Protein AF-A0A2V9JC14-F1 (afdb_monomer_lite)

Sequence (402 aa):
MRPAEMILVAFRVCIPALFCVCGLAQQTLPHQQTVDPIAYTVEVSVPGQLPSEIRVSKHSSGAIGVTPGRRIPAANADPGKAKLERAEIAAKLEGETIRIDLNLLFDNDRKETAATYRLRESEIVEVAGLPEYGIGPFTLRVVFAKPLVEDPTPTDQLQIANNTASLEILRFEKASPSSPTYQLEARNISNRDILSVALYIPDPENRAASGQTASGGRARPLIKTGEVWKTDVSIDRSGRTTSQGFVPQPPRVKTLIVRAIVFEDGAYEGDPEAVAEIEAMRLGRKVTFITAIDVLEEALKQGDREPAELIKLLQEAVYAIPKEASEDLLAGIISRFPSLSDGARTSLKFQAESGIRSAKEMVIRQIQTFEESVTRSSAGVNLHAWLALTIAHFRGLADIPL

Structure (mmCIF, N/CA/C/O backbone):
data_AF-A0A2V9JC14-F1
#
_entry.id   AF-A0A2V9JC14-F1
#
loop_
_atom_site.group_PDB
_atom_site.id
_atom_site.type_symbol
_atom_site.label_atom_id
_atom_site.label_alt_id
_atom_site.label_comp_id
_atom_site.label_asym_id
_atom_site.label_entity_id
_atom_site.label_seq_id
_atom_site.pdbx_PDB_ins_code
_atom_site.Cartn_x
_atom_site.Cartn_y
_atom_site.Cartn_z
_atom_site.occupancy
_atom_site.B_iso_or_equiv
_atom_site.auth_seq_id
_atom_site.auth_comp_id
_atom_site.auth_asym_id
_atom_site.auth_atom_id
_atom_site.pdbx_PDB_model_num
ATOM 1 N N . MET A 1 1 ? -75.645 -35.725 -6.810 1.00 34.25 1 MET A N 1
ATOM 2 C CA . MET A 1 1 ? -74.576 -36.742 -6.943 1.00 34.25 1 MET A CA 1
ATOM 3 C C . MET A 1 1 ? -73.249 -36.001 -7.061 1.00 34.25 1 MET A C 1
ATOM 5 O O . MET A 1 1 ? -73.229 -34.969 -7.714 1.00 34.25 1 MET A O 1
ATOM 9 N N . ARG A 1 2 ? -72.221 -36.434 -6.318 1.00 28.95 2 ARG A N 1
ATOM 10 C CA . ARG A 1 2 ? -70.877 -35.812 -6.226 1.00 28.95 2 ARG A CA 1
ATOM 11 C C . ARG A 1 2 ? -70.049 -36.026 -7.537 1.00 28.95 2 ARG A C 1
ATOM 13 O O . ARG A 1 2 ? -70.583 -36.673 -8.431 1.00 28.95 2 ARG A O 1
ATOM 20 N N . PRO A 1 3 ? -68.748 -35.660 -7.624 1.00 43.00 3 PRO A N 1
ATOM 21 C CA . PRO A 1 3 ? -68.194 -34.341 -7.980 1.00 43.00 3 PRO A CA 1
ATOM 22 C C . PRO A 1 3 ? -67.087 -34.440 -9.078 1.00 43.00 3 PRO A C 1
ATOM 24 O O . PRO A 1 3 ? -66.704 -35.537 -9.463 1.00 43.00 3 PRO A O 1
ATOM 27 N N . ALA A 1 4 ? -66.534 -33.314 -9.539 1.00 32.91 4 ALA A N 1
ATOM 28 C CA . ALA A 1 4 ? -65.162 -33.169 -10.077 1.00 32.91 4 ALA A CA 1
ATOM 29 C C . ALA A 1 4 ? -64.914 -31.653 -10.227 1.00 32.91 4 ALA A C 1
ATOM 31 O O . ALA A 1 4 ? -65.695 -30.974 -10.885 1.00 32.91 4 ALA A O 1
ATOM 32 N N . GLU A 1 5 ? -64.122 -31.028 -9.352 1.00 31.45 5 GLU A N 1
ATOM 33 C CA . GLU A 1 5 ? -62.679 -30.769 -9.534 1.00 31.45 5 GLU A CA 1
ATOM 34 C C . GLU A 1 5 ? -62.369 -29.880 -10.752 1.00 31.45 5 GLU A C 1
ATOM 36 O O . GLU A 1 5 ? -62.870 -30.125 -11.837 1.00 31.45 5 GLU A O 1
ATOM 41 N N . MET A 1 6 ? -61.479 -28.892 -10.738 1.00 28.12 6 MET A N 1
ATOM 42 C CA . MET A 1 6 ? -60.815 -28.056 -9.737 1.00 28.12 6 MET A CA 1
ATOM 43 C C . MET A 1 6 ? -59.891 -27.134 -10.569 1.00 28.12 6 MET A C 1
ATOM 45 O O . MET A 1 6 ? -59.430 -27.522 -11.637 1.00 28.12 6 MET A O 1
ATOM 49 N N . ILE A 1 7 ? -59.548 -25.974 -10.011 1.00 31.12 7 ILE A N 1
ATOM 50 C CA . ILE A 1 7 ? -58.365 -25.149 -10.327 1.00 31.12 7 ILE A CA 1
ATOM 51 C C . ILE A 1 7 ? -58.481 -24.160 -11.503 1.00 31.12 7 ILE A C 1
ATOM 53 O O . ILE A 1 7 ? -58.202 -24.426 -12.668 1.00 31.12 7 ILE A O 1
ATOM 57 N N . LEU A 1 8 ? -58.754 -22.927 -11.081 1.00 28.88 8 LEU A N 1
ATOM 58 C CA . LEU A 1 8 ? -58.416 -21.662 -11.715 1.00 28.88 8 LEU A CA 1
ATOM 59 C C . LEU A 1 8 ? -56.890 -21.441 -11.583 1.00 28.88 8 LEU A C 1
ATOM 61 O O . LEU A 1 8 ? -56.398 -21.254 -10.470 1.00 28.88 8 LEU A O 1
ATOM 65 N N . VAL A 1 9 ? -56.126 -21.468 -12.681 1.00 27.94 9 VAL A N 1
ATOM 66 C CA . VAL A 1 9 ? -54.701 -21.081 -12.673 1.00 27.94 9 VAL A CA 1
ATOM 67 C C . VAL A 1 9 ? -54.585 -19.611 -13.064 1.00 27.94 9 VAL A C 1
ATOM 69 O O . VAL A 1 9 ? -54.747 -19.239 -14.223 1.00 27.94 9 VAL A O 1
ATOM 72 N N . ALA A 1 10 ? -54.289 -18.770 -12.075 1.00 30.89 10 ALA A N 1
ATOM 73 C CA . ALA A 1 10 ? -53.838 -17.403 -12.282 1.00 30.89 10 ALA A CA 1
ATOM 74 C C . ALA A 1 10 ? -52.370 -17.418 -12.743 1.00 30.89 10 ALA A C 1
ATOM 76 O O . ALA A 1 10 ? -51.475 -17.782 -11.979 1.00 30.89 10 ALA A O 1
ATOM 77 N N . PHE A 1 11 ? -52.112 -16.996 -13.982 1.00 26.36 11 PHE A N 1
ATOM 78 C CA . PHE A 1 11 ? -50.763 -16.725 -14.481 1.00 26.36 11 PHE A CA 1
ATOM 79 C C . PHE A 1 11 ? -50.239 -15.423 -13.851 1.00 26.36 11 PHE A C 1
ATOM 81 O O . PHE A 1 11 ? -50.379 -14.331 -14.395 1.00 26.36 11 PHE A O 1
ATOM 88 N N . ARG A 1 12 ? -49.635 -15.536 -12.664 1.00 28.67 12 ARG A N 1
ATOM 89 C CA . ARG A 1 12 ? -48.636 -14.574 -12.188 1.00 28.67 12 ARG A CA 1
ATOM 90 C C . ARG A 1 12 ? -47.310 -14.948 -12.839 1.00 28.67 12 ARG A C 1
ATOM 92 O O . ARG A 1 12 ? -46.720 -15.969 -12.501 1.00 28.67 12 ARG A O 1
ATOM 99 N N . VAL A 1 13 ? -46.843 -14.116 -13.763 1.00 26.89 13 VAL A N 1
ATOM 100 C CA . VAL A 1 13 ? -45.455 -14.147 -14.232 1.00 26.89 13 VAL A CA 1
ATOM 101 C C . VAL A 1 13 ? -44.580 -13.657 -13.076 1.00 26.89 13 VAL A C 1
ATOM 103 O O . VAL A 1 13 ? -44.352 -12.464 -12.901 1.00 26.89 13 VAL A O 1
ATOM 106 N N . CYS A 1 14 ? -44.144 -14.592 -12.234 1.00 24.89 14 CYS A N 1
ATOM 107 C CA . CYS A 1 14 ? -42.987 -14.405 -11.373 1.00 24.89 14 CYS A CA 1
ATOM 108 C C . CYS A 1 14 ? -41.747 -14.487 -12.264 1.00 24.89 14 CYS A C 1
ATOM 110 O O . CYS A 1 14 ? -41.421 -15.559 -12.766 1.00 24.89 14 CYS A O 1
ATOM 112 N N . ILE A 1 15 ? -41.063 -13.362 -12.457 1.00 28.83 15 ILE A N 1
ATOM 113 C CA . ILE A 1 15 ? -39.670 -13.345 -12.908 1.00 28.83 15 ILE A CA 1
ATOM 114 C C . ILE A 1 15 ? -38.835 -13.788 -11.699 1.00 28.83 15 ILE A C 1
ATOM 116 O O . ILE A 1 15 ? -38.819 -13.062 -10.702 1.00 28.83 15 ILE A O 1
ATOM 120 N N . PRO A 1 16 ? -38.150 -14.945 -11.714 1.00 30.75 16 PRO A N 1
ATOM 121 C CA . PRO A 1 16 ? -37.141 -15.204 -10.709 1.00 30.75 16 PRO A CA 1
ATOM 122 C C . PRO A 1 16 ? -35.916 -14.364 -11.071 1.00 30.75 16 PRO A C 1
ATOM 124 O O . PRO A 1 16 ? -35.234 -14.618 -12.064 1.00 30.75 16 PRO A O 1
ATOM 127 N N . ALA A 1 17 ? -35.652 -13.347 -10.252 1.00 28.06 17 ALA A N 1
ATOM 128 C CA . ALA A 1 17 ? -34.359 -12.690 -10.168 1.00 28.06 17 ALA A CA 1
ATOM 129 C C . ALA A 1 17 ? -33.322 -13.729 -9.715 1.00 28.06 17 ALA A C 1
ATOM 131 O O . ALA A 1 17 ? -33.101 -13.946 -8.527 1.00 28.06 17 ALA A O 1
ATOM 132 N N . LEU A 1 18 ? -32.715 -14.405 -10.686 1.00 24.89 18 LEU A N 1
ATOM 133 C CA . LEU A 1 18 ? -31.605 -15.322 -10.485 1.00 24.89 18 LEU A CA 1
ATOM 134 C C . LEU A 1 18 ? -30.287 -14.532 -10.545 1.00 24.89 18 LEU A C 1
ATOM 136 O O . LEU A 1 18 ? -29.459 -14.752 -11.420 1.00 24.89 18 LEU A O 1
ATOM 140 N N . PHE A 1 19 ? -30.079 -13.593 -9.617 1.00 27.02 19 PHE A N 1
ATOM 141 C CA . PHE A 1 19 ? -28.722 -13.139 -9.302 1.00 27.02 19 PHE A CA 1
ATOM 142 C C . PHE A 1 19 ? -28.146 -14.111 -8.281 1.00 27.02 19 PHE A C 1
ATOM 144 O O . PHE A 1 19 ? -28.162 -13.892 -7.071 1.00 27.02 19 PHE A O 1
ATOM 151 N N . CYS A 1 20 ? -27.668 -15.237 -8.804 1.00 23.42 20 CYS A N 1
ATOM 152 C CA . CYS A 1 20 ? -26.773 -16.118 -8.085 1.00 23.42 20 CYS A CA 1
ATOM 153 C C . CYS A 1 20 ? -25.472 -15.336 -7.869 1.00 23.42 20 CYS A C 1
ATOM 155 O O . CYS A 1 20 ? -24.587 -15.323 -8.724 1.00 23.42 20 CYS A O 1
ATOM 157 N N . VAL A 1 21 ? -25.377 -14.630 -6.739 1.00 27.53 21 VAL A N 1
ATOM 158 C CA . VAL A 1 21 ? -24.103 -14.154 -6.201 1.00 27.53 21 VAL A CA 1
ATOM 159 C C . VAL A 1 21 ? -23.354 -15.408 -5.769 1.00 27.53 21 VAL A C 1
ATOM 161 O O . VAL A 1 21 ? -23.375 -15.818 -4.611 1.00 27.53 21 VAL A O 1
ATOM 164 N N . CYS A 1 22 ? -22.724 -16.072 -6.737 1.00 24.62 22 CYS A N 1
ATOM 165 C CA . CYS A 1 22 ? -21.622 -16.964 -6.455 1.00 24.62 22 CYS A CA 1
ATOM 166 C C . CYS A 1 22 ? -20.520 -16.084 -5.873 1.00 24.62 22 CYS A C 1
ATOM 168 O O . CYS A 1 22 ? -19.683 -15.543 -6.592 1.00 24.62 22 CYS A O 1
ATOM 170 N N . GLY A 1 23 ? -20.538 -15.943 -4.548 1.00 26.70 23 GLY A N 1
ATOM 171 C CA . GLY A 1 23 ? -19.341 -15.708 -3.767 1.00 26.70 23 GLY A CA 1
ATOM 172 C C . GLY A 1 23 ? -18.412 -16.892 -3.992 1.00 26.70 23 GLY A C 1
ATOM 173 O O . GLY A 1 23 ? -18.312 -17.787 -3.158 1.00 26.70 23 GLY A O 1
ATOM 174 N N . LEU A 1 24 ? -17.756 -16.915 -5.152 1.00 25.77 24 LEU A N 1
ATOM 175 C CA . LEU A 1 24 ? -16.490 -17.596 -5.295 1.00 25.77 24 LEU A CA 1
ATOM 176 C C . LEU A 1 24 ? -15.561 -16.843 -4.357 1.00 25.77 24 LEU A C 1
ATOM 178 O O . LEU A 1 24 ? -15.002 -15.803 -4.701 1.00 25.77 24 LEU A O 1
ATOM 182 N N . ALA A 1 25 ? -15.456 -17.361 -3.135 1.00 25.62 25 ALA A N 1
ATOM 183 C CA . ALA A 1 25 ? -14.246 -17.232 -2.364 1.00 25.62 25 ALA A CA 1
ATOM 184 C C . ALA A 1 25 ? -13.115 -17.566 -3.337 1.00 25.62 25 ALA A C 1
ATOM 186 O O . ALA A 1 25 ? -12.943 -18.722 -3.728 1.00 25.62 25 ALA A O 1
ATOM 187 N N . GLN A 1 26 ? -12.410 -16.537 -3.807 1.00 25.56 26 GLN A N 1
ATOM 188 C CA . GLN A 1 26 ? -11.106 -16.730 -4.399 1.00 25.56 26 GLN A CA 1
ATOM 189 C C . GLN A 1 26 ? -10.278 -17.326 -3.271 1.00 25.56 26 GLN A C 1
ATOM 191 O O . GLN A 1 26 ? -9.767 -16.621 -2.406 1.00 25.56 26 GLN A O 1
ATOM 196 N N . GLN A 1 27 ? -10.222 -18.655 -3.240 1.00 24.05 27 GLN A N 1
ATOM 197 C CA . GLN A 1 27 ? -9.095 -19.355 -2.673 1.00 24.05 27 GLN A CA 1
ATOM 198 C C . GLN A 1 27 ? -7.898 -18.802 -3.438 1.00 24.05 27 GLN A C 1
ATOM 200 O O . GLN A 1 27 ? -7.621 -19.207 -4.566 1.00 24.05 27 GLN A O 1
ATOM 205 N N . THR A 1 28 ? -7.237 -17.800 -2.867 1.00 26.89 28 THR A N 1
ATOM 206 C CA . THR A 1 28 ? -5.861 -17.494 -3.214 1.00 26.89 28 THR A CA 1
ATOM 207 C C . THR A 1 28 ? -5.090 -18.741 -2.830 1.00 26.89 28 THR A C 1
ATOM 209 O O . THR A 1 28 ? -4.722 -18.931 -1.672 1.00 26.89 28 THR A O 1
ATOM 212 N N . LEU A 1 29 ? -4.967 -19.658 -3.792 1.00 24.41 29 LEU A N 1
ATOM 213 C CA . LEU A 1 29 ? -4.029 -20.760 -3.712 1.00 24.41 29 LEU A CA 1
ATOM 214 C C . LEU A 1 29 ? -2.687 -20.142 -3.306 1.00 24.41 29 LEU A C 1
ATOM 216 O O . LEU A 1 29 ? -2.303 -19.126 -3.900 1.00 24.41 29 LEU A O 1
ATOM 220 N N . PRO A 1 30 ? -2.002 -20.696 -2.292 1.00 28.34 30 PRO A N 1
ATOM 221 C CA . PRO A 1 30 ? -0.688 -20.210 -1.920 1.00 28.34 30 PRO A CA 1
ATOM 222 C C . PRO A 1 30 ? 0.160 -20.183 -3.186 1.00 28.34 30 PRO A C 1
ATOM 224 O O . PRO A 1 30 ? 0.153 -21.140 -3.966 1.00 28.34 30 PRO A O 1
ATOM 227 N N . HIS A 1 31 ? 0.830 -19.055 -3.420 1.00 30.81 31 HIS A N 1
ATOM 228 C CA . HIS A 1 31 ? 1.749 -18.886 -4.533 1.00 30.81 31 HIS A CA 1
ATOM 229 C C . HIS A 1 31 ? 2.943 -19.803 -4.260 1.00 30.81 31 HIS A C 1
ATOM 231 O O . HIS A 1 31 ? 3.974 -19.407 -3.723 1.00 30.81 31 HIS A O 1
ATOM 237 N N . GLN A 1 32 ? 2.763 -21.085 -4.560 1.00 30.08 32 GLN A N 1
ATOM 238 C CA . GLN A 1 32 ? 3.841 -22.029 -4.702 1.00 30.08 32 GLN A CA 1
ATOM 239 C C . GLN A 1 32 ? 4.716 -21.392 -5.778 1.00 30.08 32 GLN A C 1
ATOM 241 O O . GLN A 1 32 ? 4.268 -21.244 -6.918 1.00 30.08 32 GLN A O 1
ATOM 246 N N . GLN A 1 33 ? 5.925 -20.950 -5.414 1.00 39.81 33 GLN A N 1
ATOM 247 C CA . GLN A 1 33 ? 6.988 -20.750 -6.391 1.00 39.81 33 GLN A CA 1
ATOM 248 C C . GLN A 1 33 ? 7.256 -22.133 -6.984 1.00 39.81 33 GLN A C 1
ATOM 250 O O . GLN A 1 33 ? 8.174 -22.849 -6.599 1.00 39.81 33 GLN A O 1
ATOM 255 N N . THR A 1 34 ? 6.370 -22.548 -7.884 1.00 38.09 34 THR A N 1
ATOM 256 C CA . THR A 1 34 ? 6.696 -23.497 -8.920 1.00 38.09 34 THR A CA 1
ATOM 257 C C . THR A 1 34 ? 7.910 -22.872 -9.571 1.00 38.09 34 THR A C 1
ATOM 259 O O . THR A 1 34 ? 7.864 -21.733 -10.041 1.00 38.09 34 THR A O 1
ATOM 262 N N . VAL A 1 35 ? 9.048 -23.552 -9.457 1.00 48.38 35 VAL A N 1
ATOM 263 C CA . VAL A 1 35 ? 10.198 -23.221 -10.282 1.00 48.38 35 VAL A CA 1
ATOM 264 C C . VAL A 1 35 ? 9.682 -23.411 -11.695 1.00 48.38 35 VAL A C 1
ATOM 266 O O . VAL A 1 35 ? 9.549 -24.542 -12.159 1.00 48.38 35 VAL A O 1
ATOM 269 N N . ASP A 1 36 ? 9.249 -22.312 -12.312 1.00 52.62 36 ASP A N 1
ATOM 270 C CA . ASP A 1 36 ? 8.773 -22.345 -13.679 1.00 52.62 36 ASP A CA 1
ATOM 271 C C . ASP A 1 36 ? 9.922 -22.956 -14.486 1.00 52.62 36 ASP A C 1
ATOM 273 O O . ASP A 1 36 ? 11.042 -22.432 -14.429 1.00 52.62 36 ASP A O 1
ATOM 277 N N . PRO A 1 37 ? 9.693 -24.079 -15.191 1.00 56.41 37 PRO A N 1
ATOM 278 C CA . PRO A 1 37 ? 10.759 -24.786 -15.897 1.00 56.41 37 PRO A CA 1
ATOM 279 C C . PRO A 1 37 ? 11.412 -23.898 -16.963 1.00 56.41 37 PRO A C 1
ATOM 281 O O . PRO A 1 37 ? 12.526 -24.165 -17.401 1.00 56.41 37 PRO A O 1
ATOM 284 N N . ILE A 1 38 ? 10.723 -22.820 -17.348 1.00 63.56 38 ILE A N 1
ATOM 285 C CA . ILE A 1 38 ? 11.209 -21.767 -18.223 1.00 63.56 38 ILE A CA 1
ATOM 286 C C . ILE A 1 38 ? 11.087 -20.444 -17.464 1.00 63.56 38 ILE A C 1
ATOM 288 O O . ILE A 1 38 ? 9.999 -19.888 -17.304 1.00 63.56 38 ILE A O 1
ATOM 292 N N . ALA A 1 39 ? 12.226 -19.946 -16.995 1.00 79.00 39 ALA A N 1
ATOM 293 C CA . ALA A 1 39 ? 12.367 -18.605 -16.456 1.00 79.00 39 ALA A CA 1
ATOM 294 C C . ALA A 1 39 ? 13.479 -17.884 -17.219 1.00 79.00 39 ALA A C 1
ATOM 296 O O . ALA A 1 39 ? 14.513 -18.475 -17.538 1.00 79.00 39 ALA A O 1
ATOM 297 N N . TYR A 1 40 ? 13.268 -16.600 -17.477 1.00 87.19 40 TYR A N 1
ATOM 298 C CA . TYR A 1 40 ? 14.230 -15.722 -18.127 1.00 87.19 40 TYR A CA 1
ATOM 299 C C . TYR A 1 40 ? 14.718 -14.661 -17.145 1.00 87.19 40 TYR A C 1
ATOM 301 O O . TYR A 1 40 ? 14.032 -14.324 -16.178 1.00 87.19 40 TYR A O 1
ATOM 309 N N . THR A 1 41 ? 15.898 -14.118 -17.410 1.00 88.06 41 THR A N 1
ATOM 310 C CA . THR A 1 41 ? 16.421 -12.929 -16.747 1.00 88.06 41 THR A CA 1
ATOM 311 C C . THR A 1 41 ? 16.569 -11.826 -17.784 1.00 88.06 41 THR A C 1
ATOM 313 O O . THR A 1 41 ? 17.225 -12.014 -18.807 1.00 88.06 41 THR A O 1
ATOM 316 N N . VAL A 1 42 ? 15.963 -10.672 -17.513 1.00 88.69 42 VAL A N 1
ATOM 317 C CA . VAL A 1 42 ? 16.249 -9.417 -18.206 1.00 88.69 42 VAL A CA 1
ATOM 318 C C . VAL A 1 42 ? 17.390 -8.734 -17.467 1.00 88.69 42 VAL A C 1
ATOM 320 O O . VAL A 1 42 ? 17.237 -8.306 -16.324 1.00 88.69 42 VAL A O 1
ATOM 323 N N . GLU A 1 43 ? 18.538 -8.648 -18.117 1.00 89.88 43 GLU A N 1
ATOM 324 C CA . GLU A 1 43 ? 19.709 -7.937 -17.628 1.00 89.88 43 GLU A CA 1
ATOM 325 C C . GLU A 1 43 ? 19.688 -6.499 -18.152 1.00 89.88 43 GLU A C 1
ATOM 327 O O . GLU A 1 43 ? 19.619 -6.256 -19.359 1.00 89.88 43 GLU A O 1
ATOM 332 N N . VAL A 1 44 ? 19.769 -5.540 -17.235 1.00 88.75 44 VAL A N 1
ATOM 333 C CA . VAL A 1 44 ? 19.826 -4.103 -17.503 1.00 88.75 44 VAL A CA 1
ATOM 334 C C . VAL A 1 44 ? 21.246 -3.627 -17.218 1.00 88.75 44 VAL A C 1
ATOM 336 O O . VAL A 1 44 ? 21.691 -3.617 -16.070 1.00 88.75 44 VAL A O 1
ATOM 339 N N . SER A 1 45 ? 21.973 -3.243 -18.264 1.00 88.88 45 SER A N 1
ATOM 340 C CA . SER A 1 45 ? 23.371 -2.808 -18.175 1.00 88.88 45 SER A CA 1
ATOM 341 C C . SER A 1 45 ? 23.487 -1.311 -18.430 1.00 88.88 45 SER A C 1
ATOM 343 O O . SER A 1 45 ? 23.435 -0.860 -19.573 1.00 88.88 45 SER A O 1
ATOM 345 N N . VAL A 1 46 ? 23.664 -0.541 -17.356 1.00 84.69 46 VAL A N 1
ATOM 346 C CA . VAL A 1 46 ? 23.921 0.903 -17.420 1.00 84.69 46 VAL A CA 1
ATOM 347 C C . VAL A 1 46 ? 25.436 1.142 -17.390 1.00 84.69 46 VAL A C 1
ATOM 349 O O . VAL A 1 46 ? 26.108 0.621 -16.494 1.00 84.69 46 VAL A O 1
ATOM 352 N N . PRO A 1 47 ? 26.008 1.933 -18.318 1.00 81.25 47 PRO A N 1
ATOM 353 C CA . PRO A 1 47 ? 27.437 2.231 -18.320 1.00 81.25 47 PRO A CA 1
ATOM 354 C C . PRO A 1 47 ? 27.936 2.763 -16.968 1.00 81.25 47 PRO A C 1
ATOM 356 O O . PRO A 1 47 ? 27.404 3.733 -16.426 1.00 81.25 47 PRO A O 1
ATOM 359 N N . GLY A 1 48 ? 28.982 2.131 -16.429 1.00 75.81 48 GLY A N 1
ATOM 360 C CA . GLY A 1 48 ? 29.582 2.501 -15.142 1.00 75.81 48 GLY A CA 1
ATOM 361 C C . GLY A 1 48 ? 28.852 1.975 -13.899 1.00 75.81 48 GLY A C 1
ATOM 362 O O . GLY A 1 48 ? 29.235 2.342 -12.790 1.00 75.81 48 GLY A O 1
ATOM 363 N N . GLN A 1 49 ? 27.833 1.125 -14.055 1.00 76.75 49 GLN A N 1
ATOM 364 C CA . GLN A 1 49 ? 27.130 0.454 -12.958 1.00 76.75 49 GLN A CA 1
ATOM 365 C C . GLN A 1 49 ? 27.228 -1.071 -13.092 1.00 76.75 49 GLN A C 1
ATOM 367 O O . GLN A 1 49 ? 27.530 -1.601 -14.163 1.00 76.75 49 GLN A O 1
ATOM 372 N N . LEU A 1 50 ? 26.973 -1.785 -11.993 1.00 75.62 50 LEU A N 1
ATOM 373 C CA . LEU A 1 50 ? 26.783 -3.232 -12.054 1.00 75.62 50 LEU A CA 1
ATOM 374 C C . LEU A 1 50 ? 25.459 -3.549 -12.772 1.00 75.62 50 LEU A C 1
ATOM 376 O O . LEU A 1 50 ? 24.478 -2.830 -12.552 1.00 75.62 50 LEU A O 1
ATOM 380 N N . PRO A 1 51 ? 25.405 -4.611 -13.597 1.00 77.25 51 PRO A N 1
ATOM 381 C CA . PRO A 1 51 ? 24.164 -5.044 -14.218 1.00 77.25 51 PRO A CA 1
ATOM 382 C C . PRO A 1 51 ? 23.090 -5.335 -13.174 1.00 77.25 51 PRO A C 1
ATOM 384 O O . PRO A 1 51 ? 23.352 -5.928 -12.127 1.00 77.25 51 PRO A O 1
ATOM 387 N N . SER A 1 52 ? 21.878 -4.903 -13.480 1.00 82.69 52 SER A N 1
ATOM 388 C CA . SER A 1 52 ? 20.680 -5.178 -12.699 1.00 82.69 52 SER A CA 1
ATOM 389 C C . SER A 1 52 ? 19.889 -6.300 -13.366 1.00 82.69 52 SER A C 1
ATOM 391 O O . SER A 1 52 ? 19.820 -6.352 -14.590 1.00 82.69 52 SER A O 1
ATOM 393 N N . GLU A 1 53 ? 19.293 -7.202 -12.590 1.00 84.44 53 GLU A N 1
ATOM 394 C CA . GLU A 1 53 ? 18.617 -8.394 -13.117 1.00 84.44 53 GLU A CA 1
ATOM 395 C C . GLU A 1 53 ? 17.138 -8.413 -12.713 1.00 84.44 53 GLU A C 1
ATOM 397 O O . GLU A 1 53 ? 16.802 -8.248 -11.540 1.00 84.44 53 GLU A O 1
ATOM 402 N N . ILE A 1 54 ? 16.250 -8.658 -13.679 1.00 84.31 54 ILE A N 1
ATOM 403 C CA . ILE A 1 54 ? 14.820 -8.890 -13.455 1.00 84.31 54 ILE A CA 1
ATOM 404 C C . ILE A 1 54 ? 14.501 -10.313 -13.902 1.00 84.31 54 ILE A C 1
ATOM 406 O O . ILE A 1 54 ? 14.585 -10.628 -15.088 1.00 84.31 54 ILE A O 1
ATOM 410 N N . ARG A 1 55 ? 14.103 -11.181 -12.972 1.00 83.50 55 ARG A N 1
ATOM 411 C CA . ARG A 1 55 ? 13.624 -12.523 -13.320 1.00 83.50 55 ARG A CA 1
ATOM 412 C C . ARG A 1 55 ? 12.163 -12.455 -13.763 1.00 83.50 55 ARG A C 1
ATOM 414 O O . ARG A 1 55 ? 11.353 -11.801 -13.111 1.00 83.50 55 ARG A O 1
ATOM 421 N N . VAL A 1 56 ? 11.838 -13.143 -14.850 1.00 84.38 56 VAL A N 1
ATOM 422 C CA . VAL A 1 56 ? 10.501 -13.176 -15.449 1.00 84.38 56 VAL A CA 1
ATOM 423 C C . VAL A 1 56 ? 10.136 -14.620 -15.772 1.00 84.38 56 VAL A C 1
ATOM 425 O O . VAL A 1 56 ? 10.963 -15.395 -16.254 1.00 84.38 56 VAL A O 1
ATOM 428 N N . SER A 1 57 ? 8.889 -14.990 -15.519 1.00 83.81 57 SER A N 1
ATOM 429 C CA . SER A 1 57 ? 8.354 -16.313 -15.833 1.00 83.81 57 SER A CA 1
ATOM 430 C C . SER A 1 57 ? 6.865 -16.225 -16.167 1.00 83.81 57 SER A C 1
ATOM 432 O O . SER A 1 57 ? 6.292 -15.136 -16.209 1.00 83.81 57 SER A O 1
ATOM 434 N N . LYS A 1 58 ? 6.205 -17.363 -16.402 1.00 77.56 58 LYS A N 1
ATOM 435 C CA . LYS A 1 58 ? 4.759 -17.387 -16.674 1.00 77.56 58 LYS A CA 1
ATOM 436 C C . LYS A 1 58 ? 3.952 -16.790 -15.519 1.00 77.56 58 LYS A C 1
ATOM 438 O O . LYS A 1 58 ? 2.928 -16.146 -15.745 1.00 77.56 58 LYS A O 1
ATOM 443 N N . HIS A 1 59 ? 4.420 -17.012 -14.294 1.00 70.75 59 HIS A N 1
ATOM 444 C CA . HIS A 1 59 ? 3.758 -16.561 -13.074 1.00 70.75 59 HIS A CA 1
ATOM 445 C C . HIS A 1 59 ? 4.444 -15.368 -12.403 1.00 70.75 59 HIS A C 1
ATOM 447 O O . HIS A 1 59 ? 3.914 -14.852 -11.424 1.00 70.75 59 HIS A O 1
ATOM 453 N N . SER A 1 60 ? 5.585 -14.900 -12.922 1.00 70.25 60 SER A N 1
ATOM 454 C CA . SER A 1 60 ? 6.323 -13.778 -12.342 1.00 70.25 60 SER A CA 1
ATOM 455 C C . SER A 1 60 ? 6.603 -12.670 -13.353 1.00 70.25 60 SER A C 1
ATOM 457 O O . SER A 1 60 ? 7.080 -12.894 -14.465 1.00 70.25 60 SER A O 1
ATOM 459 N N . SER A 1 61 ? 6.325 -11.444 -12.928 1.00 76.88 61 SER A N 1
ATOM 460 C CA . SER A 1 61 ? 6.805 -10.209 -13.542 1.00 76.88 61 SER A CA 1
ATOM 461 C C . SER A 1 61 ? 7.657 -9.469 -12.522 1.00 76.88 61 SER A C 1
ATOM 463 O O . SER A 1 61 ? 7.454 -9.633 -11.318 1.00 76.88 61 SER A O 1
ATOM 465 N N . GLY A 1 62 ? 8.562 -8.619 -12.983 1.00 74.75 62 GLY A N 1
ATOM 466 C CA . GLY A 1 62 ? 9.399 -7.828 -12.090 1.00 74.75 62 GLY A CA 1
ATOM 467 C C . GLY A 1 62 ? 9.626 -6.427 -12.624 1.00 74.75 62 GLY A C 1
ATOM 468 O O . GLY A 1 62 ? 9.425 -6.160 -13.809 1.00 74.75 62 GLY A O 1
ATOM 469 N N . ALA A 1 63 ? 10.043 -5.538 -11.731 1.00 68.62 63 ALA A N 1
ATOM 470 C CA . ALA A 1 63 ? 10.440 -4.190 -12.082 1.00 68.62 63 ALA A CA 1
ATOM 471 C C . ALA A 1 63 ? 11.692 -3.784 -11.302 1.00 68.62 63 ALA A C 1
ATOM 473 O O . ALA A 1 63 ? 11.868 -4.196 -10.155 1.00 68.62 63 ALA A O 1
ATOM 474 N N . ILE A 1 64 ? 12.553 -2.979 -11.918 1.00 78.19 64 ILE A N 1
ATOM 475 C CA . ILE A 1 64 ? 13.727 -2.401 -11.262 1.00 78.19 64 ILE A CA 1
ATOM 476 C C . ILE A 1 64 ? 13.846 -0.921 -11.595 1.00 78.19 64 ILE A C 1
ATOM 478 O O . ILE A 1 64 ? 13.592 -0.494 -12.723 1.00 78.19 64 ILE A O 1
ATOM 482 N N . GLY A 1 65 ? 14.240 -0.131 -10.598 1.00 72.25 65 GLY A N 1
ATOM 483 C CA . GLY A 1 65 ? 14.586 1.265 -10.812 1.00 72.25 65 GLY A CA 1
ATOM 484 C C . GLY A 1 65 ? 15.886 1.361 -11.602 1.00 72.25 65 GLY A C 1
ATOM 485 O O . GLY A 1 65 ? 16.898 0.788 -11.200 1.00 72.25 65 GLY A O 1
ATOM 486 N N . VAL A 1 66 ? 15.880 2.107 -12.702 1.00 67.94 66 VAL A N 1
ATOM 487 C CA . VAL A 1 66 ? 17.108 2.436 -13.426 1.00 67.94 66 VAL A CA 1
ATOM 488 C C . VAL A 1 66 ? 17.602 3.761 -12.886 1.00 67.94 66 VAL A C 1
ATOM 490 O O . VAL A 1 66 ? 17.001 4.814 -13.106 1.00 67.94 66 VAL A O 1
ATOM 493 N N . THR A 1 67 ? 18.700 3.703 -12.136 1.00 58.34 67 THR A N 1
ATOM 494 C CA . THR A 1 67 ? 19.350 4.926 -11.674 1.00 58.34 67 THR A CA 1
ATOM 495 C C . THR A 1 67 ? 20.065 5.538 -12.873 1.00 58.34 67 THR A C 1
ATOM 497 O O . THR A 1 67 ? 20.884 4.843 -13.479 1.00 58.34 67 THR A O 1
ATOM 500 N N . PRO A 1 68 ? 19.803 6.808 -13.227 1.00 51.28 68 PRO A N 1
ATOM 501 C CA . PRO A 1 68 ? 20.440 7.437 -14.373 1.00 51.28 68 PRO A CA 1
ATOM 502 C C . PRO A 1 68 ? 21.962 7.291 -14.275 1.00 51.28 68 PRO A C 1
ATOM 504 O O . PRO A 1 68 ? 22.596 7.770 -13.329 1.00 51.28 68 PRO A O 1
ATOM 507 N N . GLY A 1 69 ? 22.548 6.576 -15.236 1.00 44.78 69 GLY A N 1
ATOM 508 C CA . GLY A 1 69 ? 23.992 6.496 -15.394 1.00 44.78 69 GLY A CA 1
ATOM 509 C C . GLY A 1 69 ? 24.510 7.898 -15.660 1.00 44.78 69 GLY A C 1
ATOM 510 O O . GLY A 1 69 ? 24.243 8.436 -16.725 1.00 44.78 69 GLY A O 1
ATOM 511 N N . ARG A 1 70 ? 25.210 8.477 -14.671 1.00 43.81 70 ARG A N 1
ATOM 512 C CA . ARG A 1 70 ? 25.689 9.870 -14.646 1.00 43.81 70 ARG A CA 1
ATOM 513 C C . ARG A 1 70 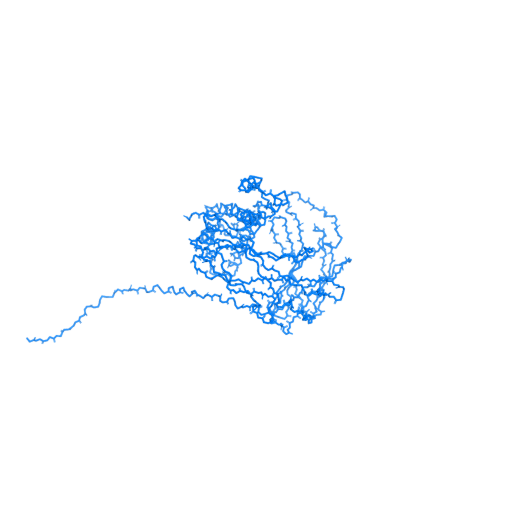? 24.514 10.850 -14.815 1.00 43.81 70 ARG A C 1
ATOM 515 O O . ARG A 1 70 ? 24.025 11.019 -15.920 1.00 43.81 70 ARG A O 1
ATOM 522 N N . ARG A 1 71 ? 24.073 11.534 -13.744 1.00 46.94 71 ARG A N 1
ATOM 523 C CA . ARG A 1 71 ? 23.112 12.653 -13.869 1.00 46.94 71 ARG A CA 1
ATOM 524 C C . ARG A 1 71 ? 23.643 13.630 -14.924 1.00 46.94 71 ARG A C 1
ATOM 526 O O . ARG A 1 71 ? 24.532 14.426 -14.628 1.00 46.94 71 ARG A O 1
ATOM 533 N N . ILE A 1 72 ? 23.129 13.551 -16.149 1.00 49.09 72 ILE A N 1
ATOM 534 C CA . ILE A 1 72 ? 23.244 14.644 -17.102 1.00 49.09 72 ILE A CA 1
ATOM 535 C C . ILE A 1 72 ? 22.418 15.755 -16.451 1.00 49.09 72 ILE A C 1
ATOM 537 O O . ILE A 1 72 ? 21.294 15.471 -16.024 1.00 49.09 72 ILE A O 1
ATOM 541 N N . PRO A 1 73 ? 22.957 16.971 -16.259 1.00 48.78 73 PRO A N 1
ATOM 542 C CA . PRO A 1 73 ? 22.154 18.087 -15.783 1.00 48.78 73 PRO A CA 1
ATOM 543 C C . PRO A 1 73 ? 20.896 18.154 -16.650 1.00 48.78 73 PRO A C 1
ATOM 545 O O . PRO A 1 73 ? 21.015 18.305 -17.865 1.00 48.78 73 PRO A O 1
ATOM 548 N N . ALA A 1 74 ? 19.721 17.933 -16.052 1.00 53.84 74 ALA A N 1
ATOM 549 C CA . ALA A 1 74 ? 18.469 17.921 -16.797 1.00 53.84 74 ALA A CA 1
ATOM 550 C C . ALA A 1 74 ? 18.343 19.281 -17.484 1.00 53.84 74 ALA A C 1
ATOM 552 O O . ALA A 1 74 ? 18.272 20.309 -16.811 1.00 53.84 74 ALA A O 1
ATOM 553 N N . ALA A 1 75 ? 18.404 19.289 -18.817 1.00 45.00 75 ALA A N 1
ATOM 554 C CA . ALA A 1 75 ? 18.558 20.522 -19.579 1.00 45.00 75 ALA A CA 1
ATOM 555 C C . ALA A 1 75 ? 17.348 21.458 -19.435 1.00 45.00 75 ALA A C 1
ATOM 557 O O . ALA A 1 75 ? 17.485 22.644 -19.698 1.00 45.00 75 ALA A O 1
ATOM 558 N N . ASN A 1 76 ? 16.193 20.951 -18.984 1.00 47.72 76 ASN A N 1
ATOM 559 C CA . ASN A 1 76 ? 14.959 21.715 -18.838 1.00 47.72 76 ASN A CA 1
ATOM 560 C C . ASN A 1 76 ? 14.129 21.199 -17.649 1.00 47.72 76 ASN A C 1
ATOM 562 O O . ASN A 1 76 ? 13.216 20.393 -17.824 1.00 47.72 76 ASN A O 1
ATOM 566 N N . ALA A 1 77 ? 14.425 21.666 -16.434 1.00 52.81 77 ALA A N 1
ATOM 567 C CA . ALA A 1 77 ? 13.450 21.614 -15.347 1.00 52.81 77 ALA A CA 1
ATOM 568 C C . ALA A 1 77 ? 12.458 22.768 -15.557 1.00 52.81 77 ALA A C 1
ATOM 570 O O . ALA A 1 77 ? 12.712 23.893 -15.136 1.00 52.81 77 ALA A O 1
ATOM 571 N N . ASP A 1 78 ? 11.374 22.506 -16.284 1.00 56.62 78 ASP A N 1
ATOM 572 C CA . ASP A 1 78 ? 10.259 23.446 -16.405 1.00 56.62 78 ASP A CA 1
ATOM 573 C C . ASP A 1 78 ? 9.546 23.523 -15.040 1.00 56.62 78 ASP A C 1
ATOM 575 O O . ASP A 1 78 ? 9.024 22.501 -14.588 1.00 56.62 78 ASP A O 1
ATOM 579 N N . PRO A 1 79 ? 9.534 24.681 -14.353 1.00 51.84 79 PRO A N 1
ATOM 580 C CA . PRO A 1 79 ? 8.977 24.807 -13.006 1.00 51.84 79 PRO A CA 1
ATOM 581 C C . PRO A 1 79 ? 7.467 24.517 -12.920 1.00 51.84 79 PRO A C 1
ATOM 583 O O . PRO A 1 79 ? 6.950 24.402 -11.813 1.00 51.84 79 PRO A O 1
ATOM 586 N N . GLY A 1 80 ? 6.763 24.382 -14.054 1.00 58.03 80 GLY A N 1
ATOM 587 C CA . GLY A 1 80 ? 5.356 23.969 -14.108 1.00 58.03 80 GLY A CA 1
ATOM 588 C C . GLY A 1 80 ? 5.110 22.489 -14.430 1.00 58.03 80 GLY A C 1
ATOM 589 O O . GLY A 1 80 ? 3.952 22.073 -14.455 1.00 58.03 80 GLY A O 1
ATOM 590 N N . LYS A 1 81 ? 6.148 21.688 -14.706 1.00 67.00 81 LYS A N 1
ATOM 591 C CA . LYS A 1 81 ? 5.999 20.261 -15.037 1.00 67.00 81 LYS A CA 1
ATOM 592 C C . LYS A 1 81 ? 6.414 19.380 -13.867 1.00 67.00 81 LYS A C 1
ATOM 594 O O . LYS A 1 81 ? 7.411 19.653 -13.204 1.00 67.00 81 LYS A O 1
ATOM 599 N N . ALA A 1 82 ? 5.656 18.301 -13.662 1.00 75.44 82 ALA A N 1
ATOM 600 C CA . ALA A 1 82 ? 5.983 17.272 -12.682 1.00 75.44 82 ALA A CA 1
ATOM 601 C C . ALA A 1 82 ? 7.429 16.799 -12.879 1.00 75.44 82 ALA A C 1
ATOM 603 O O . ALA A 1 82 ? 7.884 16.581 -14.010 1.00 75.44 82 ALA A O 1
ATOM 604 N N . LYS A 1 83 ? 8.171 16.679 -11.783 1.00 82.25 83 LYS A N 1
ATOM 605 C CA . LYS A 1 83 ? 9.589 16.338 -11.828 1.00 82.25 83 LYS A CA 1
ATOM 606 C C . LYS A 1 83 ? 9.733 14.829 -11.921 1.00 82.25 83 LYS A C 1
ATOM 608 O O . LYS A 1 83 ? 9.077 14.096 -11.187 1.00 82.25 83 LYS A O 1
ATOM 613 N N . LEU A 1 84 ? 10.624 14.346 -12.788 1.00 83.25 84 LEU A N 1
ATOM 614 C CA . LEU A 1 84 ? 10.934 12.920 -12.813 1.00 83.25 84 LEU A CA 1
ATOM 615 C C . LEU A 1 84 ? 11.535 12.501 -11.463 1.00 83.25 84 LEU A C 1
ATOM 617 O O . LEU A 1 84 ? 12.576 13.019 -11.049 1.00 83.25 84 LEU A O 1
ATOM 621 N N . GLU A 1 85 ? 10.886 11.547 -10.805 1.00 82.31 85 GLU A N 1
ATOM 622 C CA . GLU A 1 85 ? 11.333 10.962 -9.545 1.00 82.31 85 GLU A CA 1
ATOM 623 C C . GLU A 1 85 ? 12.250 9.765 -9.815 1.00 82.31 85 GLU A C 1
ATOM 625 O O . GLU A 1 85 ? 13.359 9.690 -9.280 1.00 82.31 85 GLU A O 1
ATOM 630 N N . ARG A 1 86 ? 11.823 8.848 -10.696 1.00 84.44 86 ARG A N 1
ATOM 631 C CA . ARG A 1 86 ? 12.617 7.682 -11.111 1.00 84.44 86 ARG A CA 1
ATOM 632 C C . ARG A 1 86 ? 12.184 7.127 -12.465 1.00 84.44 86 ARG A C 1
ATOM 634 O O . ARG A 1 86 ? 11.034 7.274 -12.867 1.00 84.44 86 ARG A O 1
ATOM 641 N N . ALA A 1 87 ? 13.091 6.415 -13.126 1.00 86.38 87 ALA A N 1
ATOM 642 C CA . ALA A 1 87 ? 12.758 5.527 -14.235 1.00 86.38 87 ALA A CA 1
ATOM 643 C C . ALA A 1 87 ? 12.668 4.078 -13.738 1.00 86.38 87 ALA A C 1
ATOM 645 O O . ALA A 1 87 ? 13.462 3.652 -12.898 1.00 86.38 87 ALA A O 1
ATOM 646 N N . GLU A 1 88 ? 11.714 3.320 -14.258 1.00 89.44 88 GLU A N 1
ATOM 647 C CA . GLU A 1 88 ? 11.442 1.930 -13.898 1.00 89.44 88 GLU A CA 1
ATOM 648 C C . GLU A 1 88 ? 11.399 1.076 -15.166 1.00 89.44 88 GLU A C 1
ATOM 650 O O . GLU A 1 88 ? 10.635 1.364 -16.084 1.00 89.44 88 GLU A O 1
ATOM 655 N N . ILE A 1 89 ? 12.184 0.002 -15.206 1.00 90.06 89 ILE A N 1
ATOM 656 C CA . ILE A 1 89 ? 12.051 -1.043 -16.223 1.00 90.06 89 ILE A CA 1
ATOM 657 C C . ILE A 1 89 ? 11.149 -2.121 -15.643 1.00 90.06 89 ILE A C 1
ATOM 659 O O . ILE A 1 89 ? 11.512 -2.725 -14.637 1.00 90.06 89 ILE A O 1
ATOM 663 N N . ALA A 1 90 ? 10.006 -2.373 -16.274 1.00 91.06 90 ALA A N 1
ATOM 664 C CA . ALA A 1 90 ? 9.101 -3.462 -15.923 1.00 91.06 90 ALA A CA 1
ATOM 665 C C . ALA A 1 90 ? 9.130 -4.534 -17.015 1.00 91.06 90 ALA A C 1
ATOM 667 O O . ALA A 1 90 ? 9.076 -4.202 -18.196 1.00 91.06 90 ALA A O 1
ATOM 668 N N . ALA A 1 91 ? 9.201 -5.811 -16.642 1.00 91.00 91 ALA A N 1
ATOM 669 C CA . ALA A 1 91 ? 9.285 -6.914 -17.592 1.00 91.00 91 ALA A CA 1
ATOM 670 C C . ALA A 1 91 ? 8.239 -8.000 -17.318 1.00 91.00 91 ALA A C 1
ATOM 672 O O . ALA A 1 91 ? 7.980 -8.369 -16.167 1.00 91.00 91 ALA A O 1
ATOM 673 N N . LYS A 1 92 ? 7.650 -8.529 -18.396 1.00 91.81 92 LYS A N 1
ATOM 674 C CA . LYS A 1 92 ? 6.612 -9.562 -18.356 1.00 91.81 92 LYS A CA 1
ATOM 675 C C . LYS A 1 92 ? 6.724 -10.512 -19.548 1.00 91.81 92 LYS A C 1
ATOM 677 O O . LYS A 1 92 ? 6.959 -10.075 -20.670 1.00 91.81 92 LYS A O 1
ATOM 682 N N . LEU A 1 93 ? 6.509 -11.804 -19.309 1.00 89.12 93 LEU A N 1
ATOM 683 C CA . LEU A 1 93 ? 6.425 -12.808 -20.367 1.00 89.12 93 LEU A CA 1
ATOM 684 C C . LEU A 1 93 ? 5.049 -12.739 -21.057 1.00 89.12 93 LEU A C 1
ATOM 686 O O . LEU A 1 93 ? 4.009 -12.882 -20.413 1.00 89.12 93 LEU A O 1
ATOM 690 N N . GLU A 1 94 ? 5.050 -12.526 -22.370 1.00 88.38 94 GLU A N 1
ATOM 691 C CA . GLU A 1 94 ? 3.891 -12.526 -23.266 1.00 88.38 94 GLU A CA 1
ATOM 692 C C . GLU A 1 94 ? 4.104 -13.594 -24.353 1.00 88.38 94 GLU A C 1
ATOM 694 O O . GLU A 1 94 ? 4.774 -13.367 -25.365 1.00 88.38 94 GLU A O 1
ATOM 699 N N . GLY A 1 95 ? 3.552 -14.791 -24.129 1.00 84.81 95 GLY A N 1
ATOM 700 C CA . GLY A 1 95 ? 3.784 -15.942 -25.006 1.00 84.81 95 GLY A CA 1
ATOM 701 C C . GLY A 1 95 ? 5.256 -16.361 -24.988 1.00 84.81 95 GLY A C 1
ATOM 702 O O . GLY A 1 95 ? 5.771 -16.745 -23.943 1.00 84.81 95 GLY A O 1
ATOM 703 N N . GLU A 1 96 ? 5.921 -16.267 -26.140 1.00 85.00 96 GLU A N 1
ATOM 704 C CA . GLU A 1 96 ? 7.354 -16.570 -26.320 1.00 85.00 96 GLU A CA 1
ATOM 705 C C . GLU A 1 96 ? 8.247 -15.316 -26.288 1.00 85.00 96 GLU A C 1
ATOM 707 O O . GLU A 1 96 ? 9.452 -15.393 -26.520 1.00 85.00 96 GLU A O 1
ATOM 712 N N . THR A 1 97 ? 7.666 -14.140 -26.046 1.00 91.69 97 THR A N 1
ATOM 713 C CA . THR A 1 97 ? 8.390 -12.862 -26.017 1.00 91.69 97 THR A CA 1
ATOM 714 C C . THR A 1 97 ? 8.316 -12.230 -24.641 1.00 91.69 97 THR A C 1
ATOM 716 O O . THR A 1 97 ? 7.307 -12.340 -23.952 1.00 91.69 97 THR A O 1
ATOM 719 N N . ILE A 1 98 ? 9.367 -11.532 -24.235 1.00 92.62 98 ILE A N 1
ATOM 720 C CA . ILE A 1 98 ? 9.380 -10.736 -23.014 1.00 92.62 98 ILE A CA 1
ATOM 721 C C . ILE A 1 98 ? 9.128 -9.292 -23.411 1.00 92.62 98 ILE A C 1
ATOM 723 O O . ILE A 1 98 ? 9.922 -8.671 -24.122 1.00 92.62 98 ILE A O 1
ATOM 727 N N . ARG A 1 99 ? 8.000 -8.764 -22.946 1.00 94.62 99 ARG A N 1
ATOM 728 C CA . ARG A 1 99 ? 7.680 -7.348 -23.035 1.00 94.62 99 ARG A CA 1
ATOM 729 C C . ARG A 1 99 ? 8.412 -6.613 -21.921 1.00 94.62 99 ARG A C 1
ATOM 731 O O . ARG A 1 99 ? 8.296 -6.990 -20.756 1.00 94.62 99 ARG A O 1
ATOM 738 N N . ILE A 1 100 ? 9.143 -5.568 -22.286 1.00 93.81 100 ILE A N 1
ATOM 739 C CA . ILE A 1 100 ? 9.903 -4.722 -21.370 1.00 93.81 100 ILE A CA 1
ATOM 740 C C . ILE A 1 100 ? 9.444 -3.277 -21.565 1.00 93.81 100 ILE A C 1
ATOM 742 O O . ILE A 1 100 ? 9.650 -2.705 -22.633 1.00 93.81 100 ILE A O 1
ATOM 746 N N . ASP A 1 101 ? 8.838 -2.689 -20.540 1.00 93.69 101 ASP A N 1
ATOM 747 C CA . ASP A 1 101 ? 8.344 -1.314 -20.549 1.00 93.69 101 ASP A CA 1
ATOM 748 C C . ASP A 1 101 ? 9.296 -0.412 -19.750 1.00 93.69 101 ASP A C 1
ATOM 750 O O . ASP A 1 101 ? 9.556 -0.660 -18.569 1.00 93.69 101 ASP A O 1
ATOM 754 N N . LEU A 1 102 ? 9.794 0.650 -20.387 1.00 91.81 102 LEU A N 1
ATOM 755 C CA . LEU A 1 102 ? 10.492 1.749 -19.723 1.00 91.81 102 LEU A CA 1
ATOM 756 C C . LEU A 1 102 ? 9.458 2.782 -19.280 1.00 91.81 102 LEU A C 1
ATOM 758 O O . LEU A 1 102 ? 8.859 3.472 -20.104 1.00 91.81 102 LEU A O 1
ATOM 762 N N . ASN A 1 103 ? 9.276 2.895 -17.972 1.00 91.31 103 ASN A N 1
ATOM 763 C CA . ASN A 1 103 ? 8.320 3.796 -17.359 1.00 91.31 103 ASN A CA 1
ATOM 764 C C . ASN A 1 103 ? 9.022 4.962 -16.662 1.00 91.31 103 ASN A C 1
ATOM 766 O O . ASN A 1 103 ? 9.982 4.771 -15.919 1.00 91.31 103 ASN A O 1
ATOM 770 N N . LEU A 1 104 ? 8.500 6.164 -16.862 1.00 89.81 104 LEU A N 1
ATOM 771 C CA . LEU A 1 104 ? 8.872 7.385 -16.165 1.00 89.81 104 LEU A CA 1
ATOM 772 C C . LEU A 1 104 ? 7.872 7.612 -15.033 1.00 89.81 104 LEU A C 1
ATOM 774 O O . LEU A 1 104 ? 6.670 7.689 -15.283 1.00 89.81 104 LEU A O 1
ATOM 778 N N . LEU A 1 105 ? 8.363 7.665 -13.797 1.00 86.69 105 LEU A N 1
ATOM 779 C CA . LEU A 1 105 ? 7.561 7.927 -12.607 1.00 86.69 105 LEU A CA 1
ATOM 780 C C . LEU A 1 105 ? 7.891 9.323 -12.096 1.00 86.69 105 LEU A C 1
ATOM 782 O O . LEU A 1 105 ? 9.048 9.624 -11.787 1.00 86.69 105 LEU A O 1
ATOM 786 N N . PHE A 1 106 ? 6.869 10.163 -12.022 1.00 86.81 106 PHE A N 1
ATOM 787 C CA . PHE A 1 106 ? 6.983 11.553 -11.614 1.00 86.81 106 PHE A CA 1
ATOM 788 C C . PHE A 1 106 ? 6.620 11.740 -10.140 1.00 86.81 106 PHE A C 1
ATOM 790 O O . PHE A 1 106 ? 5.890 10.947 -9.543 1.00 86.81 106 PHE A O 1
ATOM 797 N N . ASP A 1 107 ? 7.095 12.843 -9.576 1.00 83.62 107 ASP A N 1
ATOM 798 C CA . ASP A 1 107 ? 6.881 13.247 -8.189 1.00 83.62 107 ASP A CA 1
ATOM 799 C C . ASP A 1 107 ? 5.412 13.489 -7.818 1.00 83.62 107 ASP A C 1
ATOM 801 O O . ASP A 1 107 ? 5.102 13.572 -6.637 1.00 83.62 107 ASP A O 1
ATOM 805 N N . ASN A 1 108 ? 4.487 13.506 -8.775 1.00 83.50 108 ASN A N 1
ATOM 806 C CA . ASN A 1 108 ? 3.042 13.582 -8.552 1.00 83.50 108 ASN A CA 1
ATOM 807 C C . ASN A 1 108 ? 2.299 12.239 -8.741 1.00 83.50 108 ASN A C 1
ATOM 809 O O . ASN A 1 108 ? 1.070 12.241 -8.777 1.00 83.50 108 ASN A O 1
ATOM 813 N N . ASP A 1 109 ? 3.023 11.115 -8.841 1.00 84.56 109 ASP A N 1
ATOM 814 C CA . ASP A 1 109 ? 2.521 9.746 -9.114 1.00 84.56 109 ASP A CA 1
ATOM 815 C C . ASP A 1 109 ? 2.081 9.485 -10.556 1.00 84.56 109 ASP A C 1
ATOM 817 O O . ASP A 1 109 ? 1.598 8.395 -10.881 1.00 84.56 109 ASP A O 1
ATOM 821 N N . ARG A 1 110 ? 2.268 10.457 -11.452 1.00 86.38 110 ARG A N 1
ATOM 822 C CA . ARG A 1 110 ? 2.083 10.221 -12.880 1.00 86.38 110 ARG A CA 1
ATOM 823 C C . ARG A 1 110 ? 3.091 9.174 -13.346 1.00 86.38 110 ARG A C 1
ATOM 825 O O . ARG A 1 110 ? 4.269 9.209 -12.983 1.00 86.38 110 ARG A O 1
ATOM 832 N N . LYS A 1 111 ? 2.608 8.241 -14.161 1.00 88.25 111 LYS A N 1
ATOM 833 C CA . LYS A 1 111 ? 3.408 7.195 -14.795 1.00 88.25 111 LYS A CA 1
ATOM 834 C C . LYS A 1 111 ? 3.227 7.288 -16.302 1.00 88.25 111 LYS A C 1
ATOM 836 O O . LYS A 1 111 ? 2.100 7.247 -16.782 1.00 88.25 111 LYS A O 1
ATOM 841 N N . GLU A 1 112 ? 4.330 7.376 -17.033 1.00 89.38 112 GLU A N 1
ATOM 842 C CA . GLU A 1 112 ? 4.331 7.394 -18.497 1.00 89.38 112 GLU A CA 1
ATOM 843 C C . GLU A 1 112 ? 5.229 6.291 -19.039 1.00 89.38 112 GLU A C 1
ATOM 845 O O . GLU A 1 112 ? 6.373 6.151 -18.612 1.00 89.38 112 GLU A O 1
ATOM 850 N N . THR A 1 113 ? 4.740 5.508 -19.996 1.00 90.81 113 THR A N 1
ATOM 851 C CA . THR A 1 113 ? 5.584 4.545 -20.707 1.00 90.81 113 THR A CA 1
ATOM 852 C C . THR A 1 113 ? 6.308 5.270 -21.835 1.00 90.81 113 THR A C 1
ATOM 854 O O . THR A 1 113 ? 5.700 5.624 -22.842 1.00 90.81 113 THR A O 1
ATOM 857 N N . ALA A 1 114 ? 7.611 5.491 -21.666 1.00 90.62 114 ALA A N 1
ATOM 858 C CA . ALA A 1 114 ? 8.447 6.156 -22.663 1.00 90.62 114 ALA A CA 1
ATOM 859 C C . ALA A 1 114 ? 8.792 5.232 -23.838 1.00 90.62 114 ALA A C 1
ATOM 861 O O . ALA A 1 114 ? 8.939 5.692 -24.968 1.00 90.62 114 ALA A O 1
ATOM 862 N N . ALA A 1 115 ? 8.931 3.928 -23.582 1.00 90.69 115 ALA A N 1
ATOM 863 C CA . ALA A 1 115 ? 9.210 2.936 -24.614 1.00 90.69 115 ALA A CA 1
ATOM 864 C C . ALA A 1 115 ? 8.756 1.532 -24.194 1.00 90.69 115 ALA A C 1
ATOM 866 O O . ALA A 1 115 ? 8.803 1.182 -23.014 1.00 90.69 115 ALA A O 1
ATOM 867 N N . THR A 1 116 ? 8.403 0.712 -25.184 1.00 94.38 116 THR A N 1
ATOM 868 C CA . THR A 1 116 ? 8.125 -0.720 -25.019 1.00 94.38 116 THR A CA 1
ATOM 869 C C . THR A 1 116 ? 9.001 -1.517 -25.976 1.00 94.38 116 THR A C 1
ATOM 871 O O . THR A 1 116 ? 8.958 -1.313 -27.189 1.00 94.38 116 THR A O 1
ATOM 874 N N . TYR A 1 117 ? 9.746 -2.471 -25.430 1.00 94.50 117 TYR A N 1
ATOM 875 C CA . TYR A 1 117 ? 10.573 -3.420 -26.166 1.00 94.50 117 TYR A CA 1
ATOM 876 C C . TYR A 1 117 ? 9.955 -4.813 -26.086 1.00 94.50 117 TYR A C 1
ATOM 878 O O . TYR A 1 117 ? 9.323 -5.173 -25.092 1.00 94.50 117 TYR A O 1
ATOM 886 N N . ARG A 1 118 ? 10.140 -5.611 -27.135 1.00 95.75 118 ARG A N 1
ATOM 887 C CA . ARG A 1 118 ? 9.766 -7.028 -27.154 1.00 95.75 118 ARG A CA 1
ATOM 888 C C . ARG A 1 118 ? 10.992 -7.820 -27.549 1.00 95.75 118 ARG A C 1
ATOM 890 O O . ARG A 1 118 ? 11.439 -7.683 -28.681 1.00 95.75 118 ARG A O 1
ATOM 897 N N . LEU A 1 119 ? 11.521 -8.585 -26.602 1.00 94.81 119 LEU A N 1
ATOM 898 C CA . LEU A 1 119 ? 12.750 -9.349 -26.777 1.00 94.81 119 LEU A CA 1
ATOM 899 C C . LEU A 1 119 ? 12.493 -10.842 -26.597 1.00 94.81 119 LEU A C 1
ATOM 901 O O . LEU A 1 119 ? 11.660 -11.253 -25.786 1.00 94.81 119 LEU A O 1
ATOM 905 N N . ARG A 1 120 ? 13.235 -11.655 -27.336 1.00 93.12 120 ARG A N 1
ATOM 906 C CA . ARG A 1 120 ? 13.359 -13.104 -27.155 1.00 93.12 120 ARG A CA 1
ATOM 907 C C . ARG A 1 120 ? 14.661 -13.439 -26.443 1.00 93.12 120 ARG A C 1
ATOM 909 O O . ARG A 1 120 ? 15.507 -12.580 -26.209 1.00 93.12 120 ARG A O 1
ATOM 916 N N . GLU A 1 121 ? 14.815 -14.707 -26.087 1.00 88.06 121 GLU A N 1
ATOM 917 C CA . GLU A 1 121 ? 16.057 -15.220 -25.518 1.00 88.06 121 GLU A CA 1
ATOM 918 C C . GLU A 1 121 ? 17.274 -14.856 -26.380 1.00 88.06 121 GLU A C 1
ATOM 920 O O . GLU A 1 121 ? 17.238 -14.966 -27.604 1.00 88.06 121 GLU A O 1
ATOM 925 N N . SER A 1 122 ? 18.363 -14.454 -25.724 1.00 87.75 122 SER A N 1
ATOM 926 C CA . SER A 1 122 ? 19.634 -14.057 -26.334 1.00 87.75 122 SER A CA 1
ATOM 927 C C . SER A 1 122 ? 19.583 -12.781 -27.182 1.00 87.75 122 SER A C 1
ATOM 929 O O . SER A 1 122 ? 20.616 -12.371 -27.713 1.00 87.75 122 SER A O 1
ATOM 931 N N . GLU A 1 123 ? 18.434 -12.106 -27.278 1.00 92.94 123 GLU A N 1
ATOM 932 C CA . GLU A 1 123 ? 18.356 -10.793 -27.911 1.00 92.94 123 GLU A CA 1
ATOM 933 C C . GLU A 1 123 ? 18.906 -9.700 -26.989 1.00 92.94 123 GLU A C 1
ATOM 935 O O . GLU A 1 123 ? 18.773 -9.731 -25.759 1.00 92.94 123 GLU A O 1
ATOM 940 N N . ILE A 1 124 ? 19.541 -8.718 -27.626 1.00 93.69 124 ILE A N 1
ATOM 941 C CA . ILE A 1 124 ? 20.136 -7.547 -26.995 1.00 93.69 124 ILE A CA 1
ATOM 942 C C . ILE A 1 124 ? 19.597 -6.319 -27.719 1.00 93.69 124 ILE A C 1
ATOM 944 O O . ILE A 1 124 ? 19.585 -6.285 -28.949 1.00 93.69 124 ILE A O 1
ATOM 948 N N . VAL A 1 125 ? 19.187 -5.301 -26.968 1.00 94.94 125 VAL A N 1
ATOM 949 C CA . VAL A 1 125 ? 18.799 -4.003 -27.525 1.00 94.94 125 VAL A CA 1
ATOM 950 C C . VAL A 1 125 ? 19.514 -2.878 -26.793 1.00 94.94 125 VAL A C 1
ATOM 952 O O . VAL A 1 125 ? 19.612 -2.867 -25.564 1.00 94.94 125 VAL A O 1
ATOM 955 N N . GLU A 1 126 ? 20.016 -1.921 -27.565 1.00 92.50 126 GLU A N 1
ATOM 956 C CA . GLU A 1 126 ? 20.493 -0.650 -27.040 1.00 92.50 126 GLU A CA 1
ATOM 957 C C . GLU A 1 126 ? 19.309 0.300 -26.895 1.00 92.50 126 GLU A C 1
ATOM 959 O O . GLU A 1 126 ? 18.620 0.630 -27.861 1.00 92.50 126 GLU A O 1
ATOM 964 N N . VAL A 1 127 ? 19.063 0.729 -25.665 1.00 90.06 127 VAL A N 1
ATOM 965 C CA . VAL A 1 127 ? 18.058 1.732 -25.353 1.00 90.06 127 VAL A CA 1
ATOM 966 C C . VAL A 1 127 ? 18.707 3.096 -25.502 1.00 90.06 127 VAL A C 1
ATOM 968 O O . VAL A 1 127 ? 19.669 3.424 -24.799 1.00 90.06 127 VAL A O 1
ATOM 971 N N . ALA A 1 128 ? 18.168 3.895 -26.424 1.00 87.06 128 ALA A N 1
ATOM 972 C CA . ALA A 1 128 ? 18.537 5.295 -26.532 1.00 87.06 128 ALA A CA 1
ATOM 973 C C . ALA A 1 128 ? 18.291 5.986 -25.183 1.00 87.06 128 ALA A C 1
ATOM 975 O O . ALA A 1 128 ? 17.267 5.765 -24.534 1.00 87.06 128 ALA A O 1
ATOM 976 N N . GLY A 1 129 ? 19.249 6.808 -24.752 1.00 81.25 129 GLY A N 1
ATOM 977 C CA . GLY A 1 129 ? 19.052 7.639 -23.570 1.00 81.25 129 GLY A CA 1
ATOM 978 C C . GLY A 1 129 ? 17.874 8.594 -23.764 1.00 81.25 129 GLY A C 1
ATOM 979 O O . GLY A 1 129 ? 17.501 8.908 -24.893 1.00 81.25 129 GLY A O 1
ATOM 980 N N . LEU A 1 130 ? 17.340 9.091 -22.653 1.00 83.31 130 LEU A N 1
ATOM 981 C CA . LEU A 1 130 ? 16.371 10.182 -22.607 1.00 83.31 130 LEU A CA 1
ATOM 982 C C . LEU A 1 130 ? 17.034 11.381 -21.902 1.00 83.31 130 LEU A C 1
ATOM 984 O O . LEU A 1 130 ? 16.892 11.539 -20.680 1.00 83.31 130 LEU A O 1
ATOM 988 N N . PRO A 1 131 ? 17.846 12.189 -22.617 1.00 78.31 131 PRO A N 1
ATOM 989 C CA . PRO A 1 131 ? 18.651 13.253 -22.016 1.00 78.31 131 PRO A CA 1
ATOM 990 C C . PRO A 1 131 ? 17.818 14.335 -21.326 1.00 78.31 131 PRO A C 1
ATOM 992 O O . PRO A 1 131 ? 18.253 14.887 -20.317 1.00 78.31 131 PRO A O 1
ATOM 995 N N . GLU A 1 132 ? 16.613 14.609 -21.826 1.00 77.12 132 GLU A N 1
ATOM 996 C CA . GLU A 1 132 ? 15.650 15.541 -21.234 1.00 77.12 132 GLU A CA 1
ATOM 997 C C . GLU A 1 132 ? 15.231 15.131 -19.815 1.00 77.12 132 GLU A C 1
ATOM 999 O O . GLU A 1 132 ? 14.934 15.982 -18.980 1.00 77.12 132 GLU A O 1
ATOM 1004 N N . TYR A 1 133 ? 15.316 13.835 -19.521 1.00 76.19 133 TYR A N 1
ATOM 1005 C CA . TYR A 1 133 ? 15.041 13.233 -18.222 1.00 76.19 133 TYR A CA 1
ATOM 1006 C C . TYR A 1 133 ? 16.320 12.837 -17.462 1.00 76.19 133 TYR A C 1
ATOM 1008 O O . TYR A 1 133 ? 16.255 12.248 -16.383 1.00 76.19 133 TYR A O 1
ATOM 1016 N N . GLY A 1 134 ? 17.499 13.156 -18.007 1.00 74.94 134 GLY A N 1
ATOM 1017 C CA . GLY A 1 134 ? 18.794 12.815 -17.419 1.00 74.94 134 GLY A CA 1
ATOM 1018 C C . GLY A 1 134 ? 19.146 11.325 -17.477 1.00 74.94 134 GLY A C 1
ATOM 1019 O O . GLY A 1 134 ? 20.019 10.888 -16.728 1.00 74.94 134 GLY A O 1
ATOM 1020 N N . ILE A 1 135 ? 18.488 10.542 -18.338 1.00 79.81 135 ILE A N 1
ATOM 1021 C CA . ILE A 1 135 ? 18.715 9.100 -18.496 1.00 79.81 135 ILE A CA 1
ATOM 1022 C C . ILE A 1 135 ? 19.705 8.887 -19.646 1.00 79.81 135 ILE A C 1
ATOM 1024 O O . ILE A 1 135 ? 19.412 9.206 -20.796 1.00 79.81 135 ILE A O 1
ATOM 1028 N N . GLY A 1 136 ? 20.892 8.359 -19.348 1.00 82.12 136 GLY A N 1
ATOM 1029 C CA . GLY A 1 136 ? 21.859 7.949 -20.372 1.00 82.12 136 GLY A CA 1
ATOM 1030 C C . GLY A 1 136 ? 21.436 6.669 -21.110 1.00 82.12 136 GLY A C 1
ATOM 1031 O O . GLY A 1 136 ? 20.526 5.977 -20.652 1.00 82.12 136 GLY A O 1
ATOM 1032 N N . PRO A 1 137 ? 22.084 6.327 -22.236 1.00 88.31 137 PRO A N 1
ATOM 1033 C CA . PRO A 1 137 ? 21.830 5.068 -22.929 1.00 88.31 137 PRO A CA 1
ATOM 1034 C C . PRO A 1 137 ? 22.233 3.867 -22.064 1.00 88.31 137 PRO A C 1
ATOM 1036 O O . PRO A 1 137 ? 23.158 3.949 -21.251 1.00 88.31 137 PRO A O 1
ATOM 1039 N N . PHE A 1 138 ? 21.552 2.744 -22.256 1.00 89.38 138 PHE A N 1
ATOM 1040 C CA . PHE A 1 138 ? 21.832 1.484 -21.566 1.00 89.38 138 PHE A CA 1
ATOM 1041 C C . PHE A 1 138 ? 21.425 0.301 -22.442 1.00 89.38 138 PHE A C 1
ATOM 1043 O O . PHE A 1 138 ? 20.763 0.466 -23.464 1.00 89.38 138 PHE A O 1
ATOM 1050 N N . THR A 1 139 ? 21.819 -0.903 -22.050 1.00 92.00 139 THR A N 1
ATOM 1051 C CA . THR A 1 139 ? 21.530 -2.117 -22.816 1.00 92.00 139 THR A CA 1
ATOM 1052 C C . THR A 1 139 ? 20.581 -3.020 -22.044 1.00 92.00 139 THR A C 1
ATOM 1054 O O . THR A 1 139 ? 20.732 -3.198 -20.834 1.00 92.00 139 THR A O 1
ATOM 1057 N N . LEU A 1 140 ? 19.624 -3.612 -22.754 1.00 92.38 140 LEU A N 1
ATOM 1058 C CA . LEU A 1 140 ? 18.783 -4.695 -22.259 1.00 92.38 140 LEU A CA 1
ATOM 1059 C C . LEU A 1 140 ? 19.201 -5.996 -22.938 1.00 92.38 140 LEU A C 1
ATOM 1061 O O . LEU A 1 140 ? 19.389 -6.023 -24.154 1.00 92.38 140 LEU A O 1
ATOM 1065 N N . ARG A 1 141 ? 19.319 -7.073 -22.165 1.00 93.19 141 ARG A N 1
ATOM 1066 C CA . ARG A 1 141 ? 19.599 -8.420 -22.674 1.00 93.19 141 ARG A CA 1
ATOM 1067 C C . ARG A 1 141 ? 18.687 -9.434 -22.004 1.00 93.19 141 ARG A C 1
ATOM 1069 O O . ARG A 1 141 ? 18.486 -9.366 -20.797 1.00 93.19 141 ARG A O 1
ATOM 1076 N N . VAL A 1 142 ? 18.174 -10.393 -22.765 1.00 91.31 142 VAL A N 1
ATOM 1077 C CA . VAL A 1 142 ? 17.431 -11.531 -22.210 1.00 91.31 142 VAL A CA 1
ATOM 1078 C C . VAL A 1 142 ? 18.316 -12.768 -22.203 1.00 91.31 142 VAL A C 1
ATOM 1080 O O . VAL A 1 142 ? 18.847 -13.161 -23.237 1.00 91.31 142 VAL A O 1
ATOM 1083 N N . VAL A 1 143 ? 18.415 -13.432 -21.057 1.00 89.00 143 VAL A N 1
ATOM 1084 C CA . VAL A 1 143 ? 19.094 -14.727 -20.914 1.00 89.00 143 VAL A CA 1
ATOM 1085 C C . VAL A 1 143 ? 18.200 -15.733 -20.197 1.00 89.00 143 VAL A C 1
ATOM 1087 O O . VAL A 1 143 ? 17.234 -15.354 -19.531 1.00 89.00 143 VAL A O 1
ATOM 1090 N N . PHE A 1 144 ? 18.518 -17.025 -20.292 1.00 85.19 144 PHE A N 1
ATOM 1091 C CA . PHE A 1 144 ? 17.919 -18.013 -19.396 1.00 85.19 144 PHE A CA 1
ATOM 1092 C C . PHE A 1 144 ? 18.262 -17.696 -17.943 1.00 85.19 144 PHE A C 1
ATOM 1094 O O . PHE A 1 144 ? 19.411 -17.402 -17.601 1.00 85.19 144 PHE A O 1
ATOM 1101 N N . ALA A 1 145 ? 17.259 -17.782 -17.074 1.00 78.12 145 ALA A N 1
ATOM 1102 C CA . ALA A 1 145 ? 17.474 -17.544 -15.663 1.00 78.12 145 ALA A CA 1
ATOM 1103 C C . ALA A 1 145 ? 18.335 -18.663 -15.072 1.00 78.12 145 ALA A C 1
ATOM 1105 O O . ALA A 1 145 ? 18.021 -19.849 -15.195 1.00 78.12 145 ALA A O 1
ATOM 1106 N N . LYS A 1 146 ? 19.391 -18.280 -14.350 1.00 73.50 146 LYS A N 1
ATOM 1107 C CA . LYS A 1 146 ? 20.158 -19.225 -13.532 1.00 73.50 146 LYS A CA 1
ATOM 1108 C C . LYS A 1 146 ? 19.215 -19.907 -12.526 1.00 73.50 146 LYS A C 1
ATOM 1110 O O . LYS A 1 146 ? 18.286 -19.248 -12.033 1.00 73.50 146 LYS A O 1
ATOM 1115 N N . PRO A 1 147 ? 19.411 -21.196 -12.193 1.00 64.25 147 PRO A N 1
ATOM 1116 C CA . PRO A 1 147 ? 18.675 -21.831 -11.105 1.00 64.25 147 PRO A CA 1
ATOM 1117 C C . PRO A 1 147 ? 18.778 -20.969 -9.847 1.00 64.25 147 PRO A C 1
ATOM 1119 O O . PRO A 1 147 ? 19.852 -20.444 -9.542 1.00 64.25 147 PRO A O 1
ATOM 1122 N N . LEU A 1 148 ? 17.658 -20.766 -9.150 1.00 61.53 148 LEU A N 1
ATOM 1123 C CA . LEU A 1 148 ? 17.723 -20.137 -7.835 1.00 61.53 148 LEU A CA 1
ATOM 1124 C C . LEU A 1 148 ? 18.575 -21.051 -6.953 1.00 61.53 148 LEU A C 1
ATOM 1126 O O . LEU A 1 148 ? 18.325 -22.253 -6.902 1.00 61.53 148 LEU A O 1
ATOM 1130 N N . VAL A 1 149 ? 19.597 -20.494 -6.305 1.00 56.47 149 VAL A N 1
ATOM 1131 C CA . VAL A 1 149 ? 20.314 -21.222 -5.257 1.00 56.47 149 VAL A CA 1
ATOM 1132 C C . VAL A 1 149 ? 19.282 -21.531 -4.176 1.00 56.47 149 VAL A C 1
ATOM 1134 O O . VAL A 1 149 ? 18.645 -20.601 -3.674 1.00 56.47 149 VAL A O 1
ATOM 1137 N N . GLU A 1 150 ? 19.066 -22.816 -3.881 1.00 50.84 150 GLU A N 1
ATOM 1138 C CA . GLU A 1 150 ? 18.207 -23.229 -2.773 1.00 50.84 150 GLU A CA 1
ATOM 1139 C C . GLU A 1 150 ? 18.766 -22.616 -1.489 1.00 50.84 150 GLU A C 1
ATOM 1141 O O . GLU A 1 150 ? 19.884 -22.909 -1.062 1.00 50.84 150 GLU A O 1
ATOM 1146 N N . ASP A 1 151 ? 17.997 -21.693 -0.921 1.00 52.06 151 ASP A N 1
ATOM 1147 C CA . ASP A 1 151 ? 18.319 -21.060 0.346 1.00 52.06 151 ASP A CA 1
ATOM 1148 C C . ASP A 1 151 ? 18.143 -22.120 1.443 1.00 52.06 151 ASP A C 1
ATOM 1150 O O . ASP A 1 151 ? 17.079 -22.757 1.490 1.00 52.06 151 ASP A O 1
ATOM 1154 N N . PRO A 1 152 ? 19.125 -22.357 2.332 1.00 51.06 152 PRO A N 1
ATOM 1155 C CA . PRO A 1 152 ? 18.828 -23.071 3.560 1.00 51.06 152 PRO A CA 1
ATOM 1156 C C . PRO A 1 152 ? 17.697 -22.309 4.249 1.00 51.06 152 PRO A C 1
ATOM 1158 O O . PRO A 1 152 ? 17.840 -21.135 4.584 1.00 51.06 152 PRO A O 1
ATOM 1161 N N . THR A 1 153 ? 16.546 -22.963 4.417 1.00 50.97 153 THR A N 1
ATOM 1162 C CA . THR A 1 153 ? 15.411 -22.335 5.098 1.00 50.97 153 THR A CA 1
ATOM 1163 C C . THR A 1 153 ? 15.913 -21.752 6.426 1.00 50.97 153 THR A C 1
ATOM 1165 O O . THR A 1 153 ? 16.644 -22.463 7.128 1.00 50.97 153 THR A O 1
ATOM 1168 N N . PRO A 1 154 ? 15.546 -20.502 6.792 1.00 54.41 154 PRO A N 1
ATOM 1169 C CA . PRO A 1 154 ? 15.728 -20.024 8.156 1.00 54.41 154 PRO A CA 1
ATOM 1170 C C . PRO A 1 154 ? 15.303 -21.135 9.112 1.00 54.41 154 PRO A C 1
ATOM 1172 O O . PRO A 1 154 ? 14.209 -21.670 8.952 1.00 54.41 154 PRO A O 1
ATOM 1175 N N . THR A 1 155 ? 16.190 -21.541 10.020 1.00 53.62 155 THR A N 1
ATOM 1176 C CA . THR A 1 155 ? 15.949 -22.649 10.955 1.00 53.62 155 THR A CA 1
ATOM 1177 C C . THR A 1 155 ? 14.521 -22.605 11.486 1.00 53.62 155 THR A C 1
ATOM 1179 O O . THR A 1 155 ? 14.081 -21.532 11.894 1.00 53.62 155 THR A O 1
ATOM 1182 N N . ASP A 1 156 ? 13.844 -23.757 11.555 1.00 54.56 156 ASP A N 1
ATOM 1183 C CA . ASP A 1 156 ? 12.450 -23.915 12.019 1.00 54.56 156 ASP A CA 1
ATOM 1184 C C . ASP A 1 156 ? 12.184 -23.377 13.449 1.00 54.56 156 ASP A C 1
ATOM 1186 O O . ASP A 1 156 ? 11.073 -23.445 13.966 1.00 54.56 156 ASP A O 1
ATOM 1190 N N . GLN A 1 157 ? 13.206 -22.840 14.117 1.00 62.16 157 GLN A N 1
ATOM 1191 C CA . GLN A 1 157 ? 13.138 -22.211 15.427 1.00 62.16 157 GLN A CA 1
ATOM 1192 C C . GLN A 1 157 ? 12.799 -20.724 15.295 1.00 62.16 157 GLN A C 1
ATOM 1194 O O . GLN A 1 157 ? 13.660 -19.850 15.425 1.00 62.16 157 GLN A O 1
ATOM 1199 N N . LEU A 1 158 ? 11.520 -20.443 15.063 1.00 75.44 158 LEU A N 1
ATOM 1200 C CA . LEU A 1 158 ? 10.950 -19.133 15.346 1.00 75.44 158 LEU A CA 1
ATOM 1201 C C . LEU A 1 158 ? 10.358 -19.103 16.745 1.00 75.44 158 LEU A C 1
ATOM 1203 O O . LEU A 1 158 ? 9.762 -20.071 17.213 1.00 75.44 158 LEU A O 1
ATOM 1207 N N . GLN A 1 159 ? 10.491 -17.956 17.393 1.00 86.81 159 GLN A N 1
ATOM 1208 C CA . GLN A 1 159 ? 9.800 -17.661 18.637 1.00 86.81 159 GLN A CA 1
ATOM 1209 C C . GLN A 1 159 ? 8.653 -16.694 18.368 1.00 86.81 159 GLN A C 1
ATOM 1211 O O . GLN A 1 159 ? 8.683 -15.923 17.409 1.00 86.81 159 GLN A O 1
ATOM 1216 N N . ILE A 1 160 ? 7.654 -16.711 19.243 1.00 90.81 160 ILE A N 1
ATOM 1217 C CA . ILE A 1 160 ? 6.591 -15.714 19.255 1.00 90.81 160 ILE A CA 1
ATOM 1218 C C . ILE A 1 160 ? 6.553 -15.035 20.619 1.00 90.81 160 ILE A C 1
ATOM 1220 O O . ILE A 1 160 ? 6.587 -15.695 21.656 1.00 90.81 160 ILE A O 1
ATOM 1224 N N . ALA A 1 161 ? 6.504 -13.709 20.606 1.00 94.62 161 ALA A N 1
ATOM 1225 C CA . ALA A 1 161 ? 6.256 -12.881 21.771 1.00 94.62 161 ALA A CA 1
ATOM 1226 C C . ALA A 1 161 ? 4.946 -12.128 21.541 1.00 94.62 161 ALA A C 1
ATOM 1228 O O . ALA A 1 161 ? 4.800 -11.388 20.569 1.00 94.62 161 ALA A O 1
ATOM 1229 N N . ASN A 1 162 ? 3.975 -12.341 22.419 1.00 96.19 162 ASN A N 1
ATOM 1230 C CA . ASN A 1 162 ? 2.686 -11.680 22.327 1.00 96.19 162 ASN A CA 1
ATOM 1231 C C . ASN A 1 162 ? 2.578 -10.605 23.409 1.00 96.19 162 ASN A C 1
ATOM 1233 O O . ASN A 1 162 ? 2.483 -10.937 24.588 1.00 96.19 162 ASN A O 1
ATOM 1237 N N . ASN A 1 163 ? 2.581 -9.332 23.010 1.00 96.38 163 ASN A N 1
ATOM 1238 C CA . ASN A 1 163 ? 2.487 -8.205 23.944 1.00 96.38 163 ASN A CA 1
ATOM 1239 C C . ASN A 1 163 ? 1.037 -7.752 24.171 1.00 96.38 163 ASN A C 1
ATOM 1241 O O . ASN A 1 163 ? 0.794 -6.625 24.601 1.00 96.38 163 ASN A O 1
ATOM 1245 N N . THR A 1 164 ? 0.069 -8.610 23.854 1.00 97.00 164 THR A N 1
ATOM 1246 C CA . THR A 1 164 ? -1.361 -8.320 23.965 1.00 97.00 164 THR A CA 1
ATOM 1247 C C . THR A 1 164 ? -2.046 -9.409 24.780 1.00 97.00 164 THR A C 1
ATOM 1249 O O . THR A 1 164 ? -1.608 -10.559 24.788 1.00 97.00 164 THR A O 1
ATOM 1252 N N . ALA A 1 165 ? -3.102 -9.041 25.497 1.00 97.31 165 ALA A N 1
ATOM 1253 C CA . ALA A 1 165 ? -3.888 -9.969 26.304 1.00 97.31 165 ALA A CA 1
ATOM 1254 C C . ALA A 1 165 ? -5.116 -10.476 25.539 1.00 97.31 165 ALA A C 1
ATOM 1256 O O . ALA A 1 165 ? -5.599 -11.573 25.798 1.00 97.31 165 ALA A O 1
ATOM 1257 N N . SER A 1 166 ? -5.616 -9.677 24.597 1.00 98.19 166 SER A N 1
ATOM 1258 C CA . SER A 1 166 ? -6.869 -9.934 23.888 1.00 98.19 166 SER A CA 1
ATOM 1259 C C . SER A 1 166 ? -6.735 -10.805 22.634 1.00 98.19 166 SER A C 1
ATOM 1261 O O . SER A 1 166 ? -7.748 -11.271 22.110 1.00 98.19 166 SER A O 1
ATOM 1263 N N . LEU A 1 167 ? -5.515 -11.039 22.144 1.00 97.94 167 LEU A N 1
ATOM 1264 C CA . LEU A 1 167 ? -5.254 -11.876 20.973 1.00 97.94 167 LEU A CA 1
ATOM 1265 C C . LEU A 1 167 ? -4.522 -13.152 21.404 1.00 97.94 167 LEU A C 1
ATOM 1267 O O . LEU A 1 167 ? -3.370 -13.096 21.809 1.00 97.94 167 LEU A O 1
ATOM 1271 N N . GLU A 1 168 ? -5.171 -14.307 21.317 1.00 98.12 168 GLU A N 1
ATOM 1272 C CA . GLU A 1 168 ? -4.575 -15.610 21.620 1.00 98.12 168 GLU A CA 1
ATOM 1273 C C . GLU A 1 168 ? -3.890 -16.177 20.372 1.00 98.12 168 GLU A C 1
ATOM 1275 O O . GLU A 1 168 ? -4.518 -16.323 19.324 1.00 98.12 168 GLU A O 1
ATOM 1280 N N . ILE A 1 169 ? -2.611 -16.537 20.473 1.00 97.06 169 ILE A N 1
ATOM 1281 C CA . ILE A 1 169 ? -1.891 -17.184 19.372 1.00 97.06 169 ILE A CA 1
ATOM 1282 C C . ILE A 1 169 ? -2.168 -18.681 19.410 1.00 97.06 169 ILE A C 1
ATOM 1284 O O . ILE A 1 169 ? -1.786 -19.362 20.358 1.00 97.06 169 ILE A O 1
ATOM 1288 N N . LEU A 1 170 ? -2.803 -19.193 18.357 1.00 96.19 170 LEU A N 1
ATOM 1289 C CA . LEU A 1 170 ? -3.138 -20.609 18.235 1.00 96.19 170 LEU A CA 1
ATOM 1290 C C . LEU A 1 170 ? -2.037 -21.391 17.520 1.00 96.19 170 LEU A C 1
ATOM 1292 O O . LEU A 1 170 ? -1.741 -22.528 17.883 1.00 96.19 170 LEU A O 1
ATOM 1296 N N . ARG A 1 171 ? -1.459 -20.795 16.471 1.00 92.12 171 ARG A N 1
ATOM 1297 C CA . ARG A 1 171 ? -0.512 -21.462 15.575 1.00 92.12 171 ARG A CA 1
ATOM 1298 C C . ARG A 1 171 ? 0.422 -20.444 14.939 1.00 92.12 171 ARG A C 1
ATOM 1300 O O . ARG A 1 171 ? -0.032 -19.406 14.468 1.00 92.12 171 ARG A O 1
ATOM 1307 N N . PHE A 1 172 ? 1.711 -20.755 14.890 1.00 89.56 172 PHE A N 1
ATOM 1308 C CA . PHE A 1 172 ? 2.674 -20.020 14.079 1.00 89.56 172 PHE A CA 1
ATOM 1309 C C . PHE A 1 172 ? 3.737 -20.982 13.565 1.00 89.56 172 PHE A C 1
ATOM 1311 O O . PHE A 1 172 ? 4.598 -21.431 14.317 1.00 89.56 172 PHE A O 1
ATOM 1318 N N . GLU A 1 173 ? 3.642 -21.345 12.292 1.00 86.50 173 GLU A N 1
ATOM 1319 C CA . GLU A 1 173 ? 4.540 -22.322 11.683 1.00 86.50 173 GLU A CA 1
ATOM 1320 C C . GLU A 1 173 ? 4.695 -22.086 10.186 1.00 86.50 173 GLU A C 1
ATOM 1322 O O . GLU A 1 173 ? 3.988 -21.279 9.583 1.00 86.50 173 GLU A O 1
ATOM 1327 N N . LYS A 1 174 ? 5.651 -22.779 9.575 1.00 82.06 174 LYS A N 1
ATOM 1328 C CA . LYS A 1 174 ? 5.937 -22.633 8.153 1.00 82.06 174 LYS A CA 1
ATOM 1329 C C . LYS A 1 174 ? 4.729 -23.080 7.328 1.00 82.06 174 LYS A C 1
ATOM 1331 O O . LYS A 1 174 ? 4.227 -24.184 7.523 1.00 82.06 174 LYS A O 1
ATOM 1336 N N . ALA A 1 175 ? 4.286 -22.259 6.372 1.00 78.69 175 ALA A N 1
ATOM 1337 C CA . ALA A 1 175 ? 3.085 -22.566 5.586 1.00 78.69 175 ALA A CA 1
ATOM 1338 C C . ALA A 1 175 ? 3.239 -23.857 4.750 1.00 78.69 175 ALA A C 1
ATOM 1340 O O . ALA A 1 175 ? 2.265 -24.556 4.478 1.00 78.69 175 ALA A O 1
ATOM 1341 N N . SER A 1 176 ? 4.471 -24.187 4.346 1.00 73.81 176 SER A N 1
ATOM 1342 C CA . SER A 1 176 ? 4.860 -25.494 3.803 1.00 73.81 176 SER A CA 1
ATOM 1343 C C . SER A 1 176 ? 6.383 -25.682 3.897 1.00 73.81 176 SER A C 1
ATOM 1345 O O . SER A 1 176 ? 7.101 -24.685 4.012 1.00 73.81 176 SER A O 1
ATOM 1347 N N . PRO A 1 177 ? 6.928 -26.913 3.792 1.00 68.00 177 PRO A N 1
ATOM 1348 C CA . PRO A 1 177 ? 8.374 -27.154 3.862 1.00 68.00 177 PRO A CA 1
ATOM 1349 C C . PRO A 1 177 ? 9.208 -26.374 2.841 1.00 68.00 177 PRO A C 1
ATOM 1351 O O . PRO A 1 177 ? 10.391 -26.159 3.076 1.00 68.00 177 PRO A O 1
ATOM 1354 N N . SER A 1 178 ? 8.614 -25.905 1.745 1.00 65.25 178 SER A N 1
ATOM 1355 C CA . SER A 1 178 ? 9.270 -25.062 0.740 1.00 65.25 178 SER A CA 1
ATOM 1356 C C . SER A 1 178 ? 8.816 -23.596 0.773 1.00 65.25 178 SER A C 1
ATOM 1358 O O . SER A 1 178 ? 9.301 -22.803 -0.028 1.00 65.25 178 SER A O 1
ATOM 1360 N N . SER A 1 179 ? 7.873 -23.216 1.646 1.00 68.44 179 SER A N 1
ATOM 1361 C CA . SER A 1 179 ? 7.358 -21.842 1.688 1.00 68.44 179 SER A CA 1
ATOM 1362 C C . SER A 1 179 ? 8.357 -20.886 2.346 1.00 68.44 179 SER A C 1
ATOM 1364 O O . SER A 1 179 ? 8.857 -21.194 3.429 1.00 68.44 179 SER A O 1
ATOM 1366 N N . PRO A 1 180 ? 8.605 -19.696 1.770 1.00 70.31 180 PRO A N 1
ATOM 1367 C CA . PRO A 1 180 ? 9.326 -18.629 2.459 1.00 70.31 180 PRO A CA 1
ATOM 1368 C C . PRO A 1 180 ? 8.452 -17.884 3.488 1.00 70.31 180 PRO A C 1
ATOM 1370 O O . PRO A 1 180 ? 8.943 -16.979 4.160 1.00 70.31 180 PRO A O 1
ATOM 1373 N N . THR A 1 181 ? 7.164 -18.230 3.599 1.00 81.19 181 THR A N 1
ATOM 1374 C CA . THR A 1 181 ? 6.202 -17.599 4.512 1.00 81.19 181 THR A CA 1
ATOM 1375 C C . THR A 1 181 ? 5.794 -18.525 5.653 1.00 81.19 181 THR A C 1
ATOM 1377 O O . THR A 1 181 ? 5.772 -19.756 5.527 1.00 81.19 181 THR A O 1
ATOM 1380 N N . TYR A 1 182 ? 5.429 -17.905 6.769 1.00 86.56 182 TYR A N 1
ATOM 1381 C CA . TYR A 1 182 ? 4.880 -18.565 7.945 1.00 86.56 182 TYR A CA 1
ATOM 1382 C C . TYR A 1 182 ? 3.405 -18.216 8.085 1.00 86.56 182 TYR A C 1
ATOM 1384 O O . TYR A 1 182 ? 3.023 -17.065 7.906 1.00 86.56 182 TYR A O 1
ATOM 1392 N N . GLN A 1 183 ? 2.579 -19.200 8.413 1.00 91.12 183 GLN A N 1
ATOM 1393 C CA . GLN A 1 183 ? 1.168 -18.989 8.687 1.00 91.12 183 GLN A CA 1
ATOM 1394 C C . GLN A 1 183 ? 0.982 -18.700 10.176 1.00 91.12 183 GLN A C 1
ATOM 1396 O O . GLN A 1 183 ? 1.341 -19.517 11.026 1.00 91.12 183 GLN A O 1
ATOM 1401 N N . LEU A 1 184 ? 0.392 -17.547 10.477 1.00 93.56 184 LEU A N 1
ATOM 1402 C CA . LEU A 1 184 ? -0.073 -17.170 11.804 1.00 93.56 184 LEU A CA 1
ATOM 1403 C C . LEU A 1 184 ? -1.581 -17.413 11.894 1.00 93.56 184 LEU A C 1
ATOM 1405 O O . LEU A 1 184 ? -2.335 -16.896 11.070 1.00 93.56 184 LEU A O 1
ATOM 1409 N N . GLU A 1 185 ? -2.019 -18.150 12.912 1.00 96.75 185 GLU A N 1
ATOM 1410 C CA . GLU A 1 185 ? -3.421 -18.230 13.323 1.00 96.75 185 GLU A CA 1
ATOM 1411 C C . GLU A 1 185 ? -3.574 -17.667 14.736 1.00 96.75 185 GLU A C 1
ATOM 1413 O O . GLU A 1 185 ? -2.909 -18.115 15.676 1.00 96.75 185 GLU A O 1
ATOM 1418 N N . ALA A 1 186 ? -4.474 -16.701 14.891 1.00 97.94 186 ALA A N 1
ATOM 1419 C CA . ALA A 1 186 ? -4.736 -16.044 16.162 1.00 97.94 186 ALA A CA 1
ATOM 1420 C C . ALA A 1 186 ? -6.239 -15.857 16.385 1.00 97.94 186 ALA A C 1
ATOM 1422 O O . ALA A 1 186 ? -6.987 -15.632 15.435 1.00 97.94 186 ALA A O 1
ATOM 1423 N N . ARG A 1 187 ? -6.694 -15.946 17.634 1.00 98.50 187 ARG A N 1
ATOM 1424 C CA . ARG A 1 187 ? -8.095 -15.766 18.025 1.00 98.50 187 ARG A CA 1
ATOM 1425 C C . ARG A 1 187 ? -8.264 -14.508 18.856 1.00 98.50 187 ARG A C 1
ATOM 1427 O O . ARG A 1 187 ? -7.543 -14.307 19.827 1.00 98.50 187 ARG A O 1
ATOM 1434 N N . ASN A 1 188 ? -9.265 -13.702 18.529 1.00 98.50 188 ASN A N 1
ATOM 1435 C CA . ASN A 1 188 ? -9.687 -12.625 19.415 1.00 98.50 188 ASN A CA 1
ATOM 1436 C C . ASN A 1 188 ? -10.488 -13.207 20.590 1.00 98.50 188 ASN A C 1
ATOM 1438 O O . ASN A 1 188 ? -11.604 -13.689 20.401 1.00 98.50 188 ASN A O 1
ATOM 1442 N N . ILE A 1 189 ? -9.914 -13.170 21.791 1.00 98.44 189 ILE A N 1
ATOM 1443 C CA . ILE A 1 189 ? -10.543 -13.671 23.024 1.00 98.44 189 ILE A CA 1
ATOM 1444 C C . ILE A 1 189 ? -11.177 -12.558 23.865 1.00 98.44 189 ILE A C 1
ATOM 1446 O O . ILE A 1 189 ? -11.739 -12.826 24.927 1.00 98.44 189 ILE A O 1
ATOM 1450 N N . SER A 1 190 ? -11.097 -11.310 23.403 1.00 97.62 190 SER A N 1
ATOM 1451 C CA . SER A 1 190 ? -11.778 -10.186 24.037 1.00 97.62 190 SER A CA 1
ATOM 1452 C C . SER A 1 190 ? -13.251 -10.114 23.644 1.00 97.62 190 SER A C 1
ATOM 1454 O O . SER A 1 190 ? -13.722 -10.842 22.777 1.00 97.62 190 SER A O 1
ATOM 1456 N N . ASN A 1 191 ? -13.976 -9.194 24.273 1.00 96.81 191 ASN A N 1
ATOM 1457 C CA . ASN A 1 191 ? -15.347 -8.825 23.928 1.00 96.81 191 ASN A CA 1
ATOM 1458 C C . ASN A 1 191 ? -15.426 -7.604 22.988 1.00 96.81 191 ASN A C 1
ATOM 1460 O O . ASN A 1 191 ? -16.470 -6.953 22.930 1.00 96.81 191 ASN A O 1
ATOM 1464 N N . ARG A 1 192 ? -14.319 -7.247 22.326 1.00 96.38 192 ARG A N 1
ATOM 1465 C CA . ARG A 1 192 ? -14.212 -6.098 21.421 1.00 96.38 192 ARG A CA 1
ATOM 1466 C C . ARG A 1 192 ? -13.660 -6.547 20.082 1.00 96.38 192 ARG A C 1
ATOM 1468 O O . ARG A 1 192 ? -12.719 -7.334 20.025 1.00 96.38 192 ARG A O 1
ATOM 1475 N N . ASP A 1 193 ? -14.194 -6.000 19.002 1.00 97.12 193 ASP A N 1
ATOM 1476 C CA . ASP A 1 193 ? -13.685 -6.291 17.668 1.00 97.12 193 ASP A CA 1
ATOM 1477 C C . ASP A 1 193 ? -12.324 -5.610 17.457 1.00 97.12 193 ASP A C 1
ATOM 1479 O O . ASP A 1 193 ? -12.128 -4.439 17.798 1.00 97.12 193 ASP A O 1
ATOM 1483 N N . ILE A 1 194 ? -11.365 -6.360 16.911 1.00 97.44 194 ILE A N 1
ATOM 1484 C CA . ILE A 1 194 ? -10.015 -5.872 16.621 1.00 97.44 194 ILE A CA 1
ATOM 1485 C C . ILE A 1 194 ? -10.012 -5.298 15.209 1.00 97.44 194 ILE A C 1
ATOM 1487 O O . ILE A 1 194 ? -10.273 -5.997 14.226 1.00 97.44 194 ILE A O 1
ATOM 1491 N N . LEU A 1 195 ? -9.686 -4.013 15.104 1.00 95.31 195 LEU A N 1
ATOM 1492 C CA . LEU A 1 195 ? -9.606 -3.289 13.844 1.00 95.31 195 LEU A CA 1
ATOM 1493 C C . LEU A 1 195 ? -8.231 -3.430 13.192 1.00 95.31 195 LEU A C 1
ATOM 1495 O O . LEU A 1 195 ? -8.150 -3.475 11.967 1.00 95.31 195 LEU A O 1
ATOM 1499 N N . SER A 1 196 ? -7.150 -3.468 13.974 1.00 96.38 196 SER A N 1
ATOM 1500 C CA . SER A 1 196 ? -5.782 -3.577 13.448 1.00 96.38 196 SER A CA 1
ATOM 1501 C C . SER A 1 196 ? -4.856 -4.381 14.355 1.00 96.38 196 SER A C 1
ATOM 1503 O O . SER A 1 196 ? -5.008 -4.362 15.574 1.00 96.38 196 SER A O 1
ATOM 1505 N N . VAL A 1 197 ? -3.873 -5.047 13.745 1.00 97.25 197 VAL A N 1
ATOM 1506 C CA . VAL A 1 197 ? -2.798 -5.799 14.409 1.00 97.25 197 VAL A CA 1
ATOM 1507 C C . VAL A 1 197 ? -1.460 -5.368 13.804 1.00 97.25 197 VAL A C 1
ATOM 1509 O O . VAL A 1 197 ? -1.301 -5.401 12.582 1.00 97.25 197 VAL A O 1
ATOM 1512 N N . ALA A 1 198 ? -0.498 -4.997 14.652 1.00 96.19 198 ALA A N 1
ATOM 1513 C CA . ALA A 1 198 ? 0.890 -4.745 14.269 1.00 96.19 198 ALA A CA 1
ATOM 1514 C C . ALA A 1 198 ? 1.772 -5.942 14.637 1.00 96.19 198 ALA A C 1
ATOM 1516 O O . ALA A 1 198 ? 1.880 -6.326 15.804 1.00 96.19 198 ALA A O 1
ATOM 1517 N N . LEU A 1 199 ? 2.442 -6.493 13.633 1.00 95.12 199 LEU A N 1
ATOM 1518 C CA . LEU A 1 199 ? 3.422 -7.563 13.737 1.00 95.12 199 LEU A CA 1
ATOM 1519 C C . LEU A 1 199 ? 4.815 -7.007 13.444 1.00 95.12 199 LEU A C 1
ATOM 1521 O O . LEU A 1 199 ? 4.986 -6.186 12.542 1.00 95.12 199 LEU A O 1
ATOM 1525 N N . TYR A 1 200 ? 5.817 -7.464 14.187 1.00 92.25 200 TYR A N 1
ATOM 1526 C CA . TYR A 1 200 ? 7.193 -7.011 14.021 1.00 92.25 200 TYR A CA 1
ATOM 1527 C C . TY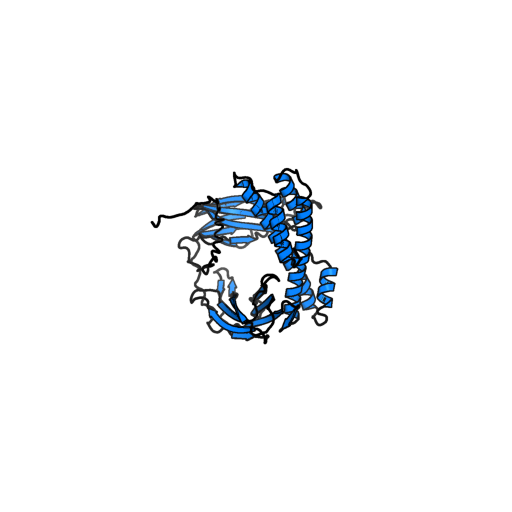R A 1 200 ? 8.189 -8.132 14.295 1.00 92.25 200 TYR A C 1
ATOM 1529 O O . TYR A 1 200 ? 8.057 -8.863 15.270 1.00 92.25 200 TYR A O 1
ATOM 1537 N N . ILE A 1 201 ? 9.208 -8.256 13.455 1.00 88.50 201 ILE A N 1
ATOM 1538 C CA . ILE A 1 201 ? 10.343 -9.151 13.648 1.00 88.50 201 ILE A CA 1
ATOM 1539 C C . ILE A 1 201 ? 11.589 -8.263 13.718 1.00 88.50 201 ILE A C 1
ATOM 1541 O O . ILE A 1 201 ? 12.034 -7.764 12.677 1.00 88.50 201 ILE A O 1
ATOM 1545 N N . PRO A 1 202 ? 12.156 -8.037 14.917 1.00 85.31 202 PRO A N 1
ATOM 1546 C CA . PRO A 1 202 ? 13.363 -7.243 15.056 1.00 85.31 202 PRO A CA 1
ATOM 1547 C C . PRO A 1 202 ? 14.553 -7.945 14.405 1.00 85.31 202 PRO A C 1
ATOM 1549 O O . PRO A 1 202 ? 14.694 -9.169 14.461 1.00 85.31 202 PRO A O 1
ATOM 1552 N N . ASP A 1 203 ? 15.462 -7.143 13.864 1.00 77.00 203 ASP A N 1
ATOM 1553 C CA . ASP A 1 203 ? 16.807 -7.575 13.509 1.00 77.00 203 ASP A CA 1
ATOM 1554 C C . ASP A 1 203 ? 17.801 -6.744 14.335 1.00 77.00 203 ASP A C 1
ATOM 1556 O O . ASP A 1 203 ? 17.748 -5.515 14.265 1.00 77.00 203 ASP A O 1
ATOM 1560 N N . PRO A 1 204 ? 18.696 -7.363 15.129 1.00 69.38 204 PRO A N 1
ATOM 1561 C CA . PRO A 1 204 ? 19.612 -6.633 16.012 1.00 69.38 204 PRO A CA 1
ATOM 1562 C C . PRO A 1 204 ? 20.541 -5.659 15.281 1.00 69.38 204 PRO A C 1
ATOM 1564 O O . PRO A 1 204 ? 21.022 -4.698 15.873 1.00 69.38 204 PRO A O 1
ATOM 1567 N N . GLU A 1 205 ? 20.818 -5.917 14.002 1.00 69.38 205 GLU A N 1
ATOM 1568 C CA . GLU A 1 205 ? 21.659 -5.070 13.156 1.00 69.38 205 GLU A CA 1
ATOM 1569 C C . GLU A 1 205 ? 20.813 -4.134 12.276 1.00 69.38 205 GLU A C 1
ATOM 1571 O O . GLU A 1 205 ? 21.364 -3.379 11.477 1.00 69.38 205 GLU A O 1
ATOM 1576 N N . ASN A 1 206 ? 19.483 -4.187 12.420 1.00 65.12 206 ASN A N 1
ATOM 1577 C CA . ASN A 1 206 ? 18.481 -3.503 11.610 1.00 65.12 206 ASN A CA 1
ATOM 1578 C C . ASN A 1 206 ? 18.667 -3.719 10.095 1.00 65.12 206 ASN A C 1
ATOM 1580 O O . ASN A 1 206 ? 18.369 -2.842 9.287 1.00 65.12 206 ASN A O 1
ATOM 1584 N N . ARG A 1 207 ? 19.205 -4.879 9.694 1.00 63.12 207 ARG A N 1
ATOM 1585 C CA . ARG A 1 207 ? 19.504 -5.198 8.282 1.00 63.12 207 ARG A CA 1
ATOM 1586 C C . ARG A 1 207 ? 18.380 -5.952 7.582 1.00 63.12 207 ARG A C 1
ATOM 1588 O O . ARG A 1 207 ? 18.328 -5.957 6.358 1.00 63.12 207 ARG A O 1
ATOM 1595 N N . ALA A 1 208 ? 17.522 -6.600 8.363 1.00 60.88 208 ALA A N 1
ATOM 1596 C CA . ALA A 1 208 ? 16.392 -7.401 7.898 1.00 60.88 208 ALA A CA 1
ATOM 1597 C C . ALA A 1 208 ? 15.235 -7.369 8.915 1.00 60.88 208 ALA A C 1
ATOM 1599 O O . ALA A 1 208 ? 14.557 -8.379 9.128 1.00 60.88 208 ALA A O 1
ATOM 1600 N N . ALA A 1 209 ? 15.068 -6.234 9.610 1.00 71.00 209 ALA A N 1
ATOM 1601 C CA . ALA A 1 209 ? 13.904 -6.029 10.460 1.00 71.00 209 ALA A CA 1
ATOM 1602 C C . ALA A 1 209 ? 12.676 -5.930 9.554 1.00 71.00 209 ALA A C 1
ATOM 1604 O O . ALA A 1 209 ? 12.696 -5.197 8.568 1.00 71.00 209 ALA A O 1
ATOM 1605 N N . SER A 1 210 ? 11.623 -6.664 9.890 1.00 76.62 210 SER A N 1
ATOM 1606 C CA . SER A 1 210 ? 10.393 -6.694 9.096 1.00 76.62 210 SER A CA 1
ATOM 1607 C C . SER A 1 210 ? 9.203 -6.355 9.974 1.00 76.62 210 SER A C 1
ATOM 1609 O O . SER A 1 210 ? 9.150 -6.718 11.147 1.00 76.62 210 SER A O 1
ATOM 1611 N N . GLY A 1 211 ? 8.253 -5.618 9.413 1.00 81.62 211 GLY A N 1
ATOM 1612 C CA . GLY A 1 211 ? 7.015 -5.244 10.078 1.00 81.62 211 GLY A CA 1
ATOM 1613 C C . GLY A 1 211 ? 5.842 -5.441 9.136 1.00 81.62 211 GLY A C 1
ATOM 1614 O O . GLY A 1 211 ? 5.965 -5.246 7.928 1.00 81.62 211 GLY A O 1
ATOM 1615 N N . GLN A 1 212 ? 4.703 -5.832 9.691 1.00 87.56 212 GLN A N 1
ATOM 1616 C CA . GLN A 1 212 ? 3.462 -5.994 8.951 1.00 87.56 212 GLN A CA 1
ATOM 1617 C C . GLN A 1 212 ? 2.316 -5.459 9.796 1.00 87.56 212 GLN A C 1
ATOM 1619 O O . GLN A 1 212 ? 2.124 -5.876 10.934 1.00 87.56 212 GLN A O 1
ATOM 1624 N N . THR A 1 213 ? 1.522 -4.570 9.212 1.00 91.25 213 THR A N 1
ATOM 1625 C CA . THR A 1 213 ? 0.265 -4.121 9.807 1.00 91.25 213 THR A CA 1
ATOM 1626 C C . THR A 1 213 ? -0.879 -4.695 8.995 1.00 91.25 213 THR A C 1
ATOM 1628 O O . THR A 1 213 ? -0.936 -4.518 7.778 1.00 91.25 213 THR A O 1
ATOM 1631 N N . ALA A 1 214 ? -1.794 -5.378 9.671 1.00 91.62 214 ALA A N 1
ATOM 1632 C CA . ALA A 1 214 ? -3.059 -5.802 9.098 1.00 91.62 214 ALA A CA 1
ATOM 1633 C C . ALA A 1 214 ? -4.182 -4.943 9.679 1.00 91.62 214 ALA A C 1
ATOM 1635 O O . ALA A 1 214 ? -4.201 -4.680 10.882 1.00 91.62 214 ALA A O 1
ATOM 1636 N N . SER A 1 215 ? -5.122 -4.531 8.830 1.00 90.94 215 SER A N 1
ATOM 1637 C CA . SER A 1 215 ? -6.248 -3.684 9.225 1.00 90.94 215 SER A CA 1
ATOM 1638 C C . SER A 1 215 ? -7.519 -4.085 8.485 1.00 90.94 215 SER A C 1
ATOM 1640 O O . SER A 1 215 ? -7.482 -4.377 7.289 1.00 90.94 215 SER A O 1
ATOM 1642 N N . GLY A 1 216 ? -8.641 -4.074 9.201 1.00 86.75 216 GLY A N 1
ATOM 1643 C CA . GLY A 1 216 ? -9.988 -4.112 8.639 1.00 86.75 216 GLY A CA 1
ATOM 1644 C C . GLY A 1 216 ? -10.572 -2.705 8.493 1.00 86.75 216 GLY A C 1
ATOM 1645 O O . GLY A 1 216 ? -9.922 -1.712 8.815 1.00 86.75 216 GLY A O 1
ATOM 1646 N N . GLY A 1 217 ? -11.814 -2.626 8.020 1.00 79.81 217 GLY A N 1
ATOM 1647 C CA . GLY A 1 217 ? -12.614 -1.394 8.044 1.00 79.81 217 GLY A CA 1
ATOM 1648 C C . GLY A 1 217 ? -13.735 -1.496 9.076 1.00 79.81 217 GLY A C 1
ATOM 1649 O O . GLY A 1 217 ? -14.010 -2.584 9.572 1.00 79.81 217 GLY A O 1
ATOM 1650 N N . ARG A 1 218 ? -14.458 -0.409 9.366 1.00 73.88 218 ARG A N 1
ATOM 1651 C CA . ARG A 1 218 ? -15.595 -0.470 10.312 1.00 73.88 218 ARG A CA 1
ATOM 1652 C C . ARG A 1 218 ? -16.679 -1.474 9.914 1.00 73.88 218 ARG A C 1
ATOM 1654 O O . ARG A 1 218 ? -17.187 -2.215 10.741 1.00 73.88 218 ARG A O 1
ATOM 1661 N N . ALA A 1 219 ? -17.003 -1.562 8.623 1.00 78.25 219 ALA A N 1
ATOM 1662 C CA . ALA A 1 219 ? -18.005 -2.518 8.139 1.00 78.25 219 ALA A CA 1
ATOM 1663 C C . ALA A 1 219 ? -17.559 -3.990 8.275 1.00 78.25 219 ALA A C 1
ATOM 1665 O O . ALA A 1 219 ? -18.389 -4.902 8.288 1.00 78.25 219 ALA A O 1
ATOM 1666 N N . ARG A 1 220 ? -16.245 -4.231 8.340 1.00 88.38 220 ARG A N 1
ATOM 1667 C CA . ARG A 1 220 ? -15.647 -5.552 8.510 1.00 88.38 220 ARG A CA 1
ATOM 1668 C C . ARG A 1 220 ? -14.322 -5.402 9.265 1.00 88.38 220 ARG A C 1
ATOM 1670 O O . ARG A 1 220 ? -13.294 -5.195 8.604 1.00 88.38 220 ARG A O 1
ATOM 1677 N N . PRO A 1 221 ? -14.343 -5.475 10.610 1.00 92.38 221 PRO A N 1
ATOM 1678 C CA . PRO A 1 221 ? -13.122 -5.417 11.402 1.00 92.38 221 PRO A CA 1
ATOM 1679 C C . PRO A 1 221 ? -12.192 -6.566 11.010 1.00 92.38 221 PRO A C 1
ATOM 1681 O O . PRO A 1 221 ? -12.616 -7.535 10.372 1.00 92.38 221 PRO A O 1
ATOM 1684 N N . LEU A 1 222 ? -10.913 -6.448 11.367 1.00 95.56 222 LEU A N 1
ATOM 1685 C CA . LEU A 1 222 ? -9.921 -7.459 11.015 1.00 95.56 222 LEU A CA 1
ATOM 1686 C C . LEU A 1 222 ? -10.244 -8.802 11.678 1.00 95.56 222 LEU A C 1
ATOM 1688 O O . LEU A 1 222 ? -10.140 -9.840 11.028 1.00 95.56 222 LEU A O 1
ATOM 1692 N N . ILE A 1 223 ? -10.616 -8.763 12.963 1.00 97.69 223 ILE A N 1
ATOM 1693 C CA . ILE A 1 223 ? -10.938 -9.946 13.765 1.00 97.69 223 ILE A CA 1
ATOM 1694 C C . ILE A 1 223 ? -12.135 -9.627 14.658 1.00 97.69 223 ILE A C 1
ATOM 1696 O O . ILE A 1 223 ? -12.010 -8.875 15.633 1.00 97.69 223 ILE A O 1
ATOM 1700 N N . LYS A 1 224 ? -13.299 -10.206 14.359 1.00 97.31 224 LYS A N 1
ATOM 1701 C CA . LYS A 1 224 ? -14.461 -10.098 15.247 1.00 97.31 224 LYS A CA 1
ATOM 1702 C C . LYS A 1 224 ? -14.214 -10.805 16.574 1.00 97.31 224 LYS A C 1
ATOM 1704 O O . LYS A 1 224 ? -13.358 -11.681 16.688 1.00 97.31 224 LYS A O 1
ATOM 1709 N N . THR A 1 225 ? -15.000 -10.450 17.578 1.00 97.31 225 THR A N 1
ATOM 1710 C CA . THR A 1 225 ? -15.058 -11.147 18.866 1.00 97.31 225 THR A CA 1
ATOM 1711 C C . THR A 1 225 ? -15.202 -12.665 18.664 1.00 97.31 225 THR A C 1
ATOM 1713 O O . THR A 1 225 ? -16.146 -13.126 18.020 1.00 97.31 225 THR A O 1
ATOM 1716 N N . GLY A 1 226 ? -14.257 -13.453 19.191 1.00 97.44 226 GLY A N 1
ATOM 1717 C CA . GLY A 1 226 ? -14.218 -14.916 19.062 1.00 97.44 226 GLY A CA 1
ATOM 1718 C C . GLY A 1 226 ? -13.722 -15.461 17.713 1.00 97.44 226 GLY A C 1
ATOM 1719 O O . GLY A 1 226 ? -13.541 -16.675 17.582 1.00 97.44 226 GLY A O 1
ATOM 1720 N N . GLU A 1 227 ? -13.492 -14.610 16.709 1.00 98.12 227 GLU A N 1
ATOM 1721 C CA . GLU A 1 227 ? -13.048 -15.030 15.377 1.00 98.12 227 GLU A CA 1
ATOM 1722 C C . GLU A 1 227 ? -11.578 -15.470 15.387 1.00 98.12 227 GLU A C 1
ATOM 1724 O O . GLU A 1 227 ? -10.746 -14.935 16.125 1.00 98.12 227 GLU A O 1
ATOM 1729 N N . VAL A 1 228 ? -11.264 -16.461 14.546 1.00 98.19 228 VAL A N 1
ATOM 1730 C CA . VAL A 1 228 ? -9.888 -16.862 14.242 1.00 98.19 228 VAL A CA 1
ATOM 1731 C C . VAL A 1 228 ? -9.456 -16.172 12.959 1.00 98.19 228 VAL A C 1
ATOM 1733 O O . VAL A 1 228 ? -10.017 -16.412 11.891 1.00 98.19 228 VAL A O 1
ATOM 1736 N N . TRP A 1 229 ? -8.424 -15.353 13.070 1.00 97.50 229 TRP A N 1
ATOM 1737 C CA . TRP A 1 229 ? -7.767 -14.699 11.957 1.00 97.50 229 TRP A CA 1
ATOM 1738 C C . TRP A 1 229 ? -6.542 -15.492 11.518 1.00 97.50 229 TRP A C 1
ATOM 1740 O O . TRP A 1 229 ? -5.801 -16.027 12.345 1.00 97.50 229 TRP A O 1
ATOM 1750 N N . LYS A 1 230 ? -6.338 -15.560 10.202 1.00 95.75 230 LYS A N 1
ATOM 1751 C CA . LYS A 1 230 ? -5.190 -16.218 9.586 1.00 95.75 230 LYS A CA 1
ATOM 1752 C C . LYS A 1 230 ? -4.480 -15.243 8.664 1.00 95.75 230 LYS A C 1
ATOM 1754 O O . LYS A 1 230 ? -5.134 -14.582 7.858 1.00 95.75 230 LYS A O 1
ATOM 1759 N N . THR A 1 231 ? -3.159 -15.186 8.755 1.00 93.50 231 THR A N 1
ATOM 1760 C CA . THR A 1 231 ? -2.333 -14.393 7.841 1.00 93.50 231 THR A CA 1
ATOM 1761 C C . THR A 1 231 ? -1.024 -15.097 7.545 1.00 93.50 231 THR A C 1
ATOM 1763 O O . THR A 1 231 ? -0.490 -15.819 8.386 1.00 93.50 231 THR A O 1
ATOM 1766 N N . ASP A 1 232 ? -0.485 -14.826 6.363 1.00 90.44 232 ASP A N 1
ATOM 1767 C CA . ASP A 1 232 ? 0.897 -15.149 6.052 1.00 90.44 232 ASP A CA 1
ATOM 1768 C C . ASP A 1 232 ? 1.803 -14.021 6.554 1.00 90.44 232 ASP A C 1
ATOM 1770 O O . ASP A 1 232 ? 1.487 -12.835 6.406 1.00 90.44 232 ASP A O 1
ATOM 1774 N N . VAL A 1 233 ? 2.919 -14.415 7.158 1.00 87.44 233 VAL A N 1
ATOM 1775 C CA . VAL A 1 233 ? 3.994 -13.557 7.646 1.00 87.44 233 VAL A CA 1
ATOM 1776 C C . VAL A 1 233 ? 5.241 -13.892 6.842 1.00 87.44 233 VAL A C 1
ATOM 1778 O O . VAL A 1 233 ? 5.754 -15.016 6.881 1.00 87.44 233 VAL A O 1
ATOM 1781 N N . SER A 1 234 ? 5.722 -12.909 6.089 1.00 81.75 234 SER A N 1
ATOM 1782 C CA . SER A 1 234 ? 6.995 -13.005 5.380 1.00 81.75 234 SER A CA 1
ATOM 1783 C C . SER A 1 234 ? 8.133 -12.738 6.350 1.00 81.75 234 SER A C 1
ATOM 1785 O O . SER A 1 234 ? 8.094 -11.775 7.112 1.00 81.75 234 SER A O 1
ATOM 1787 N N . ILE A 1 235 ? 9.158 -13.583 6.309 1.00 75.62 235 ILE A N 1
ATOM 1788 C CA . ILE A 1 235 ? 10.356 -13.396 7.121 1.00 75.62 235 ILE A CA 1
ATOM 1789 C C . ILE A 1 235 ? 11.496 -13.030 6.195 1.00 75.62 235 ILE A C 1
ATOM 1791 O O . ILE A 1 235 ? 11.926 -13.839 5.371 1.00 75.62 235 ILE A O 1
ATOM 1795 N N . ASP A 1 236 ? 11.985 -11.803 6.349 1.00 68.81 236 ASP A N 1
ATOM 1796 C CA . ASP A 1 236 ? 13.058 -11.298 5.506 1.00 68.81 236 ASP A CA 1
ATOM 1797 C C . ASP A 1 236 ? 14.332 -12.126 5.665 1.00 68.81 236 ASP A C 1
ATOM 1799 O O . ASP A 1 236 ? 14.672 -12.629 6.743 1.00 68.81 236 ASP A O 1
ATOM 1803 N N . ARG A 1 237 ? 15.050 -12.266 4.555 1.00 68.62 237 ARG A N 1
ATOM 1804 C CA . ARG A 1 237 ? 16.309 -13.006 4.478 1.00 68.62 237 ARG A CA 1
ATOM 1805 C C . ARG A 1 237 ? 17.422 -12.136 5.046 1.00 68.62 237 ARG A C 1
ATOM 1807 O O . ARG A 1 237 ? 17.526 -10.964 4.697 1.00 68.62 237 ARG A O 1
ATOM 1814 N N . SER A 1 238 ? 18.290 -12.705 5.874 1.00 64.00 238 SER A N 1
ATOM 1815 C CA . SER A 1 238 ? 19.559 -12.065 6.221 1.00 64.00 238 SER A CA 1
ATOM 1816 C C . SER A 1 238 ? 20.660 -12.630 5.330 1.00 64.00 238 SER A C 1
ATOM 1818 O O . SER A 1 238 ? 20.852 -13.837 5.202 1.00 64.00 238 SER A O 1
ATOM 1820 N N . GLY A 1 239 ? 21.403 -11.748 4.678 1.00 65.81 239 GLY A N 1
ATOM 1821 C CA . GLY A 1 239 ? 22.474 -12.147 3.781 1.00 65.81 239 GLY A CA 1
ATOM 1822 C C . GLY A 1 239 ? 23.214 -10.948 3.234 1.00 65.81 239 GLY A C 1
ATOM 1823 O O . GLY A 1 239 ? 22.899 -9.800 3.543 1.00 65.81 239 GLY A O 1
ATOM 1824 N N . ARG A 1 240 ? 24.232 -11.222 2.429 1.00 65.19 240 ARG A N 1
ATOM 1825 C CA . ARG A 1 240 ? 24.958 -10.196 1.687 1.00 65.19 240 ARG A CA 1
ATOM 1826 C C . ARG A 1 240 ? 24.954 -10.555 0.215 1.00 65.19 240 ARG A C 1
ATOM 1828 O O . ARG A 1 240 ? 25.280 -11.680 -0.154 1.00 65.19 240 ARG A O 1
ATOM 1835 N N . THR A 1 241 ? 24.631 -9.594 -0.632 1.00 59.75 241 THR A N 1
ATOM 1836 C CA . THR A 1 241 ? 24.851 -9.746 -2.069 1.00 59.75 241 THR A CA 1
ATOM 1837 C C . THR A 1 241 ? 26.340 -9.566 -2.350 1.00 59.75 241 THR A C 1
ATOM 1839 O O . THR A 1 241 ? 26.945 -8.581 -1.933 1.00 59.75 241 THR A O 1
ATOM 1842 N N . THR A 1 242 ? 26.945 -10.536 -3.028 1.00 65.19 242 THR A N 1
ATOM 1843 C CA . THR A 1 242 ? 28.332 -10.489 -3.507 1.00 65.19 242 THR A CA 1
ATOM 1844 C C . THR A 1 242 ? 28.353 -10.529 -5.034 1.00 65.19 242 THR A C 1
ATOM 1846 O O . THR A 1 242 ? 27.333 -10.805 -5.662 1.00 65.19 242 THR A O 1
ATOM 1849 N N . SER A 1 243 ? 29.517 -10.309 -5.652 1.00 51.09 243 SER A N 1
ATOM 1850 C CA . SER A 1 243 ? 29.683 -10.448 -7.109 1.00 51.09 243 SER A CA 1
ATOM 1851 C C . SER A 1 243 ? 29.405 -11.863 -7.633 1.00 51.09 243 SER A C 1
ATOM 1853 O O . SER A 1 243 ? 29.196 -12.037 -8.827 1.00 51.09 243 SER A O 1
ATOM 1855 N N . GLN A 1 244 ? 29.390 -12.866 -6.751 1.00 59.44 244 GLN A N 1
ATOM 1856 C CA . GLN A 1 244 ? 29.063 -14.258 -7.067 1.00 59.44 244 GLN A CA 1
ATOM 1857 C C . GLN A 1 244 ? 27.606 -14.618 -6.726 1.00 59.44 244 GLN A C 1
ATOM 1859 O O . GLN A 1 244 ? 27.213 -15.774 -6.839 1.00 59.44 244 GLN A O 1
ATOM 1864 N N . GLY A 1 245 ? 26.802 -13.636 -6.308 1.00 59.03 245 GLY A N 1
ATOM 1865 C CA . GLY A 1 245 ? 25.409 -13.818 -5.911 1.00 59.03 245 GLY A CA 1
ATOM 1866 C C . GLY A 1 245 ? 25.172 -13.604 -4.418 1.00 59.03 245 GLY A C 1
ATOM 1867 O O . GLY A 1 245 ? 26.041 -13.135 -3.673 1.00 59.03 245 GLY A O 1
ATOM 1868 N N . PHE A 1 246 ? 23.950 -13.908 -3.990 1.00 66.12 246 PHE A N 1
ATOM 1869 C CA . PHE A 1 246 ? 23.536 -13.806 -2.596 1.00 66.12 246 PHE A CA 1
ATOM 1870 C C . PHE A 1 246 ? 24.251 -14.857 -1.746 1.00 66.12 246 PHE A C 1
ATOM 1872 O O . PHE A 1 246 ? 24.209 -16.048 -2.040 1.00 66.12 246 PHE A O 1
ATOM 1879 N N . VAL A 1 247 ? 24.901 -14.404 -0.680 1.00 70.75 247 VAL A N 1
ATOM 1880 C CA . VAL A 1 247 ? 25.504 -15.255 0.341 1.00 70.75 247 VAL A CA 1
ATOM 1881 C C . VAL A 1 247 ? 24.632 -15.140 1.592 1.00 70.75 247 VAL A C 1
ATOM 1883 O O . VAL A 1 247 ? 24.658 -14.075 2.229 1.00 70.75 247 VAL A O 1
ATOM 1886 N N . PRO A 1 248 ? 23.854 -16.181 1.944 1.00 67.88 248 PRO A N 1
ATOM 1887 C CA . PRO A 1 248 ? 23.024 -16.158 3.140 1.00 67.88 248 PRO A CA 1
ATOM 1888 C C . PRO A 1 248 ? 23.906 -16.019 4.381 1.00 67.88 248 PRO A C 1
ATOM 1890 O O . PRO A 1 248 ? 25.018 -16.552 4.448 1.00 67.88 248 PRO A O 1
ATOM 1893 N N . GLN A 1 249 ? 23.429 -15.267 5.368 1.00 68.06 249 GLN A N 1
ATOM 1894 C CA . GLN A 1 249 ? 24.030 -15.301 6.695 1.00 68.06 249 GLN A CA 1
ATOM 1895 C C . GLN A 1 249 ? 23.565 -16.564 7.430 1.00 68.06 249 GLN A C 1
ATOM 1897 O O . GLN A 1 249 ? 22.497 -17.092 7.119 1.00 68.06 249 GLN A O 1
ATOM 1902 N N . PRO A 1 250 ? 24.334 -17.052 8.421 1.00 66.75 250 PRO A N 1
ATOM 1903 C CA . PRO A 1 250 ? 23.887 -18.152 9.263 1.00 66.75 250 PRO A CA 1
ATOM 1904 C C . PRO A 1 250 ? 22.496 -17.859 9.848 1.00 66.75 250 PRO A C 1
ATOM 1906 O O . PRO A 1 250 ? 22.279 -16.733 10.319 1.00 66.75 250 PRO A O 1
ATOM 1909 N N . PRO A 1 251 ? 21.568 -18.835 9.843 1.00 65.31 251 PRO A N 1
ATOM 1910 C CA . PRO A 1 251 ? 20.247 -18.652 10.423 1.00 65.31 251 PRO A CA 1
ATOM 1911 C C . PRO A 1 251 ? 20.363 -18.211 11.882 1.00 65.31 251 PRO A C 1
ATOM 1913 O O . PRO A 1 251 ? 21.092 -18.816 12.670 1.00 65.31 251 PRO A O 1
ATOM 1916 N N . ARG A 1 252 ? 19.653 -17.142 12.241 1.00 70.56 252 ARG A N 1
ATOM 1917 C CA . ARG A 1 252 ? 19.475 -16.713 13.632 1.00 70.56 252 ARG A CA 1
ATOM 1918 C C . ARG A 1 252 ? 18.045 -17.032 14.048 1.00 70.56 252 ARG A C 1
ATOM 1920 O O . ARG A 1 252 ? 17.138 -16.938 13.221 1.00 70.56 252 ARG A O 1
ATOM 1927 N N . VAL A 1 253 ? 17.847 -17.360 15.323 1.00 76.00 253 VAL A N 1
ATOM 1928 C CA . VAL A 1 253 ? 16.501 -17.434 15.908 1.00 76.00 253 VAL A CA 1
ATOM 1929 C C . VAL A 1 253 ? 15.857 -16.061 15.753 1.00 76.00 253 VAL A C 1
ATOM 1931 O O . VAL A 1 253 ? 16.428 -15.056 16.181 1.00 76.00 253 VAL A O 1
ATOM 1934 N N . LYS A 1 254 ? 14.691 -16.017 15.110 1.00 81.25 254 LYS A N 1
ATOM 1935 C CA . LYS A 1 254 ? 13.896 -14.796 14.960 1.00 81.25 254 LYS A CA 1
ATOM 1936 C C . LYS A 1 254 ? 12.661 -14.884 15.846 1.00 81.25 254 LYS A C 1
ATOM 1938 O O . LYS A 1 254 ? 12.079 -15.958 15.996 1.00 81.25 254 LYS A O 1
ATOM 1943 N N . THR A 1 255 ? 12.255 -13.746 16.398 1.00 88.25 255 THR A N 1
ATOM 1944 C CA . THR A 1 255 ? 11.056 -13.641 17.232 1.00 88.25 255 THR A CA 1
ATOM 1945 C C . THR A 1 255 ? 10.019 -12.796 16.513 1.00 88.25 255 THR A C 1
ATOM 1947 O O . THR A 1 255 ? 10.276 -11.631 16.226 1.00 88.25 255 THR A O 1
ATOM 1950 N N . LEU A 1 256 ? 8.849 -13.364 16.234 1.00 91.56 256 LEU A N 1
ATOM 1951 C CA . LEU A 1 256 ? 7.679 -12.596 15.827 1.00 91.56 256 LEU A CA 1
ATOM 1952 C C . LEU A 1 256 ? 7.058 -11.951 17.063 1.00 91.56 256 LEU A C 1
ATOM 1954 O O . LEU A 1 256 ? 6.661 -12.641 17.997 1.00 91.56 256 LEU A O 1
ATOM 1958 N N . ILE A 1 257 ? 6.968 -10.630 17.064 1.00 94.94 257 ILE A N 1
ATOM 1959 C CA . ILE A 1 257 ? 6.360 -9.839 18.124 1.00 94.94 257 ILE A CA 1
ATOM 1960 C C . ILE A 1 257 ? 4.991 -9.363 17.645 1.00 94.94 257 ILE A C 1
ATOM 1962 O O . ILE A 1 257 ? 4.896 -8.625 16.663 1.00 94.94 257 ILE A O 1
ATOM 1966 N N . VAL A 1 258 ? 3.930 -9.736 18.361 1.00 97.06 258 VAL A N 1
ATOM 1967 C CA . VAL A 1 258 ? 2.642 -9.034 18.265 1.00 97.06 258 VAL A CA 1
ATOM 1968 C C . VAL A 1 258 ? 2.801 -7.741 19.049 1.00 97.06 258 VAL A C 1
ATOM 1970 O O . VAL A 1 258 ? 2.738 -7.738 20.278 1.00 97.06 258 VAL A O 1
ATOM 1973 N N . ARG A 1 259 ? 3.116 -6.662 18.333 1.00 96.19 259 ARG A N 1
ATOM 1974 C CA . ARG A 1 259 ? 3.576 -5.395 18.908 1.00 96.19 259 ARG A CA 1
ATOM 1975 C C . ARG A 1 259 ? 2.421 -4.599 19.507 1.00 96.19 259 ARG A C 1
ATOM 1977 O O . ARG A 1 259 ? 2.575 -4.056 20.599 1.00 96.19 259 ARG A O 1
ATOM 1984 N N . ALA A 1 260 ? 1.288 -4.543 18.810 1.00 97.56 260 ALA A N 1
ATOM 1985 C CA . ALA A 1 260 ? 0.086 -3.864 19.278 1.00 97.56 260 ALA A CA 1
ATOM 1986 C C . ALA A 1 260 ? -1.181 -4.348 18.562 1.00 97.56 260 ALA A C 1
ATOM 1988 O O . ALA A 1 260 ? -1.115 -4.877 17.449 1.00 97.56 260 ALA A O 1
ATOM 1989 N N . ILE A 1 261 ? -2.333 -4.096 19.182 1.00 97.69 261 ILE A N 1
ATOM 1990 C CA . ILE A 1 261 ? -3.656 -4.193 18.554 1.00 97.69 261 ILE A CA 1
ATOM 1991 C C . ILE A 1 261 ? -4.469 -2.930 18.820 1.00 97.69 261 ILE A C 1
ATOM 1993 O O . ILE A 1 261 ? -4.322 -2.302 19.867 1.00 97.69 261 ILE A O 1
ATOM 1997 N N . VAL A 1 262 ? -5.350 -2.587 17.885 1.00 96.38 262 VAL A N 1
ATOM 1998 C CA . VAL A 1 262 ? -6.296 -1.469 18.004 1.00 96.38 262 VAL A CA 1
ATOM 1999 C C . VAL A 1 262 ? -7.709 -2.013 17.844 1.00 96.38 262 VAL A C 1
ATOM 2001 O O . VAL A 1 262 ? -7.989 -2.720 16.873 1.00 96.38 262 VAL A O 1
ATOM 2004 N N . PHE A 1 263 ? -8.589 -1.698 18.788 1.00 95.75 263 PHE A N 1
ATOM 2005 C CA . PHE A 1 263 ? -10.002 -2.068 18.770 1.00 95.75 263 PHE A CA 1
ATOM 2006 C C . PHE A 1 263 ? -10.835 -1.061 17.967 1.00 95.75 263 PHE A C 1
ATOM 2008 O O . PHE A 1 263 ? -10.398 0.056 17.690 1.00 95.75 263 PHE A O 1
ATOM 2015 N N . GLU A 1 264 ? -12.055 -1.445 17.594 1.00 91.62 264 GLU A N 1
ATOM 2016 C CA . GLU A 1 264 ? -12.972 -0.583 16.832 1.00 91.62 264 GLU A CA 1
ATOM 2017 C C . GLU A 1 264 ? -13.320 0.739 17.550 1.00 91.62 264 GLU A C 1
ATOM 2019 O O . GLU A 1 264 ? -13.489 1.776 16.903 1.00 91.62 264 GLU A O 1
ATOM 2024 N N . ASP A 1 265 ? -13.374 0.726 18.886 1.00 89.50 265 ASP A N 1
ATOM 2025 C CA . ASP A 1 265 ? -13.624 1.905 19.728 1.00 89.50 265 ASP A CA 1
ATOM 2026 C C . ASP A 1 265 ? -12.397 2.830 19.875 1.00 89.50 265 ASP A C 1
ATOM 2028 O O . ASP A 1 265 ? -12.490 3.901 20.478 1.00 89.50 265 ASP A O 1
ATOM 2032 N N . GLY A 1 266 ? -11.251 2.443 19.306 1.00 88.44 266 GLY A N 1
ATOM 2033 C CA . GLY A 1 266 ? -9.988 3.172 19.388 1.00 88.44 266 GLY A CA 1
ATOM 2034 C C . GLY A 1 266 ? -9.173 2.891 20.652 1.00 88.44 266 GLY A C 1
ATOM 2035 O O . GLY A 1 266 ? -8.076 3.439 20.787 1.00 88.44 266 GLY A O 1
ATOM 2036 N N . ALA A 1 267 ? -9.656 2.038 21.563 1.00 93.81 267 ALA A N 1
ATOM 2037 C CA . ALA A 1 267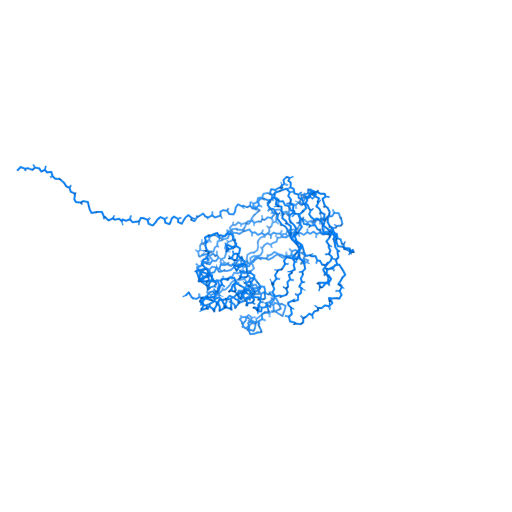 ? -8.808 1.480 22.607 1.00 93.81 267 ALA A CA 1
ATOM 2038 C C . ALA A 1 267 ? -7.722 0.591 21.979 1.00 93.81 267 ALA A C 1
ATOM 2040 O O . ALA A 1 267 ? -7.861 0.104 20.855 1.00 93.81 267 ALA A O 1
ATOM 2041 N N . TYR A 1 268 ? -6.637 0.346 22.708 1.00 95.88 268 TYR A N 1
ATOM 2042 C CA . TYR A 1 268 ? -5.520 -0.445 22.199 1.00 95.88 268 TYR A CA 1
ATOM 2043 C C . TYR A 1 268 ? -4.817 -1.234 23.305 1.00 95.88 268 TYR A C 1
ATOM 2045 O O . TYR A 1 268 ? -4.974 -0.943 24.491 1.00 95.88 268 TYR A O 1
ATOM 2053 N N . GLU A 1 269 ? -4.024 -2.221 22.897 1.00 97.12 269 GLU A N 1
ATOM 2054 C CA . GLU A 1 269 ? -3.080 -2.958 23.744 1.00 97.12 269 GLU A CA 1
ATOM 2055 C C . GLU A 1 269 ? -1.709 -3.012 23.063 1.00 97.12 269 GLU A C 1
ATOM 2057 O O . GLU A 1 269 ? -1.619 -2.973 21.834 1.00 97.12 269 GLU A O 1
ATOM 2062 N N . GLY A 1 270 ? -0.649 -3.147 23.860 1.00 95.50 270 GLY A N 1
ATOM 2063 C CA . GLY A 1 270 ? 0.729 -3.224 23.377 1.00 95.50 270 GLY A CA 1
ATOM 2064 C C . GLY A 1 270 ? 1.423 -1.863 23.300 1.00 95.50 270 GLY A C 1
ATOM 2065 O O . GLY A 1 270 ? 1.182 -0.982 24.123 1.00 95.50 270 GLY A O 1
ATOM 2066 N N . ASP A 1 271 ? 2.334 -1.723 22.339 1.00 93.81 271 ASP A N 1
ATOM 2067 C CA . ASP A 1 271 ? 3.222 -0.566 22.193 1.00 93.81 271 ASP A CA 1
ATOM 2068 C C . ASP A 1 271 ? 2.485 0.691 21.672 1.00 93.81 271 ASP A C 1
ATOM 2070 O O . ASP A 1 271 ? 2.006 0.683 20.531 1.00 93.81 271 ASP A O 1
ATOM 2074 N N . PRO A 1 272 ? 2.439 1.799 22.444 1.00 92.00 272 PRO A N 1
ATOM 2075 C CA . PRO A 1 272 ? 1.830 3.055 22.007 1.00 92.00 272 PRO A CA 1
ATOM 2076 C C . PRO A 1 272 ? 2.440 3.641 20.728 1.00 92.00 272 PRO A C 1
ATOM 2078 O O . PRO A 1 272 ? 1.735 4.313 19.978 1.00 92.00 272 PRO A O 1
ATOM 2081 N N . GLU A 1 273 ? 3.726 3.398 20.457 1.00 92.38 273 GLU A N 1
ATOM 2082 C CA . GLU A 1 273 ? 4.376 3.874 19.234 1.00 92.38 273 GLU A CA 1
ATOM 2083 C C . GLU A 1 273 ? 3.810 3.167 18.000 1.00 92.38 273 GLU A C 1
ATOM 2085 O O . GLU A 1 273 ? 3.417 3.831 17.045 1.00 92.38 273 GLU A O 1
ATOM 2090 N N . ALA A 1 274 ? 3.645 1.842 18.052 1.00 92.62 274 ALA A N 1
ATOM 2091 C CA . ALA A 1 274 ? 3.018 1.082 16.968 1.00 92.62 274 ALA A CA 1
ATOM 2092 C C . ALA A 1 274 ? 1.575 1.527 16.703 1.00 92.62 274 ALA A C 1
ATOM 2094 O O . ALA A 1 274 ? 1.134 1.611 15.558 1.00 92.62 274 ALA A O 1
ATOM 2095 N N . VAL A 1 275 ? 0.829 1.820 17.770 1.00 93.50 275 VAL A N 1
ATOM 2096 C CA . VAL A 1 275 ? -0.552 2.304 17.665 1.00 93.50 275 VAL A CA 1
ATOM 2097 C C . VAL A 1 275 ? -0.596 3.683 17.014 1.00 93.50 275 VAL A C 1
ATOM 2099 O O . VAL A 1 275 ? -1.438 3.929 16.149 1.00 93.50 275 VAL A O 1
ATOM 2102 N N . ALA A 1 276 ? 0.327 4.571 17.381 1.00 93.31 276 ALA A N 1
ATOM 2103 C CA . ALA A 1 276 ? 0.436 5.884 16.766 1.00 93.31 276 ALA A CA 1
ATOM 2104 C C . ALA A 1 276 ? 0.808 5.792 15.274 1.00 93.31 276 ALA A C 1
ATOM 2106 O O . ALA A 1 276 ? 0.239 6.523 14.465 1.00 93.31 276 ALA A O 1
ATOM 2107 N N . GLU A 1 277 ? 1.692 4.864 14.893 1.00 92.81 277 GLU A N 1
ATOM 2108 C CA . GLU A 1 277 ? 2.039 4.579 13.493 1.00 92.81 277 GLU A CA 1
ATOM 2109 C C . GLU A 1 277 ? 0.824 4.089 12.682 1.00 92.81 277 GLU A C 1
ATOM 2111 O O . GLU A 1 277 ? 0.569 4.602 11.587 1.00 92.81 277 GLU A O 1
ATOM 2116 N N . ILE A 1 278 ? 0.031 3.159 13.236 1.00 92.19 278 ILE A N 1
ATOM 2117 C CA . ILE A 1 278 ? -1.230 2.689 12.630 1.00 92.19 278 ILE A CA 1
ATOM 2118 C C . ILE A 1 278 ? -2.194 3.861 12.418 1.00 92.19 278 ILE A C 1
ATOM 2120 O O . ILE A 1 278 ? -2.731 4.042 11.322 1.00 92.19 278 ILE A O 1
ATOM 2124 N N . GLU A 1 279 ? -2.414 4.671 13.456 1.00 91.75 279 GLU A N 1
ATOM 2125 C CA . GLU A 1 279 ? -3.336 5.805 13.390 1.00 91.75 279 GLU A CA 1
ATOM 2126 C C . GLU A 1 279 ? -2.863 6.874 12.401 1.00 91.75 279 GLU A C 1
ATOM 2128 O O . GLU A 1 279 ? -3.687 7.418 11.664 1.00 91.75 279 GLU A O 1
ATOM 2133 N N . ALA A 1 280 ? -1.557 7.145 12.332 1.00 93.69 280 ALA A N 1
ATOM 2134 C CA . ALA A 1 280 ? -0.985 8.077 11.369 1.00 93.69 280 ALA A CA 1
ATOM 2135 C C . ALA A 1 280 ? -1.266 7.633 9.930 1.00 93.69 280 ALA A C 1
ATOM 2137 O O . ALA A 1 280 ? -1.816 8.407 9.142 1.00 93.69 280 ALA A O 1
ATOM 2138 N N . MET A 1 281 ? -0.983 6.368 9.604 1.00 92.81 281 MET A N 1
ATOM 2139 C CA . MET A 1 281 ? -1.267 5.807 8.283 1.00 92.81 281 MET A CA 1
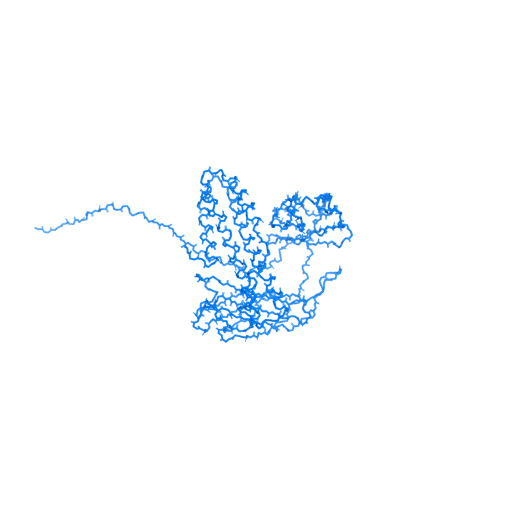ATOM 2140 C C . MET A 1 281 ? -2.768 5.838 7.956 1.00 92.81 281 MET A C 1
ATOM 2142 O O . MET A 1 281 ? -3.157 6.224 6.849 1.00 92.81 281 MET A O 1
ATOM 2146 N N . ARG A 1 282 ? -3.629 5.470 8.913 1.00 90.94 282 ARG A N 1
ATOM 2147 C CA . ARG A 1 282 ? -5.090 5.469 8.737 1.00 90.94 282 ARG A CA 1
ATOM 2148 C C . ARG A 1 282 ? -5.633 6.873 8.477 1.00 90.94 282 ARG A C 1
ATOM 2150 O O . ARG A 1 282 ? -6.452 7.057 7.578 1.00 90.94 282 ARG A O 1
ATOM 2157 N N . LEU A 1 283 ? -5.179 7.866 9.237 1.00 92.50 283 LEU A N 1
ATOM 2158 C CA . LEU A 1 283 ? -5.620 9.250 9.076 1.00 92.50 283 LEU A CA 1
ATOM 2159 C C . LEU A 1 283 ? -5.093 9.871 7.778 1.00 92.50 283 LEU A C 1
ATOM 2161 O O . LEU A 1 283 ? -5.859 10.552 7.097 1.00 92.50 283 LEU A O 1
ATOM 2165 N N . GLY A 1 284 ? -3.853 9.563 7.383 1.00 94.69 284 GLY A N 1
ATOM 2166 C CA . GLY A 1 284 ? -3.319 9.935 6.071 1.00 94.69 284 GLY A CA 1
ATOM 2167 C C . GLY A 1 284 ? -4.184 9.402 4.925 1.00 94.69 284 GLY A C 1
ATOM 2168 O O . GLY A 1 284 ? -4.612 10.165 4.063 1.00 94.69 284 GLY A O 1
ATOM 2169 N N . ARG A 1 285 ? -4.548 8.111 4.967 1.00 93.88 285 ARG A N 1
ATOM 2170 C CA . ARG A 1 285 ? -5.486 7.512 3.999 1.00 93.88 285 ARG A CA 1
ATOM 2171 C C . ARG A 1 285 ? -6.840 8.212 3.986 1.00 93.88 285 ARG A C 1
ATOM 2173 O O . ARG A 1 285 ? -7.365 8.518 2.919 1.00 93.88 285 ARG A O 1
ATOM 2180 N N . LYS A 1 286 ? -7.408 8.448 5.171 1.00 93.38 286 LYS A N 1
ATOM 2181 C CA . LYS A 1 286 ? -8.736 9.045 5.324 1.00 93.38 286 LYS A CA 1
ATOM 2182 C C . LYS A 1 286 ? -8.817 10.426 4.678 1.00 93.38 286 LYS A C 1
ATOM 2184 O O . LYS A 1 286 ? -9.755 10.670 3.926 1.00 93.38 286 LYS A O 1
ATOM 2189 N N . VAL A 1 287 ? -7.854 11.307 4.955 1.00 95.00 287 VAL A N 1
ATOM 2190 C CA . VAL A 1 287 ? -7.829 12.660 4.374 1.00 95.00 287 VAL A CA 1
ATOM 2191 C C . VAL A 1 287 ? -7.734 12.585 2.850 1.00 95.00 287 VAL A C 1
ATOM 2193 O O . VAL A 1 287 ? -8.506 13.248 2.166 1.00 95.00 287 VAL A O 1
ATOM 2196 N N . THR A 1 288 ? -6.879 11.713 2.311 1.00 95.69 288 THR A N 1
ATOM 2197 C CA . THR A 1 288 ? -6.770 11.516 0.859 1.00 95.69 288 THR A CA 1
ATOM 2198 C C . THR A 1 288 ? -8.062 11.001 0.231 1.00 95.69 288 THR A C 1
ATOM 2200 O O . THR A 1 288 ? -8.448 11.487 -0.830 1.00 95.69 288 THR A O 1
ATOM 2203 N N . PHE A 1 289 ? -8.758 10.047 0.861 1.00 95.62 289 PHE A N 1
ATOM 2204 C CA . PHE A 1 289 ? -10.037 9.564 0.336 1.00 95.62 289 PHE A CA 1
ATOM 2205 C C . PHE A 1 289 ? -11.132 10.622 0.388 1.00 95.62 289 PHE A C 1
ATOM 2207 O O . PHE A 1 289 ? -11.897 10.697 -0.565 1.00 95.62 289 PHE A O 1
ATOM 2214 N N . ILE A 1 290 ? -11.189 11.455 1.432 1.00 95.44 290 ILE A N 1
ATOM 2215 C CA . ILE A 1 290 ? -12.117 12.597 1.484 1.00 95.44 290 ILE A CA 1
ATOM 2216 C C . ILE A 1 290 ? -11.875 13.517 0.282 1.00 95.44 290 ILE A C 1
ATOM 2218 O O . ILE A 1 290 ? -12.791 13.749 -0.499 1.00 95.44 290 ILE A O 1
ATOM 2222 N N . THR A 1 291 ? -10.627 13.939 0.063 1.00 96.00 291 THR A N 1
ATOM 2223 C CA . THR A 1 291 ? -10.278 14.799 -1.076 1.00 96.00 291 THR A CA 1
ATOM 2224 C C . THR A 1 291 ? -10.596 14.135 -2.420 1.00 96.00 291 THR A C 1
ATOM 2226 O O . THR A 1 291 ? -11.103 14.780 -3.334 1.00 96.00 291 THR A O 1
ATOM 2229 N N . ALA A 1 292 ? -10.325 12.835 -2.561 1.00 95.88 292 ALA A N 1
ATOM 2230 C CA . ALA A 1 292 ? -10.641 12.096 -3.781 1.00 95.88 292 ALA A CA 1
ATOM 2231 C C . ALA A 1 292 ? -12.156 11.974 -4.017 1.00 95.88 292 ALA A C 1
ATOM 2233 O O . ALA A 1 292 ? -12.596 12.054 -5.161 1.00 95.88 292 ALA A O 1
ATOM 2234 N N . ILE A 1 293 ? -12.956 11.799 -2.961 1.00 96.25 293 ILE A N 1
ATOM 2235 C CA . ILE A 1 293 ? -14.422 11.791 -3.045 1.00 96.25 293 ILE A CA 1
ATOM 2236 C C . ILE A 1 293 ? -14.921 13.138 -3.566 1.00 96.25 293 ILE A C 1
ATOM 2238 O O . ILE A 1 293 ? -15.706 13.137 -4.509 1.00 96.25 293 ILE A O 1
ATOM 2242 N N . ASP A 1 294 ? -14.417 14.259 -3.042 1.00 95.69 294 ASP A N 1
ATOM 2243 C CA . ASP A 1 294 ? -14.806 15.598 -3.505 1.00 95.69 294 ASP A CA 1
ATOM 2244 C C . ASP A 1 294 ? -14.525 15.782 -5.009 1.00 95.69 294 ASP A C 1
ATOM 2246 O O . ASP A 1 294 ? -15.376 16.271 -5.755 1.00 95.69 294 ASP A O 1
ATOM 2250 N N . VAL A 1 295 ? -13.361 15.315 -5.482 1.00 95.06 295 VAL A N 1
ATOM 2251 C CA . VAL A 1 295 ? -12.989 15.328 -6.911 1.00 95.06 295 VAL A CA 1
ATOM 2252 C C . VAL A 1 295 ? -13.958 14.494 -7.759 1.00 95.06 295 VAL A C 1
ATOM 2254 O O . VAL A 1 295 ? -14.399 14.938 -8.822 1.00 95.06 295 VAL A O 1
ATOM 2257 N N . LEU A 1 296 ? -14.305 13.286 -7.307 1.00 94.12 296 LEU A N 1
ATOM 2258 C CA . LEU A 1 296 ? -15.208 12.386 -8.032 1.00 94.12 296 LEU A CA 1
ATOM 2259 C C . LEU A 1 296 ? -16.658 12.888 -8.028 1.00 94.12 296 LEU A C 1
ATOM 2261 O O . LEU A 1 296 ? -17.359 12.752 -9.030 1.00 94.12 296 LEU A O 1
ATOM 2265 N N . GLU A 1 297 ? -17.116 13.471 -6.921 1.00 94.50 297 GLU A N 1
ATOM 2266 C CA . GLU A 1 297 ? -18.448 14.065 -6.807 1.00 94.50 297 GLU A CA 1
ATOM 2267 C C . GLU A 1 297 ? -18.600 15.292 -7.699 1.00 94.50 297 GLU A C 1
ATOM 2269 O O . GLU A 1 297 ? -19.650 15.476 -8.315 1.00 94.50 297 GLU A O 1
ATOM 2274 N N . GLU A 1 298 ? -17.563 16.123 -7.799 1.00 92.19 298 GLU A N 1
ATOM 2275 C CA . GLU A 1 298 ? -17.558 17.250 -8.725 1.00 92.19 298 GLU A CA 1
ATOM 2276 C C . GLU A 1 298 ? -17.630 16.768 -10.178 1.00 92.19 298 GLU A C 1
ATOM 2278 O O . GLU A 1 298 ? -18.456 17.252 -10.950 1.00 92.19 298 GLU A O 1
ATOM 2283 N N . ALA A 1 299 ? -16.862 15.737 -10.538 1.00 89.75 299 ALA A N 1
ATOM 2284 C CA . ALA A 1 299 ? -16.959 15.120 -11.859 1.00 89.75 299 ALA A CA 1
ATOM 2285 C C . ALA A 1 299 ? -18.358 14.549 -12.148 1.00 89.75 299 ALA A C 1
ATOM 2287 O O . ALA A 1 299 ? -18.863 14.697 -13.259 1.00 89.75 299 ALA A O 1
ATOM 2288 N N . LEU A 1 300 ? -19.010 13.946 -11.149 1.00 88.19 300 LEU A N 1
ATOM 2289 C CA . LEU A 1 300 ? -20.368 13.413 -11.277 1.00 88.19 300 LEU A CA 1
ATOM 2290 C C . LEU A 1 300 ? -21.416 14.516 -11.517 1.00 88.19 300 LEU A C 1
ATOM 2292 O O . LEU A 1 300 ? -22.425 14.263 -12.170 1.00 88.19 300 LEU A O 1
ATOM 2296 N N . LYS A 1 301 ? -21.191 15.736 -11.009 1.00 88.19 301 LYS A N 1
ATOM 2297 C CA . LYS A 1 301 ? -22.092 16.888 -11.204 1.00 88.19 301 LYS A CA 1
ATOM 2298 C C . LYS A 1 301 ? -21.965 17.526 -12.586 1.00 88.19 301 LYS A C 1
ATOM 2300 O O . LYS A 1 301 ? -22.921 18.147 -13.043 1.00 88.19 301 LYS A O 1
ATOM 2305 N N . GLN A 1 302 ? -20.829 17.371 -13.264 1.00 81.44 302 GLN A N 1
ATOM 2306 C CA . GLN A 1 302 ? -20.557 17.963 -14.583 1.00 81.44 302 GLN A CA 1
ATOM 2307 C C . GLN A 1 302 ? -21.234 17.212 -15.747 1.00 81.44 302 GLN A C 1
ATOM 2309 O O . GLN A 1 302 ? -20.664 17.132 -16.837 1.00 81.44 302 GLN A O 1
ATOM 2314 N N . GLY A 1 303 ? -22.430 16.655 -15.514 1.00 61.88 303 GLY A N 1
ATOM 2315 C CA . GLY A 1 303 ? -23.197 15.859 -16.473 1.00 61.88 303 GLY A CA 1
ATOM 2316 C C . GLY A 1 303 ? -23.210 16.477 -17.875 1.00 61.88 303 GLY A C 1
ATOM 2317 O O . GLY A 1 303 ? -23.391 17.683 -18.013 1.00 61.88 303 GLY A O 1
ATOM 2318 N N . ASP A 1 304 ? -22.992 15.619 -18.877 1.00 64.44 304 ASP A N 1
ATOM 2319 C CA . ASP A 1 304 ? -22.900 15.885 -20.328 1.00 64.44 304 ASP A CA 1
ATOM 2320 C C . ASP A 1 304 ? -21.499 16.122 -20.927 1.00 64.44 304 ASP A C 1
ATOM 2322 O O . ASP A 1 304 ? -21.384 16.328 -22.135 1.00 64.44 304 ASP A O 1
ATOM 2326 N N . ARG A 1 305 ? -20.408 16.017 -20.156 1.00 75.06 305 ARG A N 1
ATOM 2327 C CA . ARG A 1 305 ? -19.059 15.953 -20.759 1.00 75.06 305 ARG A CA 1
ATOM 2328 C C . ARG A 1 305 ? -18.779 14.605 -21.424 1.00 75.06 305 ARG A C 1
ATOM 2330 O O . ARG A 1 305 ? -19.173 13.553 -20.919 1.00 75.06 305 ARG A O 1
ATOM 2337 N N . GLU A 1 306 ? -18.005 14.646 -22.509 1.00 81.44 306 GLU A N 1
ATOM 2338 C CA . GLU A 1 306 ? -17.465 13.447 -23.150 1.00 81.44 306 GLU A CA 1
ATOM 2339 C C . GLU A 1 306 ? -16.621 12.633 -22.146 1.00 81.44 306 GLU A C 1
ATOM 2341 O O . GLU A 1 306 ? -15.745 13.201 -21.480 1.00 81.44 306 GLU A O 1
ATOM 2346 N N . PRO A 1 307 ? -16.825 11.304 -22.029 1.00 81.44 307 PRO A N 1
ATOM 2347 C CA . PRO A 1 307 ? -16.150 10.483 -21.024 1.00 81.44 307 PRO A CA 1
ATOM 2348 C C . PRO A 1 307 ? -14.623 10.602 -21.029 1.00 81.44 307 PRO A C 1
ATOM 2350 O O . PRO A 1 307 ? -14.013 10.646 -19.965 1.00 81.44 307 PRO A O 1
ATOM 2353 N N . ALA A 1 308 ? -14.001 10.695 -22.208 1.00 83.75 308 ALA A N 1
ATOM 2354 C CA . ALA A 1 308 ? -12.548 10.819 -22.335 1.00 83.75 308 ALA A CA 1
ATOM 2355 C C . ALA A 1 308 ? -12.013 12.137 -21.745 1.00 83.75 308 ALA A C 1
ATOM 2357 O O . ALA A 1 308 ? -10.968 12.152 -21.094 1.00 83.75 308 ALA A O 1
ATOM 2358 N N . GLU A 1 309 ? -12.740 13.242 -21.928 1.00 86.25 309 GLU A N 1
ATOM 2359 C CA . GLU A 1 309 ? -12.364 14.531 -21.346 1.00 86.25 309 GLU A CA 1
ATOM 2360 C C . GLU A 1 309 ? -12.509 14.510 -19.825 1.00 86.25 309 GLU A C 1
ATOM 2362 O O . GLU A 1 309 ? -11.629 14.996 -19.112 1.00 86.25 309 GLU A O 1
ATOM 2367 N N . LEU A 1 310 ? -13.589 13.906 -19.321 1.00 87.44 310 LEU A N 1
ATOM 2368 C CA . LEU A 1 310 ? -13.829 13.808 -17.885 1.00 87.44 310 LEU A CA 1
ATOM 2369 C C . LEU A 1 310 ? -12.801 12.902 -17.192 1.00 87.44 310 LEU A C 1
ATOM 2371 O O . LEU A 1 310 ? -12.303 13.263 -16.129 1.00 87.44 310 LEU A O 1
ATOM 2375 N N . ILE A 1 311 ? -12.413 11.778 -17.809 1.00 88.69 311 ILE A N 1
ATOM 2376 C CA . ILE A 1 311 ? -11.329 10.912 -17.311 1.00 88.69 311 ILE A CA 1
ATOM 2377 C C . ILE A 1 311 ? -10.020 11.697 -17.208 1.00 88.69 311 ILE A C 1
ATOM 2379 O O . ILE A 1 311 ? -9.359 11.645 -16.172 1.00 88.69 311 ILE A O 1
ATOM 2383 N N . LYS A 1 312 ? -9.660 12.469 -18.240 1.00 88.56 312 LYS A N 1
ATOM 2384 C CA . LYS A 1 312 ? -8.438 13.280 -18.219 1.00 88.56 312 LYS A CA 1
ATOM 2385 C C . LYS A 1 312 ? -8.467 14.324 -17.099 1.00 88.56 312 LYS A C 1
ATOM 2387 O O . LYS A 1 312 ? -7.481 14.487 -16.388 1.00 88.56 312 LYS A O 1
ATOM 2392 N N . LEU A 1 313 ? -9.597 15.009 -16.911 1.00 88.94 313 LEU A N 1
ATOM 2393 C CA . LEU A 1 313 ? -9.767 15.977 -15.820 1.00 88.94 313 LEU A CA 1
ATOM 2394 C C . LEU A 1 313 ? -9.655 15.315 -14.443 1.00 88.94 313 LEU A C 1
ATOM 2396 O O . LEU A 1 313 ? -8.994 15.858 -13.561 1.00 88.94 313 LEU A O 1
ATOM 2400 N N . LEU A 1 314 ? -10.248 14.131 -14.274 1.00 91.69 314 LEU A N 1
ATOM 2401 C CA . LEU A 1 314 ? -10.138 13.337 -13.051 1.00 91.69 314 LEU A CA 1
ATOM 2402 C C . LEU A 1 314 ? -8.693 12.934 -12.760 1.00 91.69 314 LEU A C 1
ATOM 2404 O O . LEU A 1 314 ? -8.250 13.057 -11.622 1.00 91.69 314 LEU A O 1
ATOM 2408 N N . GLN A 1 315 ? -7.949 12.480 -13.769 1.00 91.44 315 GLN A N 1
ATOM 2409 C CA . GLN A 1 315 ? -6.539 12.122 -13.613 1.00 91.44 315 GLN A CA 1
ATOM 2410 C C . GLN A 1 315 ? -5.715 13.324 -13.142 1.00 91.44 315 GLN A C 1
ATOM 2412 O O . GLN A 1 315 ? -5.014 13.217 -12.138 1.00 91.44 315 GLN A O 1
ATOM 2417 N N . GLU A 1 316 ? -5.843 14.477 -13.805 1.00 91.31 316 GLU A N 1
ATOM 2418 C CA . GLU A 1 316 ? -5.121 15.697 -13.417 1.00 91.31 316 GLU A CA 1
ATOM 2419 C C . GLU A 1 316 ? -5.502 16.167 -12.001 1.00 91.31 316 GLU A C 1
ATOM 2421 O O . GLU A 1 316 ? -4.627 16.497 -11.199 1.00 91.31 316 GLU A O 1
ATOM 2426 N N . ALA A 1 317 ? -6.792 16.122 -11.647 1.00 92.88 317 ALA A N 1
ATOM 2427 C CA . ALA A 1 317 ? -7.261 16.481 -10.310 1.00 92.88 317 ALA A CA 1
ATOM 2428 C C . ALA A 1 317 ? -6.726 15.531 -9.225 1.00 92.88 317 ALA A C 1
ATOM 2430 O O . ALA A 1 317 ? -6.317 15.980 -8.155 1.00 92.88 317 ALA A O 1
ATOM 2431 N N . VAL A 1 318 ? -6.670 14.224 -9.500 1.00 93.44 318 VAL A N 1
ATOM 2432 C CA . VAL A 1 318 ? -6.109 13.240 -8.566 1.00 93.44 318 VAL A CA 1
ATOM 2433 C C . VAL A 1 318 ? -4.596 13.391 -8.441 1.00 93.44 318 VAL A C 1
ATOM 2435 O O . VAL A 1 318 ? -4.085 13.323 -7.325 1.00 93.44 318 VAL A O 1
ATOM 2438 N N . TYR A 1 319 ? -3.862 13.651 -9.528 1.00 92.00 319 TYR A N 1
ATOM 2439 C CA . TYR A 1 319 ? -2.417 13.900 -9.461 1.00 92.00 319 TYR A CA 1
ATOM 2440 C C . TYR A 1 319 ? -2.067 15.135 -8.627 1.00 92.00 319 TYR A C 1
ATOM 2442 O O . TYR A 1 319 ? -1.029 15.131 -7.962 1.00 92.00 319 TYR A O 1
ATOM 2450 N N . ALA A 1 320 ? -2.946 16.140 -8.603 1.00 92.19 320 ALA A N 1
ATOM 2451 C CA . ALA A 1 320 ? -2.792 17.346 -7.795 1.00 92.19 320 ALA A CA 1
ATOM 2452 C C . ALA A 1 320 ? -3.025 17.136 -6.285 1.00 92.19 320 ALA A C 1
ATOM 2454 O O . ALA A 1 320 ? -2.709 18.030 -5.500 1.00 92.19 320 ALA A O 1
ATOM 2455 N N . ILE A 1 321 ? -3.546 15.979 -5.850 1.00 93.06 321 ILE A N 1
ATOM 2456 C CA . ILE A 1 321 ? -3.695 15.681 -4.418 1.00 93.06 321 ILE A CA 1
ATOM 2457 C C . ILE A 1 321 ? -2.297 15.634 -3.759 1.00 93.06 321 ILE A C 1
ATOM 2459 O O . ILE A 1 321 ? -1.433 14.897 -4.256 1.00 93.06 321 ILE A O 1
ATOM 2463 N N . PRO A 1 322 ? -2.059 16.374 -2.652 1.00 91.44 322 PRO A N 1
ATOM 2464 C CA . PRO A 1 322 ? -0.763 16.413 -1.970 1.00 91.44 322 PRO A CA 1
ATOM 2465 C C . PRO A 1 322 ? -0.267 15.034 -1.524 1.00 91.44 322 PRO A C 1
ATOM 2467 O O . PRO A 1 322 ? -1.066 14.152 -1.204 1.00 91.44 322 PRO A O 1
ATOM 2470 N N . LYS A 1 323 ? 1.058 14.859 -1.473 1.00 89.75 323 LYS A N 1
ATOM 2471 C CA . LYS A 1 323 ? 1.708 13.638 -0.958 1.00 89.75 323 LYS A CA 1
ATOM 2472 C C . LYS A 1 323 ? 2.130 13.772 0.500 1.00 89.75 323 LYS A C 1
ATOM 2474 O O . LYS A 1 323 ? 2.320 12.772 1.192 1.00 89.75 323 LYS A O 1
ATOM 2479 N N . GLU A 1 324 ? 2.305 15.007 0.934 1.00 92.25 324 GLU A N 1
ATOM 2480 C CA . GLU A 1 324 ? 2.820 15.384 2.232 1.00 92.25 324 GLU A CA 1
ATOM 2481 C C . GLU A 1 324 ? 1.687 15.459 3.252 1.00 92.25 324 GLU A C 1
ATOM 2483 O O . GLU A 1 324 ? 0.593 15.964 2.982 1.00 92.25 324 GLU A O 1
ATOM 2488 N N . ALA A 1 325 ? 1.964 14.987 4.464 1.00 93.12 325 ALA A N 1
ATOM 2489 C CA . ALA A 1 325 ? 1.061 15.189 5.582 1.00 93.12 325 ALA A CA 1
ATOM 2490 C C . ALA A 1 325 ? 1.078 16.670 5.991 1.00 93.12 325 ALA A C 1
ATOM 2492 O O . ALA A 1 325 ? 2.141 17.239 6.237 1.00 93.12 325 ALA A O 1
ATOM 2493 N N . SER A 1 326 ? -0.101 17.287 6.100 1.00 93.75 326 SER A N 1
ATOM 2494 C CA . SER A 1 326 ? -0.228 18.646 6.640 1.00 93.75 326 SER A CA 1
ATOM 2495 C C . S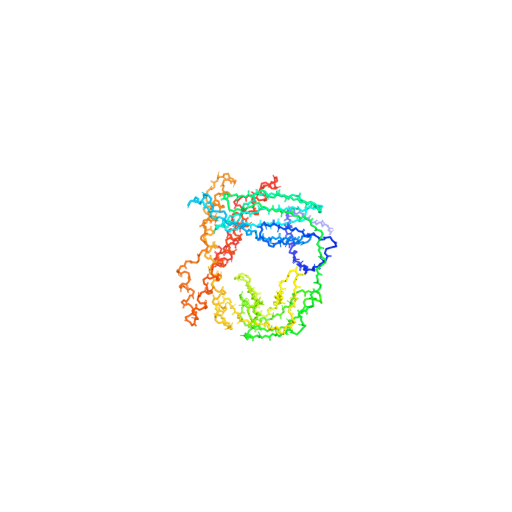ER A 1 326 ? 0.226 18.699 8.101 1.00 93.75 326 SER A C 1
ATOM 2497 O O . SER A 1 326 ? -0.027 17.753 8.852 1.00 93.75 326 SER A O 1
ATOM 2499 N N . GLU A 1 327 ? 0.776 19.832 8.533 1.00 92.50 327 GLU A N 1
ATOM 2500 C CA . GLU A 1 327 ? 1.160 20.046 9.935 1.00 92.50 327 GLU A CA 1
ATOM 2501 C C . GLU A 1 327 ? -0.023 19.854 10.903 1.00 92.50 327 GLU A C 1
ATOM 2503 O O . GLU A 1 327 ? 0.145 19.242 11.955 1.00 92.50 327 GLU A O 1
ATOM 2508 N N . ASP A 1 328 ? -1.240 20.258 10.518 1.00 93.81 328 ASP A N 1
ATOM 2509 C CA . ASP A 1 328 ? -2.450 20.078 11.337 1.00 93.81 328 ASP A CA 1
ATOM 2510 C C . ASP A 1 328 ? -2.791 18.598 11.574 1.00 93.81 328 ASP A C 1
ATOM 2512 O O . ASP A 1 328 ? -3.118 18.193 12.693 1.00 93.81 328 ASP A O 1
ATOM 2516 N N . LEU A 1 329 ? -2.666 17.764 10.534 1.00 93.12 329 LEU A N 1
ATOM 2517 C CA . LEU A 1 329 ? -2.834 16.310 10.634 1.00 93.12 329 LEU A CA 1
ATOM 2518 C C . LEU A 1 329 ? -1.830 15.713 11.629 1.00 93.12 329 LEU A C 1
ATOM 2520 O O . LEU A 1 329 ? -2.215 14.936 12.507 1.00 93.12 329 LEU A O 1
ATOM 2524 N N . LEU A 1 330 ? -0.554 16.092 11.511 1.00 92.25 330 LEU A N 1
ATOM 2525 C CA . LEU A 1 330 ? 0.514 15.601 12.384 1.00 92.25 330 LEU A CA 1
ATOM 2526 C C . LEU A 1 330 ? 0.320 16.070 13.827 1.00 92.25 330 LEU A C 1
ATOM 2528 O O . LEU A 1 330 ? 0.391 15.253 14.745 1.00 92.25 330 LEU A O 1
ATOM 2532 N N . ALA A 1 331 ? 0.007 17.349 14.040 1.00 91.56 331 ALA A N 1
ATOM 2533 C CA . ALA A 1 331 ? -0.288 17.905 15.356 1.00 91.56 331 ALA A CA 1
ATOM 2534 C C . ALA A 1 331 ? -1.479 17.190 16.016 1.00 91.56 331 ALA A C 1
ATOM 2536 O O . ALA A 1 331 ? -1.413 16.829 17.195 1.00 91.56 331 ALA A O 1
ATOM 2537 N N . GLY A 1 332 ? -2.532 16.906 15.243 1.00 91.19 332 GLY A N 1
ATOM 2538 C CA . GLY A 1 332 ? -3.687 16.133 15.692 1.00 91.19 332 GLY A CA 1
ATOM 2539 C C . GLY A 1 332 ? -3.314 14.726 16.166 1.00 91.19 332 GLY A C 1
ATOM 2540 O O . GLY A 1 332 ? -3.744 14.312 17.244 1.00 91.19 332 GLY A O 1
ATOM 2541 N N . ILE A 1 333 ? -2.466 14.007 15.423 1.00 90.25 333 ILE A N 1
ATOM 2542 C CA . ILE A 1 333 ? -1.978 12.676 15.829 1.00 90.25 333 ILE A CA 1
ATOM 2543 C C . ILE A 1 333 ? -1.127 12.782 17.097 1.00 90.25 333 ILE A C 1
ATOM 2545 O O . ILE A 1 333 ? -1.394 12.096 18.081 1.00 90.25 333 ILE A O 1
ATOM 2549 N N . ILE A 1 334 ? -0.135 13.672 17.097 1.00 90.56 334 ILE A N 1
ATOM 2550 C CA . ILE A 1 334 ? 0.812 13.855 18.203 1.00 90.56 334 ILE A CA 1
ATOM 2551 C C . ILE A 1 334 ? 0.086 14.188 19.512 1.00 90.56 334 ILE A C 1
ATOM 2553 O O . ILE A 1 334 ? 0.455 13.674 20.568 1.00 90.56 334 ILE A O 1
ATOM 2557 N N . SER A 1 335 ? -0.974 14.999 19.453 1.00 91.56 335 SER A N 1
ATOM 2558 C CA . SER A 1 335 ? -1.770 15.364 20.631 1.00 91.56 335 SER A CA 1
ATOM 2559 C C . SER A 1 335 ? -2.409 14.160 21.340 1.00 91.56 335 SER A C 1
ATOM 2561 O O . SER A 1 335 ? -2.609 14.200 22.553 1.00 91.56 335 SER A O 1
ATOM 2563 N N . ARG A 1 336 ? -2.685 13.067 20.610 1.00 89.38 336 ARG A N 1
ATOM 2564 C CA . ARG A 1 336 ? -3.268 11.826 21.149 1.00 89.38 336 ARG A CA 1
ATOM 2565 C C . ARG A 1 336 ? -2.223 10.901 21.775 1.00 89.38 336 ARG A C 1
ATOM 2567 O O . ARG A 1 336 ? -2.587 10.029 22.559 1.00 89.38 336 ARG A O 1
ATOM 2574 N N . PHE A 1 337 ? -0.944 11.105 21.459 1.00 90.00 337 PHE A N 1
ATOM 2575 C CA . PHE A 1 337 ? 0.174 10.289 21.934 1.00 90.00 337 PHE A CA 1
ATOM 2576 C C . PHE A 1 337 ? 1.305 11.175 22.498 1.00 90.00 337 PHE A C 1
ATOM 2578 O O . PHE A 1 337 ? 2.411 11.220 21.953 1.00 90.00 337 PHE A O 1
ATOM 2585 N N . PRO A 1 338 ? 1.063 11.899 23.609 1.00 86.06 338 PRO A N 1
ATOM 2586 C CA . PRO A 1 338 ? 2.014 12.882 24.133 1.00 86.06 338 PRO A CA 1
ATOM 2587 C C . PRO A 1 338 ? 3.327 12.264 24.638 1.00 86.06 338 PRO A C 1
ATOM 2589 O O . PRO A 1 338 ? 4.337 12.962 24.704 1.00 86.06 338 PRO A O 1
ATOM 2592 N N . SER A 1 339 ? 3.333 10.969 24.966 1.00 87.75 339 SER A N 1
ATOM 2593 C CA . SER A 1 339 ? 4.490 10.238 25.497 1.00 87.75 339 SER A CA 1
ATOM 2594 C C . SER A 1 339 ? 5.466 9.723 24.432 1.00 87.75 339 SER A C 1
ATOM 2596 O O . SER A 1 339 ? 6.420 9.033 24.783 1.00 87.75 339 SER A O 1
ATOM 2598 N N . LEU A 1 340 ? 5.237 10.007 23.145 1.00 88.81 340 LEU A N 1
ATOM 2599 C CA . LEU A 1 340 ? 6.126 9.553 22.072 1.00 88.81 340 LEU A CA 1
ATOM 2600 C C . LEU A 1 340 ? 7.477 10.268 22.099 1.00 88.81 340 LEU A C 1
ATOM 2602 O O . LEU A 1 340 ? 7.543 11.492 22.266 1.00 88.81 340 LEU A O 1
ATOM 2606 N N . SER A 1 341 ? 8.532 9.490 21.847 1.00 86.12 341 SER A N 1
ATOM 2607 C CA . SER A 1 341 ? 9.895 9.983 21.637 1.00 86.12 341 SER A CA 1
ATOM 2608 C C . SER A 1 341 ? 10.005 10.835 20.362 1.00 86.12 341 SER A C 1
ATOM 2610 O O . SER A 1 341 ? 9.164 10.753 19.465 1.00 86.12 341 SER A O 1
ATOM 2612 N N . ASP A 1 342 ? 11.066 11.634 20.236 1.00 82.38 342 ASP A N 1
ATOM 2613 C CA . ASP A 1 342 ? 11.299 12.448 19.030 1.00 82.38 342 ASP A CA 1
ATOM 2614 C C . ASP A 1 342 ? 11.521 11.590 17.770 1.00 82.38 342 ASP A C 1
ATOM 2616 O O . ASP A 1 342 ? 11.062 11.934 16.676 1.00 82.38 342 ASP A O 1
ATOM 2620 N N . GLY A 1 343 ? 12.171 10.430 17.928 1.00 81.31 343 GLY A N 1
ATOM 2621 C CA . GLY A 1 343 ? 12.327 9.445 16.855 1.00 81.31 343 GLY A CA 1
ATOM 2622 C C . GLY A 1 343 ? 10.976 8.905 16.381 1.00 81.31 343 GLY A C 1
ATOM 2623 O O . GLY A 1 343 ? 10.694 8.920 15.182 1.00 81.31 343 GLY A O 1
ATOM 2624 N N . ALA A 1 344 ? 10.102 8.544 17.324 1.00 82.19 344 ALA A N 1
ATOM 2625 C CA . ALA A 1 344 ? 8.745 8.090 17.034 1.00 82.19 344 ALA A CA 1
ATOM 2626 C C . ALA A 1 344 ? 7.929 9.165 16.300 1.00 82.19 344 ALA A C 1
ATOM 2628 O O . ALA A 1 344 ? 7.266 8.873 15.308 1.00 82.19 344 ALA A O 1
ATOM 2629 N N . ARG A 1 345 ? 8.030 10.437 16.715 1.00 82.25 345 ARG A N 1
ATOM 2630 C CA . ARG A 1 345 ? 7.352 11.566 16.044 1.00 82.25 345 ARG A CA 1
ATOM 2631 C C . ARG A 1 345 ? 7.787 11.727 14.588 1.00 82.25 345 ARG A C 1
ATOM 2633 O O . ARG A 1 345 ? 6.954 12.026 13.736 1.00 82.25 345 ARG A O 1
ATOM 2640 N N . THR A 1 346 ? 9.062 11.485 14.291 1.00 82.00 346 THR A N 1
ATOM 2641 C CA . THR A 1 346 ? 9.566 11.491 12.909 1.00 82.00 346 THR A CA 1
ATOM 2642 C C . THR A 1 346 ? 8.984 10.326 12.101 1.00 82.00 346 THR A C 1
ATOM 2644 O O . THR A 1 346 ? 8.568 10.527 10.958 1.00 82.00 346 THR A O 1
ATOM 2647 N N . SER A 1 347 ? 8.875 9.132 12.702 1.00 86.31 347 SER A N 1
ATOM 2648 C CA . SER A 1 347 ? 8.208 7.973 12.081 1.00 86.31 347 SER A CA 1
ATOM 2649 C C . SER A 1 347 ? 6.745 8.277 11.736 1.00 86.31 347 SER A C 1
ATOM 2651 O O . SER A 1 347 ? 6.291 7.950 10.641 1.00 86.31 347 SER A O 1
ATOM 2653 N N . LEU A 1 348 ? 6.013 8.999 12.598 1.00 91.50 348 LEU A N 1
ATOM 2654 C CA . LEU A 1 348 ? 4.605 9.340 12.343 1.00 91.50 348 LEU A CA 1
ATOM 2655 C C . LEU A 1 348 ? 4.392 10.102 11.039 1.00 91.50 348 LEU A C 1
ATOM 2657 O O . LEU A 1 348 ? 3.437 9.813 10.318 1.00 91.50 348 LEU A O 1
ATOM 2661 N N . LYS A 1 349 ? 5.276 11.054 10.718 1.00 91.88 349 LYS A N 1
ATOM 2662 C CA . LYS A 1 349 ? 5.197 11.784 9.449 1.00 91.88 349 LYS A CA 1
ATOM 2663 C C . LYS A 1 349 ? 5.320 10.828 8.269 1.00 91.88 349 LYS A C 1
ATOM 2665 O O . LYS A 1 349 ? 4.462 10.831 7.389 1.00 91.88 349 LYS A O 1
ATOM 2670 N N . PHE A 1 350 ? 6.327 9.959 8.301 1.00 90.94 350 PHE A N 1
ATOM 2671 C CA . PHE A 1 350 ? 6.526 8.950 7.267 1.00 90.94 350 PHE A CA 1
ATOM 2672 C C . PHE A 1 350 ? 5.310 8.022 7.122 1.00 90.94 350 PHE A C 1
ATOM 2674 O O . PHE A 1 350 ? 4.890 7.737 6.000 1.00 90.94 350 PHE A O 1
ATOM 2681 N N . GLN A 1 351 ? 4.709 7.581 8.232 1.00 92.81 351 GLN A N 1
ATOM 2682 C CA . GLN A 1 351 ? 3.532 6.706 8.204 1.00 92.81 351 GLN A CA 1
ATOM 2683 C C . GLN A 1 351 ? 2.283 7.413 7.671 1.00 92.81 351 GLN A C 1
ATOM 2685 O O . GLN A 1 351 ? 1.558 6.837 6.859 1.00 92.81 351 GLN A O 1
ATOM 2690 N N . ALA A 1 352 ? 2.051 8.671 8.055 1.00 94.75 352 ALA A N 1
ATOM 2691 C CA . ALA A 1 352 ? 0.955 9.472 7.516 1.00 94.75 352 ALA A CA 1
ATOM 2692 C C . ALA A 1 352 ? 1.095 9.667 5.999 1.00 94.75 352 ALA A C 1
ATOM 2694 O O . ALA A 1 352 ? 0.153 9.403 5.252 1.00 94.75 352 ALA A O 1
ATOM 2695 N N . GLU A 1 353 ? 2.288 10.036 5.532 1.00 94.38 353 GLU A N 1
ATOM 2696 C CA . GLU A 1 353 ? 2.597 10.183 4.104 1.00 94.38 353 GLU A CA 1
ATOM 2697 C C . GLU A 1 353 ? 2.505 8.851 3.346 1.00 94.38 353 GLU A C 1
ATOM 2699 O O . GLU A 1 353 ? 2.034 8.806 2.212 1.00 94.38 353 GLU A O 1
ATOM 2704 N N . SER A 1 354 ? 2.899 7.739 3.972 1.00 91.62 354 SER A N 1
ATOM 2705 C CA . SER A 1 354 ? 2.697 6.391 3.424 1.00 91.62 354 SER A CA 1
ATOM 2706 C C . SER A 1 354 ? 1.208 6.078 3.246 1.00 91.62 354 SER A C 1
ATOM 2708 O O . SER A 1 354 ? 0.783 5.587 2.197 1.00 91.62 354 SER A O 1
ATOM 2710 N N . GLY A 1 355 ? 0.388 6.445 4.235 1.00 93.25 355 GLY A N 1
ATOM 2711 C CA . GLY A 1 355 ? -1.065 6.383 4.151 1.00 93.25 355 GLY A CA 1
ATOM 2712 C C . GLY A 1 355 ? -1.611 7.183 2.968 1.00 93.25 355 GLY A C 1
ATOM 2713 O O . GLY A 1 355 ? -2.333 6.620 2.140 1.00 93.25 355 GLY A O 1
ATOM 2714 N N . ILE A 1 356 ? -1.201 8.449 2.847 1.00 95.69 356 ILE A N 1
ATOM 2715 C CA . ILE A 1 356 ? -1.584 9.360 1.758 1.00 95.69 356 ILE A CA 1
ATOM 2716 C C . ILE A 1 356 ? -1.231 8.765 0.392 1.00 95.69 356 ILE A C 1
ATOM 2718 O O . ILE A 1 356 ? -2.116 8.628 -0.457 1.00 95.69 356 ILE A O 1
ATOM 2722 N N . ARG A 1 357 ? 0.028 8.349 0.192 1.00 93.00 357 ARG A N 1
ATOM 2723 C CA . ARG A 1 357 ? 0.487 7.739 -1.066 1.00 93.00 357 ARG A CA 1
ATOM 2724 C C . ARG A 1 357 ? -0.309 6.484 -1.403 1.00 93.00 357 ARG A C 1
ATOM 2726 O O . ARG A 1 357 ? -0.826 6.380 -2.508 1.00 93.00 357 ARG A O 1
ATOM 2733 N N . SER A 1 358 ? -0.494 5.574 -0.443 1.00 91.75 358 SER A N 1
ATOM 2734 C CA . SER A 1 358 ? -1.225 4.322 -0.691 1.00 91.75 358 SER A CA 1
ATOM 2735 C C . SER A 1 358 ? -2.690 4.549 -1.092 1.00 91.75 358 SER A C 1
ATOM 2737 O O . SER A 1 358 ? -3.215 3.842 -1.951 1.00 91.75 358 SER A O 1
ATOM 2739 N N . ALA A 1 359 ? -3.361 5.539 -0.491 1.00 94.31 359 ALA A N 1
ATOM 2740 C CA . ALA A 1 359 ? -4.725 5.907 -0.860 1.00 94.31 359 ALA A CA 1
ATOM 2741 C C . ALA A 1 359 ? -4.768 6.532 -2.258 1.00 94.31 359 ALA A C 1
ATOM 2743 O O . ALA A 1 359 ? -5.596 6.137 -3.079 1.00 94.31 359 ALA A O 1
ATOM 2744 N N . LYS A 1 360 ? -3.841 7.448 -2.556 1.00 95.12 360 LYS A N 1
ATOM 2745 C CA . LYS A 1 360 ? -3.740 8.113 -3.859 1.00 95.12 360 LYS A CA 1
ATOM 2746 C C . LYS A 1 360 ? -3.455 7.118 -4.988 1.00 95.12 360 LYS A C 1
ATOM 2748 O O . LYS A 1 360 ? -4.157 7.127 -5.997 1.00 95.12 360 LYS A O 1
ATOM 2753 N N . GLU A 1 361 ? -2.514 6.195 -4.794 1.00 92.25 361 GLU A N 1
ATOM 2754 C CA . GLU A 1 361 ? -2.223 5.102 -5.733 1.00 92.25 361 GLU A CA 1
ATOM 2755 C C . GLU A 1 361 ? -3.461 4.246 -6.030 1.00 92.25 361 GLU A C 1
ATOM 2757 O O . GLU A 1 361 ? -3.690 3.843 -7.173 1.00 92.25 361 GLU A O 1
ATOM 2762 N N . MET A 1 362 ? -4.285 3.971 -5.015 1.00 94.06 362 MET A N 1
ATOM 2763 C CA . MET A 1 362 ? -5.512 3.202 -5.198 1.00 94.06 362 MET A CA 1
ATOM 2764 C C . MET A 1 362 ? -6.551 3.966 -6.026 1.00 94.06 362 MET A C 1
ATOM 2766 O O . MET A 1 362 ? -7.175 3.370 -6.902 1.00 94.06 362 MET A O 1
ATOM 2770 N N . VAL A 1 363 ? -6.706 5.274 -5.798 1.00 95.31 363 VAL A N 1
ATOM 2771 C CA . VAL A 1 363 ? -7.592 6.139 -6.598 1.00 95.31 363 VAL A CA 1
ATOM 2772 C C . VAL A 1 363 ? -7.141 6.162 -8.061 1.00 95.31 363 VAL A C 1
ATOM 2774 O O . VAL A 1 363 ? -7.945 5.894 -8.954 1.00 95.31 363 VAL A O 1
ATOM 2777 N N . ILE A 1 364 ? -5.846 6.394 -8.306 1.00 93.94 364 ILE A N 1
ATOM 2778 C CA . ILE A 1 364 ? -5.251 6.383 -9.653 1.00 93.94 364 ILE A CA 1
ATOM 2779 C C . ILE A 1 364 ? -5.526 5.045 -10.349 1.00 93.94 364 ILE A C 1
ATOM 2781 O O . ILE A 1 364 ? -5.993 5.017 -11.488 1.00 93.94 364 ILE A O 1
ATOM 2785 N N . ARG A 1 365 ? -5.302 3.926 -9.650 1.00 92.50 365 ARG A N 1
ATOM 2786 C CA . ARG A 1 365 ? -5.529 2.582 -10.194 1.00 92.50 365 ARG A CA 1
ATOM 2787 C C . ARG A 1 365 ? -6.991 2.333 -10.566 1.00 92.50 365 ARG A C 1
ATOM 2789 O O . ARG A 1 365 ? -7.245 1.680 -11.577 1.00 92.50 365 ARG A O 1
ATOM 2796 N N . GLN A 1 366 ? -7.947 2.818 -9.773 1.00 93.56 366 GLN A N 1
ATOM 2797 C CA . GLN A 1 366 ? -9.374 2.681 -10.091 1.00 93.56 366 GLN A CA 1
ATOM 2798 C C . GLN A 1 366 ? -9.733 3.439 -11.375 1.00 93.56 366 GLN A C 1
ATOM 2800 O O . GLN A 1 366 ? -10.407 2.875 -12.237 1.00 93.56 366 GLN A O 1
ATOM 2805 N N . ILE A 1 367 ? -9.224 4.666 -11.543 1.00 92.50 367 ILE A N 1
ATOM 2806 C CA . ILE A 1 367 ? -9.425 5.457 -12.768 1.00 92.50 367 ILE A CA 1
ATOM 2807 C C . ILE A 1 367 ? -8.812 4.744 -13.982 1.00 92.50 367 ILE A C 1
ATOM 2809 O O . ILE A 1 367 ? -9.480 4.583 -15.000 1.00 92.50 367 ILE A O 1
ATOM 2813 N N . GLN A 1 368 ? -7.576 4.251 -13.862 1.00 90.62 368 GLN A N 1
ATOM 2814 C CA . GLN A 1 368 ? -6.898 3.509 -14.935 1.00 90.62 368 GLN A CA 1
ATOM 2815 C C . GLN A 1 368 ? -7.648 2.225 -15.310 1.00 90.62 368 GLN A C 1
ATOM 2817 O O . GLN A 1 368 ? -7.853 1.937 -16.486 1.00 90.62 368 GLN A O 1
ATOM 2822 N N . THR A 1 369 ? -8.120 1.468 -14.315 1.00 90.12 369 THR A N 1
ATOM 2823 C CA . THR A 1 369 ? -8.892 0.237 -14.549 1.00 90.12 369 THR A CA 1
ATOM 2824 C C . THR A 1 369 ? -10.189 0.533 -15.303 1.00 90.12 369 THR A C 1
ATOM 2826 O O . THR A 1 369 ? -10.579 -0.222 -16.197 1.00 90.12 369 THR A O 1
ATOM 2829 N N . PHE A 1 370 ? -10.848 1.648 -14.978 1.00 89.94 370 PHE A N 1
ATOM 2830 C CA . PHE A 1 370 ? -12.021 2.104 -15.710 1.00 89.94 370 PHE A CA 1
ATOM 2831 C C . PHE A 1 370 ? -11.683 2.500 -17.152 1.00 89.94 370 PHE A C 1
ATOM 2833 O O . PHE A 1 370 ? -12.326 2.001 -18.076 1.00 89.94 370 PHE A O 1
ATOM 2840 N N . GLU A 1 371 ? -10.653 3.316 -17.368 1.00 88.69 371 GLU A N 1
ATOM 2841 C CA . GLU A 1 371 ? -10.205 3.744 -18.701 1.00 88.69 371 GLU A CA 1
ATOM 2842 C C . GLU A 1 371 ? -9.864 2.549 -19.612 1.00 88.69 371 GLU A C 1
ATOM 2844 O O . GLU A 1 371 ? -10.310 2.465 -20.762 1.00 88.69 371 GLU A O 1
ATOM 2849 N N . GLU A 1 372 ? -9.154 1.554 -19.079 1.00 86.38 372 GLU A N 1
ATOM 2850 C CA . GLU A 1 372 ? -8.866 0.313 -19.797 1.00 86.38 372 GLU A CA 1
ATOM 2851 C C . GLU A 1 372 ? -10.132 -0.486 -20.136 1.00 86.38 372 GLU A C 1
ATOM 2853 O O . GLU A 1 372 ? -10.175 -1.169 -21.163 1.00 86.38 372 GLU A O 1
ATOM 2858 N N . SER A 1 373 ? -11.149 -0.453 -19.269 1.00 84.81 373 SER A N 1
ATOM 2859 C CA . SER A 1 373 ? -12.421 -1.145 -19.502 1.00 84.81 373 SER A CA 1
ATOM 2860 C C . SER A 1 373 ? -13.249 -0.465 -20.595 1.00 84.81 373 SER A C 1
ATOM 2862 O O . SER A 1 373 ? -13.814 -1.156 -21.444 1.00 84.81 373 SER A O 1
ATOM 2864 N N . VAL A 1 374 ? -13.240 0.873 -20.638 1.00 81.69 374 VAL A N 1
ATOM 2865 C CA . VAL A 1 374 ? -13.865 1.673 -21.702 1.00 81.69 374 VAL A CA 1
ATOM 2866 C C . VAL A 1 374 ? -13.190 1.389 -23.041 1.00 81.69 374 VAL A C 1
ATOM 2868 O O . VAL A 1 374 ? -13.870 1.197 -24.042 1.00 81.69 374 VAL A O 1
ATOM 2871 N N . THR A 1 375 ? -11.860 1.279 -23.054 1.00 76.62 375 THR A N 1
ATOM 2872 C CA . THR A 1 375 ? -11.088 1.003 -24.277 1.00 76.62 375 THR A CA 1
ATOM 2873 C C . THR A 1 375 ? -11.326 -0.413 -24.820 1.00 76.62 375 T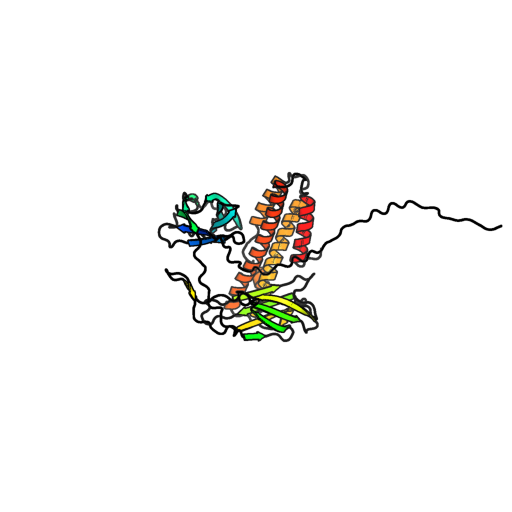HR A C 1
ATOM 2875 O O . THR A 1 375 ? -11.293 -0.632 -26.029 1.00 76.62 375 THR A O 1
ATOM 2878 N N . ARG A 1 376 ? -11.553 -1.398 -23.938 1.00 74.38 376 ARG A N 1
ATOM 2879 C CA . ARG A 1 376 ? -11.705 -2.818 -24.311 1.00 74.38 376 ARG A CA 1
ATOM 2880 C C . ARG A 1 376 ? -13.142 -3.249 -24.607 1.00 74.38 376 ARG A C 1
ATOM 2882 O O . ARG A 1 376 ? -13.328 -4.263 -25.279 1.00 74.38 376 ARG A O 1
ATOM 2889 N N . SER A 1 377 ? -14.145 -2.547 -24.086 1.00 68.94 377 SER A N 1
ATOM 2890 C CA . SER A 1 377 ? -15.547 -2.955 -24.202 1.00 68.94 377 SER A CA 1
ATOM 2891 C C . SER A 1 377 ? -16.256 -2.248 -25.356 1.00 68.94 377 SER A C 1
ATOM 2893 O O . SER A 1 377 ? -16.316 -1.025 -25.403 1.00 68.94 377 SER A O 1
ATOM 2895 N N . SER A 1 378 ? -16.878 -3.019 -26.253 1.00 54.53 378 SER A N 1
ATOM 2896 C CA . SER A 1 378 ? -17.829 -2.492 -27.246 1.00 54.53 378 SER A CA 1
ATOM 2897 C C . SER A 1 378 ? -19.197 -2.155 -26.638 1.00 54.53 378 SER A C 1
ATOM 2899 O O . SER A 1 378 ? -19.964 -1.391 -27.223 1.00 54.53 378 SER A O 1
ATOM 2901 N N . ALA A 1 379 ? -19.507 -2.706 -25.459 1.00 56.12 379 ALA A N 1
ATOM 2902 C CA . ALA A 1 379 ? -20.659 -2.328 -24.653 1.00 56.12 379 ALA A CA 1
ATOM 2903 C C . ALA A 1 379 ? -20.236 -1.182 -23.724 1.00 56.12 379 ALA A C 1
ATOM 2905 O O . ALA A 1 379 ? -19.438 -1.394 -22.809 1.00 56.12 379 ALA A O 1
ATOM 2906 N N . GLY A 1 380 ? -20.718 0.033 -23.991 1.00 59.44 380 GLY A N 1
ATOM 2907 C CA . GLY A 1 380 ? -20.314 1.238 -23.264 1.00 59.44 380 GLY A CA 1
ATOM 2908 C C . GLY A 1 380 ? -20.401 1.068 -21.744 1.00 59.44 380 GLY A C 1
ATOM 2909 O O . GLY A 1 380 ? -21.461 0.752 -21.203 1.00 59.44 380 GLY A O 1
ATOM 2910 N N . VAL A 1 381 ? -19.280 1.275 -21.051 1.00 71.94 381 VAL A N 1
ATOM 2911 C CA . VAL A 1 381 ? -19.246 1.313 -19.586 1.00 71.94 381 VAL A CA 1
ATOM 2912 C C . VAL A 1 381 ? -19.759 2.683 -19.142 1.00 71.94 381 VAL A C 1
ATOM 2914 O O . VAL A 1 381 ? -19.273 3.716 -19.599 1.00 71.94 381 VAL A O 1
ATOM 2917 N N . ASN A 1 382 ? -20.771 2.712 -18.273 1.00 85.50 382 ASN A N 1
ATOM 2918 C CA . ASN A 1 382 ? -21.389 3.961 -17.837 1.00 85.50 382 ASN A CA 1
ATOM 2919 C C . ASN A 1 382 ? -20.513 4.664 -16.781 1.00 85.50 382 ASN A C 1
ATOM 2921 O O . ASN A 1 382 ? -20.413 4.201 -15.643 1.00 85.50 382 ASN A O 1
ATOM 2925 N N . LEU A 1 383 ? -19.913 5.799 -17.158 1.00 86.75 383 LEU A N 1
ATOM 2926 C CA . LEU A 1 383 ? -19.048 6.606 -16.291 1.00 86.75 383 LEU A CA 1
ATOM 2927 C C . LEU A 1 383 ? -19.760 7.107 -15.024 1.00 86.75 383 LEU A C 1
ATOM 2929 O O . LEU A 1 383 ? -19.174 7.053 -13.949 1.00 86.75 383 LEU A O 1
ATOM 2933 N N . HIS A 1 384 ? -21.029 7.518 -15.110 1.00 88.31 384 HIS A N 1
ATOM 2934 C CA . HIS A 1 384 ? -21.793 7.968 -13.937 1.00 88.31 384 HIS A CA 1
ATOM 2935 C C . HIS A 1 384 ? -22.009 6.833 -12.931 1.00 88.31 384 HIS A C 1
ATOM 2937 O O . HIS A 1 384 ? -21.839 7.024 -11.728 1.00 88.31 384 HIS A O 1
ATOM 2943 N N . ALA A 1 385 ? -22.349 5.635 -13.416 1.00 89.31 385 ALA A N 1
ATOM 2944 C CA . ALA A 1 385 ? -22.513 4.464 -12.560 1.00 89.31 385 ALA A CA 1
ATOM 2945 C C . ALA A 1 385 ? -21.186 4.069 -11.893 1.00 89.31 385 ALA A C 1
ATOM 2947 O O . ALA A 1 385 ? -21.165 3.766 -10.699 1.00 89.31 385 ALA A O 1
ATOM 2948 N N . TRP A 1 386 ? -20.077 4.112 -12.640 1.00 92.31 386 TRP A N 1
ATOM 2949 C CA . TRP A 1 386 ? -18.750 3.853 -12.084 1.00 92.31 386 TRP A CA 1
ATOM 2950 C C . TRP A 1 386 ? -18.351 4.893 -11.026 1.00 92.31 386 TRP A C 1
ATOM 2952 O O . TRP A 1 386 ? -17.908 4.504 -9.945 1.00 92.31 386 TRP A O 1
ATOM 2962 N N . LEU A 1 387 ? -18.565 6.188 -11.289 1.00 93.12 387 LEU A N 1
ATOM 2963 C CA . LEU A 1 387 ? -18.306 7.269 -10.333 1.00 93.12 387 LEU A CA 1
ATOM 2964 C C . LEU A 1 387 ? -19.090 7.057 -9.033 1.00 93.12 387 LEU A C 1
ATOM 2966 O O . LEU A 1 387 ? -18.494 7.048 -7.959 1.00 93.12 387 LEU A O 1
ATOM 2970 N N . ALA A 1 388 ? -20.399 6.803 -9.121 1.00 92.44 388 ALA A N 1
ATOM 2971 C CA . ALA A 1 388 ? -21.250 6.581 -7.951 1.00 92.44 388 ALA A CA 1
ATOM 2972 C C . ALA A 1 388 ? -20.786 5.384 -7.098 1.00 92.44 388 ALA A C 1
ATOM 2974 O O . ALA A 1 388 ? -20.703 5.485 -5.873 1.00 92.44 388 ALA A O 1
ATOM 2975 N N . LEU A 1 389 ? -20.435 4.260 -7.736 1.00 92.88 389 LEU A N 1
ATOM 2976 C CA . LEU A 1 389 ? -19.916 3.078 -7.038 1.00 92.88 389 LEU A CA 1
ATOM 2977 C C . LEU A 1 389 ? -18.548 3.337 -6.397 1.00 92.88 389 LEU A C 1
ATOM 2979 O O . LEU A 1 389 ? -18.299 2.899 -5.273 1.00 92.88 389 LEU A O 1
ATOM 2983 N N . THR A 1 390 ? -17.675 4.064 -7.091 1.00 94.19 390 THR A N 1
ATOM 2984 C CA . THR A 1 390 ? -16.326 4.388 -6.611 1.00 94.19 390 THR A CA 1
ATOM 2985 C C . THR A 1 390 ? -16.383 5.340 -5.416 1.00 94.19 390 THR A C 1
ATOM 2987 O O . THR A 1 390 ? -15.706 5.106 -4.416 1.00 94.19 390 THR A O 1
ATOM 2990 N N . ILE A 1 391 ? -17.262 6.347 -5.459 1.00 94.56 391 ILE A N 1
ATOM 2991 C CA . ILE A 1 391 ? -17.535 7.248 -4.332 1.00 94.56 391 ILE A CA 1
ATOM 2992 C C . ILE A 1 391 ? -18.024 6.452 -3.117 1.00 94.56 391 ILE A C 1
ATOM 2994 O O . ILE A 1 391 ? -17.466 6.592 -2.029 1.00 94.56 391 ILE A O 1
ATOM 2998 N N . ALA A 1 392 ? -19.016 5.572 -3.289 1.00 92.38 392 ALA A N 1
ATOM 2999 C CA . ALA A 1 392 ? -19.530 4.747 -2.194 1.00 92.38 392 ALA A CA 1
ATOM 3000 C C . ALA A 1 392 ? -18.444 3.836 -1.595 1.00 92.38 392 ALA A C 1
ATOM 3002 O O . ALA A 1 392 ? -18.341 3.700 -0.374 1.00 92.38 392 ALA A O 1
ATOM 3003 N N . HIS A 1 393 ? -17.592 3.251 -2.442 1.00 92.12 393 HIS A N 1
ATOM 3004 C CA . HIS A 1 393 ? -16.461 2.446 -1.995 1.00 92.12 393 HIS A CA 1
ATOM 3005 C C . HIS A 1 393 ? -15.469 3.265 -1.154 1.00 92.12 393 HIS A C 1
ATOM 3007 O O . HIS A 1 393 ? -15.108 2.846 -0.053 1.00 92.12 393 HIS A O 1
ATOM 3013 N N . PHE A 1 394 ? -15.068 4.451 -1.623 1.00 93.56 394 PHE A N 1
ATOM 3014 C CA . PHE A 1 394 ? -14.131 5.310 -0.896 1.00 93.56 394 PHE A CA 1
ATOM 3015 C C . PHE A 1 394 ? -14.727 5.901 0.383 1.00 93.56 394 PHE A C 1
ATOM 3017 O O . PHE A 1 394 ? -14.005 5.996 1.374 1.00 93.56 394 PHE A O 1
ATOM 3024 N N . ARG A 1 395 ? -16.035 6.200 0.433 1.00 92.12 395 ARG A N 1
ATOM 3025 C CA . ARG A 1 395 ? -16.721 6.570 1.687 1.00 92.12 395 ARG A CA 1
ATOM 3026 C C . ARG A 1 395 ? -16.584 5.470 2.739 1.00 92.12 395 ARG A C 1
ATOM 3028 O O . ARG A 1 395 ? -16.232 5.760 3.882 1.00 92.12 395 ARG A O 1
ATOM 3035 N N . GLY A 1 396 ? -16.755 4.210 2.330 1.00 88.44 396 GLY A N 1
ATOM 3036 C CA . GLY A 1 396 ? -16.544 3.050 3.197 1.00 88.44 396 GLY A CA 1
ATOM 3037 C C . GLY A 1 396 ? -15.111 2.931 3.727 1.00 88.44 396 GLY A C 1
ATOM 3038 O O . GLY A 1 396 ? -14.923 2.578 4.887 1.00 88.44 396 GLY A O 1
ATOM 3039 N N . LEU A 1 397 ? -14.101 3.261 2.915 1.00 88.44 397 LEU A N 1
ATOM 3040 C CA . LEU A 1 397 ? -12.690 3.234 3.328 1.00 88.44 397 LEU A CA 1
ATOM 3041 C C . LEU A 1 397 ? -12.264 4.445 4.168 1.00 88.44 397 LEU A C 1
ATOM 3043 O O . LEU A 1 397 ? -11.337 4.341 4.968 1.00 88.44 397 LEU A O 1
ATOM 3047 N N . ALA A 1 398 ? -12.924 5.588 3.994 1.00 87.25 398 ALA A N 1
ATOM 3048 C CA . ALA A 1 398 ? -12.692 6.801 4.774 1.00 87.25 398 ALA A CA 1
ATOM 3049 C C . ALA A 1 398 ? -13.437 6.806 6.127 1.00 87.25 398 ALA A C 1
ATOM 3051 O O . ALA A 1 398 ? -13.345 7.783 6.881 1.00 87.25 398 ALA A O 1
ATOM 3052 N N . ASP A 1 399 ? -14.180 5.734 6.434 1.00 79.38 399 ASP A N 1
ATOM 3053 C CA . ASP A 1 399 ? -15.097 5.638 7.573 1.00 79.38 399 ASP A CA 1
ATOM 3054 C C . ASP A 1 399 ? -16.133 6.786 7.596 1.00 79.38 399 ASP A C 1
ATOM 3056 O O . ASP A 1 399 ? -16.456 7.325 8.661 1.00 79.38 399 ASP A O 1
ATOM 3060 N N . ILE A 1 400 ? -16.622 7.206 6.424 1.00 60.06 400 ILE A N 1
ATOM 3061 C CA . ILE A 1 400 ? -17.670 8.226 6.274 1.00 60.06 400 ILE A CA 1
ATOM 3062 C C . ILE A 1 400 ? -19.014 7.500 6.106 1.00 60.06 400 ILE A C 1
ATOM 3064 O O . ILE A 1 400 ? -19.093 6.585 5.282 1.00 60.06 400 ILE A O 1
ATOM 3068 N N . PRO A 1 401 ? -20.072 7.868 6.857 1.00 54.38 401 PRO A N 1
ATOM 3069 C CA . PRO A 1 401 ? -21.415 7.332 6.627 1.00 54.38 401 PRO A CA 1
ATOM 3070 C C . PRO A 1 401 ? -21.844 7.521 5.162 1.00 54.38 401 PRO A C 1
ATOM 3072 O O . PRO A 1 401 ? -21.545 8.559 4.571 1.00 54.38 401 PRO A O 1
ATOM 3075 N N . LEU A 1 402 ? -22.506 6.511 4.584 1.00 46.12 402 LEU A N 1
ATOM 3076 C CA . LEU A 1 402 ? -22.921 6.510 3.174 1.00 46.12 402 LEU A CA 1
ATOM 3077 C C . LEU A 1 402 ? -23.978 7.562 2.846 1.00 46.12 402 LEU A C 1
ATOM 3079 O O . LEU A 1 402 ? -24.932 7.707 3.644 1.00 46.12 402 LEU A O 1
#

Secondary structure (DSSP, 8-state):
------------------------------------SSEEEEEEE-TTSPPEEEEEESS--EEEEE--SS----S---TTSPPEEEEEEEEEEETTEEEEEEEEEETTS-EEEEEEEEE-TT-EEEEPPBGGGTB--EEEEEEEPPPPP-PPP--S-EEEEE--SSEEEEEEEESSTT-SEEEEEEEE-SSS-EEEEEEEE--TTSSS-EEEEEE-BTTB-SB-TTPEEEEEEE-PPPEEEETTEEEEPPP--EEEEEEEEEETTS-EEE-HHHHHHHHHHHHHHHHHHHHHHHHHHHHHHSTT--HHHHHHHHHHHHHTS--SPPHHHHHHHHHH-TT--HHHHHHHHHHHHHHHHHHHHHHHHHHHHHHHHHHH-SS---HHHHHHHHHHHHHHHTT---

pLDDT: mean 79.13, std 19.94, range [23.42, 98.5]

Radius of gyration: 26.39 Å; chains: 1; bounding box: 104×62×54 Å

Foldseek 3Di:
DDDDDDDDDDPDPDDPPPPPPPPPPPPPPPPPPPVQPFKKWKWKFDPPDDIDIFIEDQPDKDKDWDDANPQLPQPDPDVPDFAFPTWMWIWYDDPQWIKIFTWTATPLRDIDGPDIDIDHAQDKDWDPADSNNRHHIIMIHMHTDDPDDQDPQQPQQEAEAEQDDQKAWDDWGAPDPRGLKIKTKIWGQDQFFWFKWKKWKDDPVNPFTDIDMDGDFPVDGQHHHGGIHMDIDHGGFAFDQDPVGTDGDRRDHIYIYRAKIATPVRDITHDPLVSLLVVLLLLLLLVLLVQLLVLLVVLLVVPPDDPVVSLVSSLVSLSPQDLFDDPVSLVVSCVVPVPDDPVSSVSSRVSSSVSNVVNSVVSNVLSVVVVVCCVPDPPHDDSSVSSVVVSVVSCRSSVHDD